Protein AF-A0A424HTG0-F1 (afdb_monomer)

Foldseek 3Di:
DDDDDDDDDDDDDDDDDDDDDDPPPDDDDDDDDDDDPPPDDPVRVVVVVVVVVVVVVVVLVVLQPPPPVVNLVVQCVVPVVFQVVQLVLQVVLQVLLCVVPVFHKDQAAPFFPARIWTDPDHPALKTAGEHEFEFEADPVDGQKTKTAQLQPAALHWYWYAHPVVQWTFIAHSVVSNPPPDRMDIAGPVLPPLVRTQQHSDTDHSNSRSVSCVVCVVVGDIDGPVLRNCNGDALFVNQQVLLVQQVCVVVVWDWDADPDHPQLAGIATPNFGEHEGEWAACVVVVAFATKTFQWDFSGADPNHTDIAHAAPPSGQWYWYWYAPPVVQKIWIFTGGPVVCVVVQCGDDPPDDRDGRMAGAHDDPVCCVVVVRDDHGPPNPVRCVRVVRIPDMDGRDDDDPSSVVSVVVSVVCVVVCNSPPVPVVVVVVDPVDDPPPPPDDPPDDDPDDDDDDDDDDDDDDDDDDDDDDDDDDDDDDDDDDDDDDDDDDDDDDDDDDDDDDDPDPPPPCVVVCVVPVPDDPVRVVVD

Radius of gyration: 31.79 Å; Cα contacts (8 Å, |Δi|>4): 669; chains: 1; bounding box: 85×93×95 Å

Mean predicted aligned error: 15.55 Å

Secondary structure (DSSP, 8-state):
-PPPPPPP---------S--------------S--------HHHHHHHHHHHHHHHHHHHHHHHHS-HHHHHHHHHHHHHHHHHHHHHHHHHHHHHHHHHHS--EEEPPTTBS-SEEEESSSSS-EEEEEEEEEE-B-SSSTT-EEEE-GGG-TTSEEEEEETTTTEEEEEEHHHHHTSSSSEEEE-TT-TTGGGBSS-SS-EEHHHHHHHHHHHGGGS--EEHHHHHH-BSSHHHHHHHHHHHHHHHHHT--EE--S-TT-S-SEEETTEEEEEEE-EE-GGGT-SSEEEE-EEEEEEETTEEEEEEPBTTS-SEEEEEEEETTTTEEEEEEEEHHHHHHTT-SB-TTS-----EEEE---HHHHHHTT--PPPTTGGGGGGGGGGEEEEEEPP---HHHHHHHHHHHHHHHTTHHHHHHHHHHTT----------------------------------------------------------------PPPPPP---TTSHHHHHHHHTTSTTS-HHHHTT-

Solvent-accessible surface area (backbone atoms only — not comparable to full-atom values): 32432 Å² total; per-residue (Å²): 138,85,86,83,81,82,83,79,84,81,84,84,86,75,94,77,85,86,83,94,72,87,79,85,84,76,89,79,84,86,81,84,88,90,73,88,80,82,82,68,51,75,64,53,50,51,50,52,49,52,51,49,53,50,49,54,52,49,50,52,54,57,54,68,70,47,57,67,68,58,50,25,50,56,32,32,64,60,56,59,44,49,61,53,47,39,52,52,51,38,49,52,52,37,53,50,40,27,71,75,70,75,26,56,54,43,72,49,61,94,55,32,62,33,40,31,37,40,35,78,44,90,82,56,61,43,19,39,52,28,30,67,43,63,23,52,68,35,89,87,48,76,66,26,31,57,35,70,73,43,49,83,34,63,73,24,45,35,37,43,34,35,66,87,76,63,27,25,40,35,29,50,13,59,65,38,48,74,41,96,50,57,51,49,64,41,35,92,81,35,83,52,27,78,65,28,76,63,38,65,60,72,39,45,64,71,57,50,42,53,40,50,63,73,50,49,85,80,46,66,72,39,45,59,67,55,49,69,65,41,43,68,44,71,66,57,43,47,32,50,51,39,52,54,30,46,30,59,75,68,72,48,75,64,47,67,65,100,49,82,89,51,69,36,61,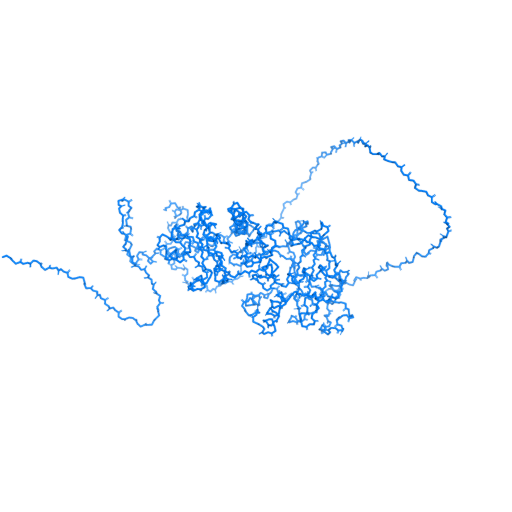35,35,45,92,89,40,34,29,31,72,38,50,34,42,78,30,58,90,74,75,40,51,39,31,35,32,73,39,56,42,84,45,39,37,58,96,86,38,78,30,72,40,52,44,51,80,80,42,35,53,29,37,37,40,23,38,72,42,73,93,77,43,32,33,35,40,30,58,42,49,36,71,56,34,45,77,69,41,39,27,41,49,93,95,55,81,84,57,70,37,66,46,63,40,52,72,55,76,66,53,31,62,77,67,66,56,69,68,83,42,94,64,53,82,85,46,49,77,45,48,82,29,48,76,52,76,43,69,54,63,89,62,55,73,72,53,41,53,58,51,48,54,54,51,52,34,55,76,69,46,61,76,47,62,84,64,43,75,69,55,79,75,59,82,81,67,78,87,70,86,71,75,86,78,87,77,81,78,81,84,76,86,91,83,80,86,86,89,78,90,81,90,85,88,82,85,91,83,84,84,90,84,89,81,84,88,89,87,81,90,80,89,82,90,80,86,88,82,89,84,82,86,83,94,84,78,92,83,82,82,87,91,82,86,80,95,83,66,73,81,76,53,61,74,55,56,72,76,51,76,84,56,56,75,71,58,62,76,71,109

Sequence (525 aa):
MPRGKKQGSSVFEVPYKSGSVYAFYGSKYLFSKRKKIYSSTFEEATINRAVHDVLVDLVKAVEATAPLEQRRRKQKEIHGKNQKEEYHWSTKIAAEWTAQTGLPSTVMNDGTKADIAFHLDQTDDTCIAIQVKTAIESKINHNIWEFKEIKKYEGMMVVCIRRDKQDGWVFDGKVLIDIPTNTLSIGPLNKYGDYALSAVDAIDIKSLVSCLIHNSSMYPTHSLETMRWNLGSYELFMEMIGIRSYEHATKQVGFFPNSVGGRTDYIIGGRHKQFKSARSTRSLGRAGVSCEMHRRNGSDNGKVTYTLYNEGDFDEAIIAYVDGKRGLVHFWEIPANVLVAKRKMHVQGTPDDNSSIVTHFTETERKQYELGPRAKSWTKYVWTLKYYMGVFELPKFSEEIRSIVAEHFERMELGIDSEEDVDEWDKYDFFPDGDDEEDEEEWELRDFFEDDESSDDEPVVMASPNISRAPSPFQREGEISPSPLLFPLSRSYLPPANGRKKKKAKVMGIERAMTQMSLAEFLKH

Structure (mmCIF, N/CA/C/O backbone):
data_AF-A0A424HTG0-F1
#
_entry.id   AF-A0A424HTG0-F1
#
loop_
_atom_site.group_PDB
_atom_site.id
_atom_site.type_symbol
_atom_site.label_atom_id
_atom_site.label_alt_id
_atom_site.label_comp_id
_atom_site.label_asym_id
_atom_site.label_entity_id
_atom_site.label_seq_id
_atom_site.pdbx_PDB_ins_code
_atom_site.Cartn_x
_atom_site.Cartn_y
_atom_site.Cartn_z
_atom_site.occupancy
_atom_site.B_iso_or_equiv
_atom_site.auth_seq_id
_atom_site.auth_comp_id
_atom_site.auth_asym_id
_atom_site.auth_atom_id
_atom_site.pdbx_PDB_model_num
ATOM 1 N N . MET A 1 1 ? -36.124 46.615 58.311 1.00 36.09 1 MET A N 1
ATOM 2 C CA . MET A 1 1 ? -34.725 46.367 57.897 1.00 36.09 1 MET A CA 1
ATOM 3 C C . MET A 1 1 ? -34.719 45.904 56.444 1.00 36.09 1 MET A C 1
ATOM 5 O O . MET A 1 1 ? -35.403 44.927 56.153 1.00 36.09 1 MET A O 1
ATOM 9 N N . PRO A 1 2 ? -34.081 46.643 55.521 1.00 34.38 2 PRO A N 1
ATOM 10 C CA . PRO A 1 2 ? -34.217 46.428 54.084 1.00 34.38 2 PRO A CA 1
ATOM 11 C C . PRO A 1 2 ? -33.144 45.494 53.497 1.00 34.38 2 PRO A C 1
ATOM 13 O O . PRO A 1 2 ? -32.048 45.347 54.030 1.00 34.38 2 PRO A O 1
ATOM 16 N N . ARG A 1 3 ? -33.521 44.864 52.379 1.00 36.66 3 ARG A N 1
ATOM 17 C CA . ARG A 1 3 ? -32.808 43.834 51.608 1.00 36.66 3 ARG A CA 1
ATOM 18 C C . ARG A 1 3 ? -31.549 44.381 50.913 1.00 36.66 3 ARG A C 1
ATOM 20 O O . ARG A 1 3 ? -31.612 45.410 50.246 1.00 36.66 3 ARG A O 1
ATOM 27 N N . GLY A 1 4 ? -30.438 43.645 51.009 1.00 37.56 4 GLY A N 1
ATOM 28 C CA . GLY A 1 4 ? -29.201 43.904 50.264 1.00 37.56 4 GLY A CA 1
ATOM 29 C C . GLY A 1 4 ? -29.312 43.508 48.786 1.00 37.56 4 GLY A C 1
ATOM 30 O O . GLY A 1 4 ? -29.778 42.417 48.457 1.00 37.56 4 GLY A O 1
ATOM 31 N N . LYS A 1 5 ? -28.896 44.419 47.900 1.00 36.22 5 LYS A N 1
ATOM 32 C CA . LYS A 1 5 ? -28.859 44.272 46.437 1.00 36.22 5 LYS A CA 1
ATOM 33 C C . LYS A 1 5 ? -27.795 43.248 46.010 1.00 36.22 5 LYS A C 1
ATOM 35 O O . LYS A 1 5 ? -26.652 43.338 46.444 1.00 36.22 5 LYS A O 1
ATOM 40 N N . LYS A 1 6 ? -28.150 42.330 45.102 1.00 36.91 6 LYS A N 1
ATOM 41 C CA . LYS A 1 6 ? -27.187 41.545 44.310 1.00 36.91 6 LYS A CA 1
ATOM 42 C C . LYS A 1 6 ? -26.548 42.462 43.259 1.00 36.91 6 LYS A C 1
ATOM 44 O O . LYS A 1 6 ? -27.273 43.099 42.499 1.00 36.91 6 LYS A O 1
ATOM 49 N N . GLN A 1 7 ? -25.217 42.530 43.220 1.00 33.44 7 GLN A N 1
ATOM 50 C CA . GLN A 1 7 ? -24.470 43.119 42.105 1.00 33.44 7 GLN A CA 1
ATOM 51 C C . GLN A 1 7 ? -24.573 42.191 40.889 1.00 33.44 7 GLN A C 1
ATOM 53 O O . GLN A 1 7 ? -24.238 41.010 40.973 1.00 33.44 7 GLN A O 1
ATOM 58 N N . GLY A 1 8 ? -25.077 42.730 39.779 1.00 31.56 8 GLY A N 1
ATOM 59 C CA . GLY A 1 8 ? -25.053 42.077 38.475 1.00 31.56 8 GLY A CA 1
ATOM 60 C C . GLY A 1 8 ? -23.664 42.172 37.849 1.00 31.56 8 GLY A C 1
ATOM 61 O O . GLY A 1 8 ? -23.025 43.221 37.906 1.00 31.56 8 GLY A O 1
ATOM 62 N N . SER A 1 9 ? -23.202 41.075 37.254 1.00 29.98 9 SER A N 1
ATOM 63 C CA . SER A 1 9 ? -22.049 41.062 36.357 1.00 29.98 9 SER A CA 1
ATOM 64 C C . SER A 1 9 ? -22.469 41.643 35.006 1.00 29.98 9 SER A C 1
ATOM 66 O O . SER A 1 9 ? -23.303 41.059 34.314 1.00 29.98 9 SER A O 1
ATOM 68 N N . SER A 1 10 ? -21.913 42.794 34.646 1.00 27.72 10 SER A N 1
ATOM 69 C CA . SER A 1 10 ? -22.047 43.397 33.321 1.00 27.72 10 SER A CA 1
ATOM 70 C C . SER A 1 10 ? -21.276 42.575 32.285 1.00 27.72 10 SER A C 1
ATOM 72 O O . SER A 1 10 ? -20.062 42.413 32.406 1.00 27.72 10 SER A O 1
ATOM 74 N N . VAL A 1 11 ? -21.977 42.085 31.264 1.00 31.95 11 VAL A N 1
ATOM 75 C CA . VAL A 1 11 ? -21.381 41.635 30.002 1.00 31.95 11 VAL A CA 1
ATOM 76 C C . VAL A 1 11 ? -21.120 42.888 29.167 1.00 31.95 11 VAL A C 1
ATOM 78 O O . VAL A 1 11 ? -22.044 43.657 28.921 1.00 31.95 11 VAL A O 1
ATOM 81 N N . PHE A 1 12 ? -19.870 43.120 28.772 1.00 26.55 12 PHE A N 1
ATOM 82 C CA . PHE A 1 12 ? -19.538 44.120 27.761 1.00 26.55 12 PHE A CA 1
ATOM 83 C C . PHE A 1 12 ? -19.494 43.422 26.400 1.00 26.55 12 PHE A C 1
ATOM 85 O O . PHE A 1 12 ? -18.597 42.621 26.147 1.00 26.55 12 PHE A O 1
ATOM 92 N N . GLU A 1 13 ? -20.463 43.716 25.535 1.00 27.25 13 GLU A N 1
ATOM 93 C CA . GLU A 1 13 ? -20.373 43.406 24.109 1.00 27.25 13 GLU A CA 1
ATOM 94 C C . GLU A 1 13 ? -19.565 44.507 23.416 1.00 27.25 13 GLU A C 1
ATOM 96 O O . GLU A 1 13 ? -19.940 45.679 23.435 1.00 27.25 13 GLU A O 1
ATOM 101 N N . VAL A 1 14 ? -18.448 44.126 22.797 1.00 28.05 14 VAL A N 1
ATOM 102 C CA . VAL A 1 14 ? -17.729 44.971 21.838 1.00 28.05 14 VAL A CA 1
ATOM 103 C C . VAL A 1 14 ? -17.982 44.381 20.451 1.00 28.05 14 VAL A C 1
ATOM 105 O O . VAL A 1 14 ? -17.623 43.224 20.224 1.00 28.05 14 VAL A O 1
ATOM 108 N N . PRO A 1 15 ? -18.585 45.121 19.506 1.00 30.23 15 PRO A N 1
ATOM 109 C CA . PRO A 1 15 ? -18.775 44.622 18.155 1.00 30.23 15 PRO A CA 1
ATOM 110 C C . PRO A 1 15 ? -17.451 44.715 17.389 1.00 30.23 15 PRO A C 1
ATOM 112 O O . PRO A 1 15 ? -16.919 45.808 17.195 1.00 30.23 15 PRO A O 1
ATOM 115 N N . TYR A 1 16 ? -16.935 43.579 16.915 1.00 31.83 16 TYR A N 1
ATOM 116 C CA . TYR A 1 16 ? -15.848 43.543 15.935 1.00 31.83 16 TYR A CA 1
ATOM 117 C C . TYR A 1 16 ? -16.331 42.900 14.634 1.00 31.83 16 TYR A C 1
ATOM 119 O O . TYR A 1 16 ? -16.910 41.814 14.627 1.00 31.83 16 TYR A O 1
ATOM 127 N N . LYS A 1 17 ? -16.121 43.618 13.527 1.00 35.12 17 LYS A N 1
ATOM 128 C CA . LYS A 1 17 ? -16.447 43.187 12.166 1.00 35.12 17 LYS A CA 1
ATOM 129 C C . LYS A 1 17 ? -15.346 42.269 11.619 1.00 35.12 17 LYS A C 1
ATOM 131 O O . LYS A 1 17 ? -14.170 42.593 11.729 1.00 35.12 17 LYS A O 1
ATOM 136 N N . SER A 1 18 ? -15.802 41.192 10.975 1.00 39.16 18 SER A N 1
ATOM 137 C CA . SER A 1 18 ? -15.125 40.283 10.031 1.00 39.16 18 SER A CA 1
ATOM 138 C C . SER A 1 18 ? -13.902 39.488 10.512 1.00 39.16 18 SER A C 1
ATOM 140 O O . SER A 1 18 ? -12.828 40.046 10.707 1.00 39.16 18 SER A O 1
ATOM 142 N N . GLY A 1 19 ? -14.053 38.157 10.540 1.00 34.50 19 GLY A N 1
ATOM 143 C CA . GLY A 1 19 ? -12.946 37.191 10.530 1.00 34.50 19 GLY A CA 1
ATOM 144 C C . GLY A 1 19 ? -12.890 36.300 11.770 1.00 34.50 19 GLY A C 1
ATOM 145 O O . GLY A 1 19 ? -12.115 36.547 12.686 1.00 34.50 19 GLY A O 1
ATOM 146 N N . SER A 1 20 ? -13.722 35.262 11.811 1.00 29.42 20 SER A N 1
ATOM 147 C CA . SER A 1 20 ? -13.861 34.354 12.952 1.00 29.42 20 SER A CA 1
ATOM 148 C C . SER A 1 20 ? -12.641 33.434 13.124 1.00 29.42 20 SER A C 1
ATOM 150 O O . SER A 1 20 ? -12.516 32.431 12.429 1.00 29.42 20 SER A O 1
ATOM 152 N N . VAL A 1 21 ? -11.788 33.717 14.113 1.00 28.86 21 VAL A N 1
ATOM 153 C CA . VAL A 1 21 ? -10.974 32.707 14.814 1.00 28.86 21 VAL A CA 1
ATOM 154 C C . VAL A 1 21 ? -11.426 32.718 16.270 1.00 28.86 21 VAL A C 1
ATOM 156 O O . VAL A 1 21 ? -11.118 33.640 17.022 1.00 28.86 21 VAL A O 1
ATOM 159 N N . TYR A 1 22 ? -12.190 31.705 16.679 1.00 31.20 22 TYR A N 1
ATOM 160 C CA . TYR A 1 22 ? -12.573 31.531 18.078 1.00 31.20 22 TYR A CA 1
ATOM 161 C C . TYR A 1 22 ? -11.371 31.000 18.866 1.00 31.20 22 TYR A C 1
ATOM 163 O O . TYR A 1 22 ? -11.115 29.798 18.900 1.00 31.20 22 TYR A O 1
ATOM 171 N N . ALA A 1 23 ? -10.631 31.890 19.525 1.00 32.69 23 ALA A N 1
ATOM 172 C CA . ALA A 1 23 ? -9.756 31.494 20.620 1.00 32.69 23 ALA A CA 1
ATOM 173 C C . ALA A 1 23 ? -10.632 31.233 21.857 1.00 32.69 23 ALA A C 1
ATOM 175 O O . ALA A 1 23 ? -11.028 32.161 22.562 1.00 32.69 23 ALA A O 1
ATOM 176 N N . PHE A 1 24 ? -10.976 29.968 22.103 1.00 32.88 24 PHE A N 1
ATOM 177 C CA . PHE A 1 24 ? -11.632 29.551 23.341 1.00 32.88 24 PHE A CA 1
ATOM 178 C C . PHE A 1 24 ? -10.675 29.752 24.526 1.00 32.88 24 PHE A C 1
ATOM 180 O O . PHE A 1 24 ? -9.878 28.877 24.850 1.00 32.88 24 PHE A O 1
ATOM 187 N N . TYR A 1 25 ? -10.781 30.890 25.210 1.00 38.00 25 TYR A N 1
ATOM 188 C CA . TYR A 1 25 ? -10.294 31.051 26.580 1.00 38.00 25 TYR A CA 1
ATOM 189 C C . TYR A 1 25 ? -11.492 30.989 27.530 1.00 38.00 25 TYR A C 1
ATOM 191 O O . TYR A 1 25 ? -12.009 31.999 27.995 1.00 38.00 25 TYR A O 1
ATOM 199 N N . GLY A 1 26 ? -11.966 29.767 27.774 1.00 31.56 26 GLY A N 1
ATOM 200 C CA . GLY A 1 26 ? -13.002 29.460 28.757 1.00 31.56 26 GLY A CA 1
ATOM 201 C C . GLY A 1 26 ? -12.440 28.564 29.852 1.00 31.56 26 GLY A C 1
ATOM 202 O O . GLY A 1 26 ? -12.577 27.347 29.795 1.00 31.56 26 GLY A O 1
ATOM 203 N N . SER A 1 27 ? -11.795 29.150 30.858 1.00 34.03 27 SER A N 1
ATOM 204 C CA . SER A 1 27 ? -11.390 28.442 32.071 1.00 34.03 27 SER A CA 1
ATOM 205 C C . SER A 1 27 ? -12.550 28.401 33.071 1.00 34.03 27 SER A C 1
ATOM 207 O O . SER A 1 27 ? -12.775 29.328 33.844 1.00 34.03 27 SER A O 1
ATOM 209 N N . LYS A 1 28 ? -13.272 27.278 33.107 1.00 34.34 28 LYS A N 1
ATOM 210 C CA . LYS A 1 28 ? -13.983 26.823 34.312 1.00 34.34 28 LYS A CA 1
ATOM 211 C C . LYS A 1 28 ? -13.869 25.306 34.429 1.00 34.34 28 LYS A C 1
ATOM 213 O O . LYS A 1 28 ? -14.772 24.569 34.061 1.00 34.34 28 LYS A O 1
ATOM 218 N N . TYR A 1 29 ? -12.749 24.860 34.993 1.00 34.81 29 TYR A N 1
ATOM 219 C CA . TYR A 1 29 ? -12.636 23.522 35.565 1.00 34.81 29 TYR A CA 1
ATOM 220 C C . TYR A 1 29 ? -12.870 23.618 37.073 1.00 34.81 29 TYR A C 1
ATOM 222 O O . TYR A 1 29 ? -12.007 24.048 37.836 1.00 34.81 29 TYR A O 1
ATOM 230 N N . LEU A 1 30 ? -14.071 23.232 37.492 1.00 36.28 30 LEU A N 1
ATOM 231 C CA . LEU A 1 30 ? -14.353 22.791 38.852 1.00 36.28 30 LEU A CA 1
ATOM 232 C C . LEU A 1 30 ? -14.147 21.277 38.860 1.00 36.28 30 LEU A C 1
ATOM 234 O O . LEU A 1 30 ? -14.925 20.602 38.211 1.00 36.28 30 LEU A O 1
ATOM 238 N N . PHE A 1 31 ? -13.129 20.759 39.557 1.00 30.02 31 PHE A N 1
ATOM 239 C CA . PHE A 1 31 ? -13.253 19.580 40.430 1.00 30.02 31 PHE A CA 1
ATOM 240 C C . PHE A 1 31 ? -11.993 19.378 41.303 1.00 30.02 31 PHE A C 1
ATOM 242 O O . PHE A 1 31 ? -10.852 19.419 40.857 1.00 30.02 31 PHE A O 1
ATOM 249 N N . SER A 1 32 ? -12.293 19.250 42.597 1.00 36.00 32 SER A N 1
ATOM 250 C CA . SER A 1 32 ? -11.553 18.880 43.814 1.00 36.00 32 SER A CA 1
ATOM 251 C C . SER A 1 32 ? -10.012 18.826 43.902 1.00 36.00 32 SER A C 1
ATOM 253 O O . SER A 1 32 ? -9.344 17.964 43.345 1.00 36.00 32 SER A O 1
ATOM 255 N N . LYS A 1 33 ? -9.541 19.628 44.874 1.00 38.19 33 LYS A N 1
ATOM 256 C CA . LYS A 1 33 ? -8.494 19.386 45.892 1.00 38.19 33 LYS A CA 1
ATOM 257 C C . LYS A 1 33 ? -7.082 19.021 45.387 1.00 38.19 33 LYS A C 1
ATOM 259 O O . LYS A 1 33 ? -6.701 17.862 45.325 1.00 38.19 33 LYS A O 1
ATOM 264 N N . ARG A 1 34 ? -6.268 20.083 45.263 1.00 39.38 34 ARG A N 1
ATOM 265 C CA . ARG A 1 34 ? -4.793 20.139 45.108 1.00 39.38 34 ARG A CA 1
ATOM 266 C C . ARG A 1 34 ? -4.239 20.018 43.679 1.00 39.38 34 ARG A C 1
ATOM 268 O O . ARG A 1 34 ? -3.401 19.169 43.409 1.00 39.38 34 ARG A O 1
ATOM 275 N N . LYS A 1 35 ? -4.568 20.973 42.806 1.00 38.53 35 LYS A N 1
ATOM 276 C CA . LYS A 1 35 ? -3.647 21.425 41.746 1.00 38.53 35 LYS A CA 1
ATOM 277 C C . LYS A 1 35 ? -3.659 22.952 41.707 1.00 38.53 35 LYS A C 1
ATOM 279 O O . LYS A 1 35 ? -4.729 23.552 41.737 1.00 38.53 35 LYS A O 1
ATOM 284 N N . LYS A 1 36 ? -2.473 23.572 41.730 1.00 36.75 36 LYS A N 1
ATOM 285 C CA . LYS A 1 36 ? -2.303 25.025 41.580 1.00 36.75 36 LYS A CA 1
ATOM 286 C C . LYS A 1 36 ? -2.962 25.439 40.264 1.00 36.75 36 LYS A C 1
ATOM 288 O O . LYS A 1 36 ? -2.521 25.008 39.203 1.00 36.75 36 LYS A O 1
ATOM 293 N N . ILE A 1 37 ? -4.027 26.229 40.342 1.00 39.22 37 ILE A N 1
ATOM 294 C CA . ILE A 1 37 ? -4.626 26.868 39.173 1.00 39.22 37 ILE A CA 1
ATOM 295 C C . ILE A 1 37 ? -3.702 28.035 38.838 1.00 39.22 37 ILE A C 1
ATOM 297 O O . ILE A 1 37 ? -3.700 29.041 39.542 1.00 39.22 37 ILE A O 1
ATOM 301 N N . TYR A 1 38 ? -2.869 27.875 37.814 1.00 42.56 38 TYR A N 1
ATOM 302 C CA . TYR A 1 38 ? -2.156 29.001 37.227 1.00 42.56 38 TYR A CA 1
ATOM 303 C C . TYR A 1 38 ? -3.173 29.779 36.392 1.00 42.56 38 TYR A C 1
ATOM 305 O O . TYR A 1 38 ? -3.478 29.410 35.261 1.00 42.56 38 TYR A O 1
ATOM 313 N N . SER A 1 39 ? -3.779 30.809 36.981 1.00 49.97 39 SER A N 1
ATOM 314 C CA . SER A 1 39 ? -4.523 31.806 36.217 1.00 49.97 39 SER A CA 1
ATOM 315 C C . SER A 1 39 ? -3.501 32.730 35.563 1.00 49.97 39 SER A C 1
ATOM 317 O O . SER A 1 39 ? -3.045 33.669 36.209 1.00 49.97 39 SER A O 1
ATOM 319 N N . SER A 1 40 ? -3.096 32.438 34.327 1.00 57.50 40 SER A N 1
ATOM 320 C CA . SER A 1 40 ? -2.273 33.377 33.569 1.00 57.50 40 SER A CA 1
ATOM 321 C C . SER A 1 40 ? -3.141 34.512 33.032 1.00 57.50 40 SER A C 1
ATOM 323 O O . SER A 1 40 ? -4.248 34.263 32.541 1.00 57.50 40 SER A O 1
ATOM 325 N N . THR A 1 41 ? -2.655 35.747 33.083 1.00 81.44 41 THR A N 1
ATOM 326 C CA . THR A 1 41 ? -3.302 36.861 32.368 1.00 81.44 41 THR A CA 1
ATOM 327 C C . THR A 1 41 ? -3.202 36.654 30.847 1.00 81.44 41 THR A C 1
ATOM 329 O O . THR A 1 41 ? -2.410 35.842 30.367 1.00 81.44 41 THR A O 1
ATOM 332 N N . PHE A 1 42 ? -4.009 37.371 30.053 1.00 71.44 42 PHE A N 1
ATOM 333 C CA . PHE A 1 42 ? -3.911 37.311 28.584 1.00 71.44 42 PHE A CA 1
ATOM 334 C C . PHE A 1 42 ? -2.512 37.716 28.082 1.00 71.44 42 PHE A C 1
ATOM 336 O O . PHE A 1 42 ? -1.985 37.116 27.144 1.00 71.44 42 PHE A O 1
ATOM 343 N N . GLU A 1 43 ? -1.886 38.696 28.739 1.00 78.19 43 GLU A N 1
ATOM 344 C CA . GLU A 1 43 ? -0.510 39.108 28.450 1.00 78.19 43 GLU A CA 1
ATOM 345 C C . GLU A 1 43 ? 0.489 37.989 28.754 1.00 78.19 43 GLU A C 1
ATOM 347 O O . GLU A 1 43 ? 1.304 37.659 27.896 1.00 78.19 43 GLU A O 1
ATOM 352 N N . GLU A 1 44 ? 0.382 37.332 29.913 1.00 74.12 44 GLU A N 1
ATOM 353 C CA . GLU A 1 44 ? 1.235 36.187 30.257 1.00 74.12 44 GLU A CA 1
ATOM 354 C C . GLU A 1 44 ? 1.055 35.022 29.279 1.00 74.12 44 GLU A C 1
ATOM 356 O O . GLU A 1 44 ? 2.038 34.414 28.864 1.00 74.12 44 GLU A O 1
ATOM 361 N N . ALA A 1 45 ? -0.176 34.728 28.850 1.00 68.25 45 ALA A N 1
ATOM 362 C CA . ALA A 1 45 ? -0.433 33.704 27.838 1.00 68.25 45 ALA A CA 1
ATOM 363 C C . ALA A 1 45 ? 0.203 34.064 26.483 1.00 68.25 45 ALA A C 1
ATOM 365 O O . ALA A 1 45 ? 0.770 33.200 25.812 1.00 68.25 45 ALA A O 1
ATOM 366 N N . THR A 1 46 ? 0.157 35.342 26.099 1.00 73.81 46 THR A N 1
ATOM 367 C CA . THR A 1 46 ? 0.775 35.842 24.861 1.00 73.81 46 THR A CA 1
ATOM 368 C C . THR A 1 46 ? 2.300 35.750 24.926 1.00 73.81 46 THR A C 1
ATOM 370 O O . THR A 1 46 ? 2.923 35.270 23.978 1.00 73.81 46 THR A O 1
ATOM 373 N N . ILE A 1 47 ? 2.901 36.135 26.056 1.00 81.88 47 ILE A N 1
ATOM 374 C CA . ILE A 1 47 ? 4.346 36.014 26.295 1.00 81.88 47 ILE A CA 1
ATOM 375 C C . ILE A 1 47 ? 4.761 34.542 26.297 1.00 81.88 47 ILE A C 1
ATOM 377 O O . ILE A 1 47 ? 5.700 34.179 25.595 1.00 81.88 47 ILE A O 1
ATOM 381 N N . ASN A 1 48 ? 4.038 33.678 27.013 1.00 72.81 48 ASN A N 1
ATOM 382 C CA . ASN A 1 48 ? 4.335 32.246 27.071 1.00 72.81 48 ASN A CA 1
ATOM 383 C C . ASN A 1 48 ? 4.255 31.594 25.691 1.00 72.81 48 ASN A C 1
ATOM 385 O O . ASN A 1 48 ? 5.105 30.771 25.360 1.00 72.81 48 ASN A O 1
ATOM 389 N N . ARG A 1 49 ? 3.284 31.989 24.858 1.00 72.44 49 ARG A N 1
ATOM 390 C CA . ARG A 1 49 ? 3.205 31.532 23.467 1.00 72.44 49 ARG A CA 1
ATOM 391 C C . ARG A 1 49 ? 4.403 32.009 22.646 1.00 72.44 49 ARG A C 1
ATOM 393 O O . ARG A 1 49 ? 5.010 31.195 21.965 1.00 72.44 49 ARG A O 1
ATOM 400 N N . ALA A 1 50 ? 4.784 33.282 22.750 1.00 82.00 50 ALA A N 1
ATOM 401 C CA . ALA A 1 50 ? 5.949 33.807 22.038 1.00 82.00 50 ALA A CA 1
ATOM 402 C C . ALA A 1 50 ? 7.257 33.116 22.468 1.00 82.00 50 ALA A C 1
ATOM 404 O O . ALA A 1 50 ? 8.076 32.768 21.621 1.00 82.00 50 ALA A O 1
ATOM 405 N N . VAL A 1 51 ? 7.441 32.869 23.771 1.00 81.88 51 VAL A N 1
ATOM 406 C CA . VAL A 1 51 ? 8.588 32.116 24.305 1.00 81.88 51 VAL A CA 1
ATOM 407 C C . VAL A 1 51 ? 8.568 30.676 23.799 1.00 81.88 51 VAL A C 1
ATOM 409 O O . VAL A 1 51 ? 9.594 30.184 23.338 1.00 81.88 51 VAL A O 1
ATOM 412 N N . HIS A 1 52 ? 7.411 30.012 23.836 1.00 75.94 52 HIS A N 1
ATOM 413 C CA . HIS A 1 52 ? 7.250 28.664 23.301 1.00 75.94 52 HIS A CA 1
ATOM 414 C C . HIS A 1 52 ? 7.611 28.601 21.813 1.00 75.94 52 HIS A C 1
ATOM 416 O O . HIS A 1 52 ? 8.375 27.726 21.417 1.00 75.94 52 HIS A O 1
ATOM 422 N N . ASP A 1 53 ? 7.132 29.543 21.000 1.00 74.62 53 ASP A N 1
ATOM 423 C CA . ASP A 1 53 ? 7.424 29.586 19.564 1.00 74.62 53 ASP A CA 1
ATOM 424 C C . ASP A 1 53 ? 8.933 29.768 19.306 1.00 74.62 53 ASP A C 1
ATOM 426 O O . ASP A 1 53 ? 9.512 29.042 18.497 1.00 74.62 53 ASP A O 1
ATOM 430 N N . VAL A 1 54 ? 9.609 30.640 20.069 1.00 83.94 54 VAL A N 1
ATOM 431 C CA . VAL A 1 54 ? 11.076 30.806 20.003 1.00 83.94 54 VAL A CA 1
ATOM 432 C C . VAL A 1 54 ? 11.817 29.537 20.436 1.00 83.94 54 VAL A C 1
ATOM 434 O O . VAL A 1 54 ? 12.796 29.157 19.796 1.00 83.94 54 VAL A O 1
ATOM 437 N N . LEU A 1 55 ? 11.369 28.864 21.500 1.00 78.00 55 LEU A N 1
ATOM 438 C CA . LEU A 1 55 ? 11.967 27.605 21.957 1.00 78.00 55 LEU A CA 1
ATOM 439 C C . LEU A 1 55 ? 11.796 26.495 20.919 1.00 78.00 55 LEU A C 1
ATOM 441 O O . LEU A 1 55 ? 12.748 25.766 20.649 1.00 78.00 55 LEU A O 1
ATOM 445 N N . VAL A 1 56 ? 10.616 26.389 20.305 1.00 73.19 56 VAL A N 1
ATOM 446 C CA . VAL A 1 56 ? 10.352 25.447 19.211 1.00 73.19 56 VAL A CA 1
ATOM 447 C C . VAL A 1 56 ? 11.281 25.724 18.031 1.00 73.19 56 VAL A C 1
ATOM 449 O O . VAL A 1 56 ? 11.871 24.786 17.493 1.00 73.19 56 VAL A O 1
ATOM 452 N N . ASP A 1 57 ? 11.462 26.987 17.649 1.00 78.06 57 ASP A N 1
ATOM 453 C CA . ASP A 1 57 ? 12.361 27.365 16.556 1.00 78.06 57 ASP A CA 1
ATOM 454 C C . ASP A 1 57 ? 13.836 27.104 16.894 1.00 78.06 57 ASP A C 1
ATOM 456 O O . ASP A 1 57 ? 14.588 26.635 16.037 1.00 78.06 57 ASP A O 1
ATOM 460 N N . LEU A 1 58 ? 14.252 27.325 18.144 1.00 79.06 58 LEU A N 1
ATOM 461 C CA . LEU A 1 58 ? 15.604 27.010 18.605 1.00 79.06 58 LEU A CA 1
ATOM 462 C C . LEU A 1 58 ? 15.858 25.498 18.605 1.00 79.06 58 LEU A C 1
ATOM 464 O O . LEU A 1 58 ? 16.899 25.060 18.122 1.00 79.06 58 LEU A O 1
ATOM 468 N N . VAL A 1 59 ? 14.907 24.696 19.095 1.00 78.00 59 VAL A N 1
ATOM 469 C CA . VAL A 1 59 ? 14.997 23.228 19.049 1.00 78.00 59 VAL A CA 1
ATOM 470 C C . VAL A 1 59 ? 15.094 22.756 17.603 1.00 78.00 59 VAL A C 1
ATOM 472 O O . VAL A 1 59 ? 15.987 21.974 17.300 1.00 78.00 59 VAL A O 1
ATOM 475 N N . LYS A 1 60 ? 14.267 23.280 16.688 1.00 76.88 60 LYS A N 1
ATOM 476 C CA . LYS A 1 60 ? 14.373 22.974 15.250 1.00 76.88 60 LYS A CA 1
ATOM 477 C C . LYS A 1 60 ? 15.738 23.358 14.680 1.00 76.88 60 LYS A C 1
ATOM 479 O O . LYS A 1 60 ? 16.299 22.593 13.902 1.00 76.88 60 LYS A O 1
ATOM 484 N N . ALA A 1 61 ? 16.287 24.512 15.062 1.00 78.69 61 ALA A N 1
ATOM 485 C CA . ALA A 1 61 ? 17.602 24.957 14.605 1.00 78.69 61 ALA A CA 1
ATOM 486 C C . ALA A 1 61 ? 18.733 24.054 15.122 1.00 78.69 61 ALA A C 1
ATOM 488 O O . ALA A 1 61 ? 19.630 23.714 14.355 1.00 78.69 61 ALA A O 1
ATOM 489 N N . VAL A 1 62 ? 18.678 23.625 16.388 1.00 78.69 62 VAL A N 1
ATOM 490 C CA . VAL A 1 62 ? 19.634 22.670 16.976 1.00 78.69 62 VAL A CA 1
ATOM 491 C C . VAL A 1 62 ? 19.468 21.278 16.369 1.00 78.69 62 VAL A C 1
ATOM 493 O O . VAL A 1 62 ? 20.451 20.614 16.069 1.00 78.69 62 VAL A O 1
ATOM 496 N N . GLU A 1 63 ? 18.241 20.820 16.136 1.00 76.19 63 GLU A N 1
ATOM 497 C CA . GLU A 1 63 ? 18.016 19.549 15.449 1.00 76.19 63 GLU A CA 1
ATOM 498 C C . GLU A 1 63 ? 18.548 19.603 14.016 1.00 76.19 63 GLU A C 1
ATOM 500 O O . GLU A 1 63 ? 19.182 18.647 13.581 1.00 76.19 63 GLU A O 1
ATOM 505 N N . ALA A 1 64 ? 18.384 20.725 13.310 1.00 77.81 64 ALA A N 1
ATOM 506 C CA . ALA A 1 64 ? 18.904 20.913 11.958 1.00 77.81 64 ALA A CA 1
ATOM 507 C C . ALA A 1 64 ? 20.441 20.875 11.865 1.00 77.81 64 ALA A C 1
ATOM 509 O O . ALA A 1 64 ? 20.958 20.614 10.779 1.00 77.81 64 ALA A O 1
ATOM 510 N N . THR A 1 65 ? 21.176 21.091 12.965 1.00 80.56 65 THR A N 1
ATOM 511 C CA . THR A 1 65 ? 22.640 20.910 12.987 1.00 80.56 65 THR A CA 1
ATOM 512 C C . THR A 1 65 ? 23.067 19.464 13.236 1.00 80.56 65 THR A C 1
ATOM 514 O O . THR A 1 65 ? 24.234 19.136 13.014 1.00 80.56 65 THR A O 1
ATOM 517 N N . ALA A 1 66 ? 22.154 18.578 13.653 1.00 79.31 66 ALA A N 1
ATOM 518 C CA . ALA A 1 66 ? 22.461 17.161 13.796 1.00 79.31 66 ALA A CA 1
ATOM 519 C C . ALA A 1 66 ? 22.733 16.516 12.420 1.00 79.31 66 ALA A C 1
ATOM 521 O O . ALA A 1 66 ? 22.072 16.863 11.429 1.00 79.31 66 ALA A O 1
ATOM 522 N N . PRO A 1 67 ? 23.651 15.531 12.340 1.00 84.19 67 PRO A N 1
ATOM 523 C CA . PRO A 1 67 ? 23.920 14.804 11.104 1.00 84.19 67 PRO A CA 1
ATOM 524 C C . PRO A 1 67 ? 22.631 14.269 10.467 1.00 84.19 67 PRO A C 1
ATOM 526 O O . PRO A 1 67 ? 21.761 13.734 11.160 1.00 84.19 67 PRO A O 1
ATOM 529 N N . LEU A 1 68 ? 22.511 14.394 9.140 1.00 73.25 68 LEU A N 1
ATOM 530 C CA . LEU A 1 68 ? 21.317 13.988 8.384 1.00 73.25 68 LEU A CA 1
ATOM 531 C C . LEU A 1 68 ? 20.892 12.547 8.700 1.00 73.25 68 LEU A C 1
ATOM 533 O O . LEU A 1 68 ? 19.711 12.284 8.903 1.00 73.25 68 LEU A O 1
ATOM 537 N N . GLU A 1 69 ? 21.855 11.635 8.824 1.00 76.31 69 GLU A N 1
ATOM 538 C CA . GLU A 1 69 ? 21.599 10.230 9.146 1.00 76.31 69 GLU A CA 1
ATOM 539 C C . GLU A 1 69 ? 20.963 10.045 10.532 1.00 76.31 69 GLU A C 1
ATOM 541 O O . GLU A 1 69 ? 20.038 9.253 10.706 1.00 76.31 69 GLU A O 1
ATOM 546 N N . GLN A 1 70 ? 21.379 10.840 11.523 1.00 80.62 70 GLN A N 1
ATOM 547 C CA . GLN A 1 70 ? 20.784 10.813 12.858 1.00 80.62 70 GLN A CA 1
ATOM 548 C C . GLN A 1 70 ? 19.351 11.359 12.841 1.00 80.62 70 GLN A C 1
ATOM 550 O O . GLN A 1 70 ? 18.465 10.778 13.477 1.00 80.62 70 GLN A O 1
ATOM 555 N N . ARG A 1 71 ? 19.103 12.442 12.090 1.00 77.31 71 ARG A N 1
ATOM 556 C CA . ARG A 1 71 ? 17.752 12.992 11.891 1.00 77.31 71 ARG A CA 1
ATOM 557 C C . ARG A 1 71 ? 16.834 11.979 11.205 1.00 77.31 71 ARG A C 1
ATOM 559 O O . ARG A 1 71 ? 15.742 11.719 11.710 1.00 77.31 71 ARG A O 1
ATOM 566 N N . ARG A 1 72 ? 17.309 11.340 10.129 1.00 73.25 72 ARG A N 1
ATOM 567 C CA . ARG A 1 72 ? 16.610 10.258 9.414 1.00 73.25 72 ARG A CA 1
ATOM 568 C C . ARG A 1 72 ? 16.299 9.087 10.332 1.00 73.25 72 ARG A C 1
ATOM 570 O O . ARG A 1 72 ? 15.154 8.646 10.371 1.00 73.25 72 ARG A O 1
ATOM 577 N N . ARG A 1 73 ? 17.271 8.623 11.126 1.00 77.06 73 ARG A N 1
ATOM 578 C CA . ARG A 1 73 ? 17.068 7.518 12.072 1.00 77.06 73 ARG A CA 1
ATOM 579 C C . ARG A 1 73 ? 15.983 7.846 13.093 1.00 77.06 73 ARG A C 1
ATOM 581 O O . ARG A 1 73 ? 15.049 7.067 13.244 1.00 77.06 73 ARG A O 1
ATOM 588 N N . LYS A 1 74 ? 16.048 9.025 13.722 1.00 76.38 74 LYS A N 1
ATOM 589 C CA . LYS A 1 74 ? 15.030 9.490 14.681 1.00 76.38 74 LYS A CA 1
ATOM 590 C C . LYS A 1 74 ? 13.642 9.571 14.035 1.00 76.38 74 LYS A C 1
ATOM 592 O O . LYS A 1 74 ? 12.662 9.141 14.632 1.00 76.38 74 LYS A O 1
ATOM 597 N N . GLN A 1 75 ? 13.550 10.079 12.809 1.00 70.88 75 GLN A N 1
ATOM 598 C CA . GLN A 1 75 ? 12.282 10.188 12.082 1.00 70.88 75 GLN A CA 1
ATOM 599 C C . GLN A 1 75 ? 11.737 8.827 11.644 1.00 70.88 75 GLN A C 1
ATOM 601 O O . GLN A 1 75 ? 10.543 8.573 11.780 1.00 70.88 75 GLN A O 1
ATOM 606 N N . LYS A 1 76 ? 12.597 7.907 11.203 1.00 71.12 76 LYS A N 1
ATOM 607 C CA . LYS A 1 76 ? 12.231 6.517 10.905 1.00 71.12 76 LYS A CA 1
ATOM 608 C C . LYS A 1 76 ? 11.772 5.774 12.160 1.00 71.12 76 LYS A C 1
ATOM 610 O O . LYS A 1 76 ? 10.802 5.028 12.101 1.00 71.12 76 LYS A O 1
ATOM 615 N N . GLU A 1 77 ? 12.400 6.025 13.306 1.00 72.81 77 GLU A N 1
ATOM 616 C CA . GLU A 1 77 ? 11.949 5.512 14.603 1.00 72.81 77 GLU A CA 1
ATOM 617 C C . GLU A 1 77 ? 10.584 6.079 15.024 1.00 72.81 77 GLU A C 1
ATOM 619 O O . GLU A 1 77 ? 9.874 5.414 15.773 1.00 72.81 77 GLU A O 1
ATOM 624 N N . ILE A 1 78 ? 10.205 7.280 14.577 1.00 68.44 78 ILE A N 1
ATOM 625 C CA . ILE A 1 78 ? 8.895 7.882 14.872 1.00 68.44 78 ILE A CA 1
ATOM 626 C C . ILE A 1 78 ? 7.832 7.378 13.887 1.00 68.44 78 ILE A C 1
ATOM 628 O O . ILE A 1 78 ? 6.799 6.868 14.310 1.00 68.44 78 ILE A O 1
ATOM 632 N N . HIS A 1 79 ? 8.083 7.499 12.582 1.00 65.94 79 HIS A N 1
ATOM 633 C CA . HIS A 1 79 ? 7.100 7.237 11.527 1.00 65.94 79 HIS A CA 1
ATOM 634 C C . HIS A 1 79 ? 7.068 5.781 11.064 1.00 65.94 79 HIS A C 1
ATOM 636 O O . HIS A 1 79 ? 5.987 5.238 10.861 1.00 65.94 79 HIS A O 1
ATOM 642 N N . GLY A 1 80 ? 8.223 5.118 10.961 1.00 59.88 80 GLY A N 1
ATOM 643 C CA . GLY A 1 80 ? 8.303 3.706 10.567 1.00 59.88 80 GLY A CA 1
ATOM 644 C C . GLY A 1 80 ? 7.704 2.756 11.606 1.00 59.88 80 GLY A C 1
ATOM 645 O O . GLY A 1 80 ? 7.320 1.639 11.275 1.00 59.88 80 GLY A O 1
ATOM 646 N N . LYS A 1 81 ? 7.559 3.203 12.861 1.00 68.69 81 LYS A N 1
ATOM 647 C CA . LYS A 1 81 ? 6.814 2.449 13.875 1.00 68.69 81 LYS A CA 1
ATOM 648 C C . LYS A 1 81 ? 5.312 2.449 13.614 1.00 68.69 81 LYS A C 1
ATOM 650 O O . LYS A 1 81 ? 4.661 1.515 14.041 1.00 68.69 81 LYS A O 1
ATOM 655 N N . ASN A 1 82 ? 4.742 3.444 12.934 1.00 75.88 82 ASN A N 1
ATOM 656 C CA . ASN A 1 82 ? 3.284 3.529 12.822 1.00 75.88 82 ASN A CA 1
ATOM 657 C C . ASN A 1 82 ? 2.695 2.397 11.973 1.00 75.88 82 ASN A C 1
ATOM 659 O O . ASN A 1 82 ? 1.807 1.723 12.470 1.00 75.88 82 ASN A O 1
ATOM 663 N N . GLN A 1 83 ? 3.247 2.113 10.789 1.00 79.62 83 GLN A N 1
ATOM 664 C CA . GLN A 1 83 ? 2.755 1.021 9.931 1.00 79.62 83 GLN A CA 1
ATOM 665 C C . GLN A 1 83 ? 2.906 -0.353 10.594 1.00 79.62 83 GLN A C 1
ATOM 667 O O . GLN A 1 83 ? 1.962 -1.131 10.660 1.00 79.62 83 GLN A O 1
ATOM 672 N N . LYS A 1 84 ? 4.084 -0.637 11.168 1.00 83.88 84 LYS A N 1
ATOM 673 C CA . LYS A 1 84 ? 4.319 -1.899 11.885 1.00 83.88 84 LYS A CA 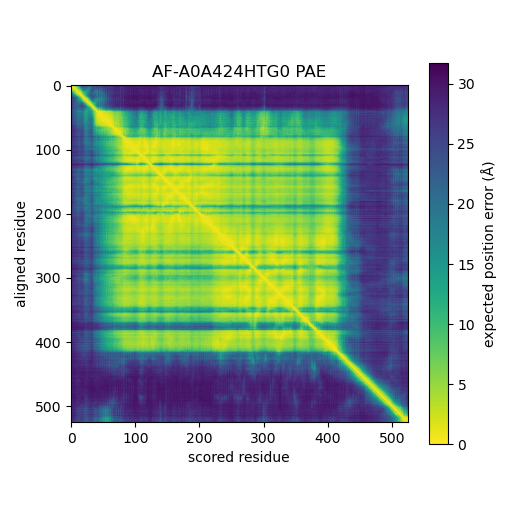1
ATOM 674 C C . LYS A 1 84 ? 3.364 -2.075 13.071 1.00 83.88 84 LYS A C 1
ATOM 676 O O . LYS A 1 84 ? 2.932 -3.188 13.354 1.00 83.88 84 LYS A O 1
ATOM 681 N N . GLU A 1 85 ? 3.064 -0.989 13.778 1.00 88.06 85 GLU A N 1
ATOM 682 C CA . GLU A 1 85 ? 2.103 -1.007 14.878 1.00 88.06 85 GLU A CA 1
ATOM 683 C C . GLU A 1 85 ? 0.674 -1.185 14.363 1.00 88.06 85 GLU A C 1
ATOM 685 O O . GLU A 1 85 ? -0.041 -2.014 14.909 1.00 88.06 85 GLU A O 1
ATOM 690 N N . GLU A 1 86 ? 0.259 -0.480 13.307 1.00 90.44 86 GLU A N 1
ATOM 691 C CA . GLU A 1 86 ? -1.051 -0.670 12.665 1.00 90.44 86 GLU A CA 1
ATOM 692 C C . GLU A 1 86 ? -1.248 -2.131 12.265 1.00 90.44 86 GLU A C 1
ATOM 694 O O . GLU A 1 86 ? -2.213 -2.741 12.709 1.00 90.44 86 GLU A O 1
ATOM 699 N N . TYR A 1 87 ? -0.274 -2.747 11.597 1.00 90.81 87 TYR A N 1
ATOM 700 C CA . TYR A 1 87 ? -0.313 -4.175 11.273 1.00 90.81 87 TYR A CA 1
ATOM 701 C C . TYR A 1 87 ? -0.420 -5.086 12.500 1.00 90.81 87 TYR A C 1
ATOM 703 O O . TYR A 1 87 ? -1.180 -6.057 12.511 1.00 90.81 87 TYR A O 1
ATOM 711 N N . HIS A 1 88 ? 0.336 -4.783 13.558 1.00 93.00 88 HIS A N 1
ATOM 712 C CA . HIS A 1 88 ? 0.280 -5.528 14.818 1.00 93.00 88 HIS A CA 1
ATOM 713 C C . HIS A 1 88 ? -1.107 -5.448 15.463 1.00 93.00 88 HIS A C 1
ATOM 715 O O . HIS A 1 88 ? -1.646 -6.464 15.905 1.00 93.00 88 HIS A O 1
ATOM 721 N N . TRP A 1 89 ? -1.712 -4.260 15.489 1.00 95.50 89 TRP A N 1
ATOM 722 C CA . TRP A 1 89 ? -3.068 -4.061 15.999 1.00 95.50 89 TRP A CA 1
ATOM 723 C C . TRP A 1 89 ? -4.116 -4.718 15.101 1.00 95.50 89 TRP A C 1
ATOM 725 O O . TRP A 1 89 ? -4.996 -5.398 15.625 1.00 95.50 89 TRP A O 1
ATOM 735 N N . SER A 1 90 ? -3.970 -4.620 13.782 1.00 96.19 90 SER A N 1
ATOM 736 C CA . SER A 1 90 ? -4.812 -5.312 12.805 1.00 96.19 90 SER A CA 1
ATOM 737 C C . SER A 1 90 ? -4.783 -6.822 13.002 1.00 96.19 90 SER A C 1
ATOM 739 O O . SER A 1 90 ? -5.832 -7.451 13.082 1.00 96.19 90 SER A O 1
ATOM 741 N N . THR A 1 91 ? -3.598 -7.401 13.207 1.00 95.62 91 THR A N 1
ATOM 742 C CA . THR A 1 91 ? -3.432 -8.835 13.491 1.00 95.62 91 THR A CA 1
ATOM 743 C C . THR A 1 91 ? -4.131 -9.241 14.791 1.00 95.62 91 THR A C 1
ATOM 745 O O . THR A 1 91 ? -4.798 -10.273 14.839 1.00 95.62 91 THR A O 1
ATOM 748 N N . LYS A 1 92 ? -4.021 -8.431 15.853 1.00 96.94 92 LYS A N 1
ATOM 749 C CA . LYS A 1 92 ? -4.716 -8.695 17.125 1.00 96.94 92 LYS A CA 1
ATOM 750 C C . LYS A 1 92 ? -6.235 -8.635 16.982 1.00 96.94 92 LYS A C 1
ATOM 752 O O . LYS A 1 92 ? -6.924 -9.506 17.502 1.00 96.94 92 LYS A O 1
ATOM 757 N N . ILE A 1 93 ? -6.741 -7.616 16.293 1.00 98.06 93 ILE A N 1
ATOM 758 C CA . ILE A 1 93 ? -8.173 -7.420 16.051 1.00 98.06 93 ILE A CA 1
ATOM 759 C C . ILE A 1 93 ? -8.728 -8.561 15.181 1.00 98.06 93 ILE A C 1
ATOM 761 O O . ILE A 1 93 ? -9.771 -9.118 15.505 1.00 98.06 93 ILE A O 1
ATOM 765 N N . ALA A 1 94 ? -8.000 -8.962 14.136 1.00 97.50 94 ALA A N 1
ATOM 766 C CA . ALA A 1 94 ? -8.316 -10.104 13.276 1.00 97.50 94 ALA A CA 1
ATOM 767 C C . ALA A 1 94 ? -8.363 -11.435 14.053 1.00 97.50 94 ALA A C 1
ATOM 769 O O . ALA A 1 94 ? -9.315 -12.214 13.933 1.00 97.50 94 ALA A O 1
ATOM 770 N N . ALA A 1 95 ? -7.375 -11.680 14.918 1.00 97.75 95 ALA A N 1
ATOM 771 C CA . ALA A 1 95 ? -7.359 -12.863 15.775 1.00 97.75 95 ALA A CA 1
ATOM 772 C C . ALA A 1 95 ? -8.554 -12.888 16.743 1.00 97.75 95 ALA A C 1
ATOM 774 O O . ALA A 1 95 ? -9.197 -13.924 16.898 1.00 97.75 95 ALA A O 1
ATOM 775 N N . GLU A 1 96 ? -8.880 -11.749 17.357 1.00 98.38 96 GLU A N 1
ATOM 776 C CA . GLU A 1 96 ? -10.016 -11.634 18.275 1.00 98.38 96 GLU A CA 1
ATOM 777 C C . GLU A 1 96 ? -11.366 -11.775 17.549 1.00 98.38 96 GLU A C 1
ATOM 779 O O . GLU A 1 96 ? -12.258 -12.445 18.065 1.00 98.38 96 GLU A O 1
ATOM 784 N N . TRP A 1 97 ? -11.510 -11.233 16.331 1.00 98.06 97 TRP A N 1
ATOM 785 C CA . TRP A 1 97 ? -12.666 -11.495 15.461 1.00 98.06 97 TRP A CA 1
ATOM 786 C C . TRP A 1 97 ? -12.863 -12.993 15.264 1.00 98.06 97 TRP A C 1
ATOM 788 O O . TRP A 1 97 ? -13.918 -13.527 15.596 1.00 98.06 97 TRP A O 1
ATOM 798 N N . THR A 1 98 ? -11.811 -13.674 14.811 1.00 97.81 98 THR A N 1
ATOM 799 C CA . THR A 1 98 ? -11.840 -15.116 14.540 1.00 97.81 98 THR A CA 1
ATOM 800 C C . THR A 1 98 ? -12.200 -15.911 15.797 1.00 97.81 98 THR A C 1
ATOM 802 O O . THR A 1 98 ? -12.974 -16.864 15.733 1.00 97.81 98 THR A O 1
ATOM 805 N N . ALA A 1 99 ? -11.690 -15.499 16.962 1.00 98.12 99 ALA A N 1
ATOM 806 C CA . ALA A 1 99 ? -12.001 -16.133 18.239 1.00 98.12 99 ALA A CA 1
ATOM 807 C C . ALA A 1 99 ? -13.467 -15.946 18.672 1.00 98.12 99 ALA A C 1
ATOM 809 O O . ALA A 1 99 ? -14.038 -16.860 19.268 1.00 98.12 99 ALA A O 1
ATOM 810 N N . GLN A 1 100 ? -14.079 -14.788 18.396 1.00 98.25 100 GLN A N 1
ATOM 811 C CA . GLN A 1 100 ? -15.465 -14.499 18.788 1.00 98.25 100 GLN A CA 1
ATOM 812 C C . GLN A 1 100 ? -16.506 -15.043 17.802 1.00 98.25 100 GLN A C 1
ATOM 814 O O . GLN A 1 100 ? -17.583 -15.451 18.236 1.00 98.25 100 GLN A O 1
ATOM 819 N N . THR A 1 101 ? -16.216 -15.042 16.500 1.00 97.50 101 THR A N 1
ATOM 820 C CA . THR A 1 101 ? -17.184 -15.410 15.450 1.00 97.50 101 THR A CA 1
ATOM 821 C C . THR A 1 101 ? -16.977 -16.821 14.904 1.00 97.50 101 THR A C 1
ATOM 823 O O . THR A 1 101 ? -17.912 -17.410 14.368 1.00 97.50 101 THR A O 1
ATOM 826 N N . GLY A 1 102 ? -15.762 -17.371 15.015 1.00 97.31 102 GLY A N 1
ATOM 827 C CA . GLY A 1 102 ? -15.362 -18.588 14.306 1.00 97.31 102 GLY A CA 1
ATOM 828 C C . GLY A 1 102 ? -15.190 -18.397 12.792 1.00 97.31 102 GLY A C 1
ATOM 829 O O . GLY A 1 102 ? -15.021 -19.386 12.077 1.00 97.31 102 GLY A O 1
ATOM 830 N N . LEU A 1 103 ? -15.250 -17.155 12.302 1.00 96.75 103 LEU A N 1
ATOM 831 C CA . LEU A 1 103 ? -15.107 -16.803 10.891 1.00 96.75 103 LEU A CA 1
ATOM 832 C C . LEU A 1 103 ? -13.694 -16.295 10.594 1.00 96.75 103 LEU A C 1
ATOM 834 O O . LEU A 1 103 ? -13.070 -15.674 11.461 1.00 96.75 103 LEU A O 1
ATOM 838 N N . PRO A 1 104 ? -13.175 -16.531 9.380 1.00 96.06 104 PRO A N 1
ATOM 839 C CA . PRO A 1 104 ? -11.849 -16.069 9.021 1.00 96.06 104 PRO A CA 1
ATOM 840 C C . PRO A 1 104 ? -11.766 -14.538 8.961 1.00 96.06 104 PRO A C 1
ATOM 842 O O . PRO A 1 104 ? -12.746 -13.800 8.848 1.00 96.06 104 PRO A O 1
ATOM 845 N N . SER A 1 105 ? -10.536 -14.049 9.034 1.00 95.88 105 SER A N 1
ATOM 846 C CA . SER A 1 105 ? -10.189 -12.650 8.809 1.00 95.88 105 SER A CA 1
ATOM 847 C C . SER A 1 105 ? -8.886 -12.588 8.024 1.00 95.88 105 SER A C 1
ATOM 849 O O . SER A 1 105 ? -8.050 -13.491 8.098 1.00 95.88 105 SER A O 1
ATOM 851 N N . THR A 1 106 ? -8.717 -11.544 7.223 1.00 94.00 106 THR A N 1
ATOM 852 C CA . THR A 1 106 ? -7.520 -11.330 6.409 1.00 94.00 106 THR A CA 1
ATOM 853 C C . THR A 1 106 ? -6.973 -9.948 6.711 1.00 94.00 106 THR A C 1
ATOM 855 O O . THR A 1 106 ? -7.657 -8.952 6.500 1.00 94.00 106 THR A O 1
ATOM 858 N N . VAL A 1 107 ? -5.741 -9.879 7.216 1.00 94.25 107 VAL A N 1
ATOM 859 C CA . VAL A 1 107 ? -5.017 -8.606 7.289 1.00 94.25 107 VAL A CA 1
ATOM 860 C C . VAL A 1 107 ? -4.564 -8.263 5.875 1.00 94.25 107 VAL A C 1
ATOM 862 O O . VAL A 1 107 ? -4.000 -9.109 5.180 1.00 94.25 107 VAL A O 1
ATOM 865 N N . MET A 1 108 ? -4.884 -7.055 5.436 1.00 91.94 108 MET A N 1
ATOM 866 C CA . MET A 1 108 ? -4.675 -6.619 4.062 1.00 91.94 108 MET A CA 1
ATOM 867 C C . MET A 1 108 ? -3.248 -6.092 3.863 1.00 91.94 108 MET A C 1
ATOM 869 O O . MET A 1 108 ? -2.522 -5.832 4.824 1.00 91.94 108 MET A O 1
ATOM 873 N N . ASN A 1 109 ? -2.835 -5.979 2.601 1.00 81.88 109 ASN A N 1
ATOM 874 C CA . ASN A 1 109 ? -1.496 -5.520 2.243 1.00 81.88 109 ASN A CA 1
ATOM 875 C C . ASN A 1 109 ? -1.319 -4.023 2.506 1.00 81.88 109 ASN A C 1
ATOM 877 O O . ASN A 1 109 ? -2.278 -3.252 2.486 1.00 81.88 109 ASN A O 1
ATOM 881 N N . ASP A 1 110 ? -0.064 -3.596 2.627 1.00 77.31 110 ASP A N 1
ATOM 882 C CA . ASP A 1 110 ? 0.266 -2.176 2.642 1.00 77.31 110 ASP A CA 1
ATOM 883 C C . ASP A 1 110 ? -0.241 -1.507 1.352 1.00 77.31 110 ASP A C 1
ATOM 885 O O . ASP A 1 110 ? 0.143 -1.882 0.245 1.00 77.31 110 ASP A O 1
ATOM 889 N N . GLY A 1 111 ? -1.119 -0.513 1.503 1.00 85.19 111 GLY A N 1
ATOM 890 C CA . GLY A 1 111 ? -1.634 0.293 0.395 1.00 85.19 111 GLY A CA 1
ATOM 891 C C . GLY A 1 111 ? -3.118 0.113 0.082 1.00 85.19 111 GLY A C 1
ATOM 892 O O . GLY A 1 111 ? -3.691 0.976 -0.587 1.00 85.19 111 GLY A O 1
ATOM 893 N N . THR A 1 112 ? -3.776 -0.931 0.591 1.00 92.19 112 THR A N 1
ATOM 894 C CA . THR A 1 112 ? -5.245 -0.992 0.568 1.00 92.19 112 THR A CA 1
ATOM 895 C C . THR A 1 112 ? -5.831 0.063 1.502 1.00 92.19 112 THR A C 1
ATOM 897 O O . THR A 1 112 ? -5.235 0.418 2.518 1.00 92.19 112 THR A O 1
ATOM 900 N N . LYS A 1 113 ? -7.012 0.596 1.171 1.00 94.06 113 LYS A N 1
ATOM 901 C CA . LYS A 1 113 ? -7.720 1.542 2.051 1.00 94.06 113 LYS A CA 1
ATOM 902 C C . LYS A 1 113 ? -8.231 0.905 3.335 1.00 94.06 113 LYS A C 1
ATOM 904 O O . LYS A 1 113 ? -8.576 1.650 4.240 1.00 94.06 113 LYS A O 1
ATOM 909 N N . ALA A 1 114 ? -8.356 -0.419 3.365 1.00 96.06 114 ALA A N 1
ATOM 910 C CA . ALA A 1 114 ? -8.686 -1.205 4.544 1.00 96.06 114 ALA A CA 1
ATOM 911 C C . ALA A 1 114 ? -7.434 -1.906 5.053 1.00 96.06 114 ALA A C 1
ATOM 913 O O . ALA A 1 114 ? -6.638 -2.379 4.245 1.00 96.06 114 ALA A O 1
ATOM 914 N N . ASP A 1 115 ? -7.316 -2.056 6.368 1.00 96.31 115 ASP A N 1
ATOM 915 C CA . ASP A 1 115 ? -6.240 -2.840 6.977 1.00 96.31 115 ASP A CA 1
ATOM 916 C C . ASP A 1 115 ? -6.682 -4.282 7.263 1.00 96.31 115 ASP A C 1
ATOM 918 O O . ASP A 1 115 ? -5.843 -5.174 7.393 1.00 96.31 115 ASP A O 1
ATOM 922 N N . ILE A 1 116 ? -7.993 -4.532 7.384 1.00 97.00 116 ILE A N 1
ATOM 923 C CA . ILE A 1 116 ? -8.553 -5.862 7.655 1.00 97.00 116 ILE A CA 1
ATOM 924 C C . ILE A 1 116 ? -9.811 -6.091 6.815 1.00 97.00 116 ILE A C 1
ATOM 926 O O . ILE A 1 116 ? -10.679 -5.222 6.731 1.00 97.00 116 ILE A O 1
ATOM 930 N N . ALA A 1 117 ? -9.930 -7.292 6.260 1.00 96.94 117 ALA A N 1
ATOM 931 C CA . ALA A 1 117 ? -11.164 -7.852 5.732 1.00 96.94 117 ALA A CA 1
ATOM 932 C C . ALA A 1 117 ? -11.703 -8.903 6.714 1.00 96.94 117 ALA A C 1
ATOM 934 O O . ALA A 1 117 ? -11.036 -9.903 7.004 1.00 96.94 117 ALA A O 1
ATOM 935 N N . PHE A 1 118 ? -12.898 -8.677 7.253 1.00 97.44 118 PHE A N 1
ATOM 936 C CA . PHE A 1 118 ? -13.603 -9.665 8.070 1.00 97.44 118 PHE A CA 1
ATOM 937 C C . PHE A 1 118 ? -14.590 -10.434 7.207 1.00 97.44 118 PHE A C 1
ATOM 939 O O . PHE A 1 118 ? -15.487 -9.825 6.627 1.00 97.44 118 PHE A O 1
ATOM 946 N N . HIS A 1 119 ? -14.439 -11.754 7.151 1.00 96.75 119 HIS A N 1
ATOM 947 C CA . HIS A 1 119 ? -15.338 -12.617 6.392 1.00 96.75 119 HIS A CA 1
ATOM 948 C C . HIS A 1 119 ? -16.648 -12.771 7.162 1.00 96.75 119 HIS A C 1
ATOM 950 O O . HIS A 1 119 ? -16.630 -12.963 8.383 1.00 96.75 119 HIS A O 1
ATOM 956 N N . LEU A 1 120 ? -17.775 -12.651 6.462 1.00 95.38 120 LEU A N 1
ATOM 957 C CA . LEU A 1 120 ? -19.111 -12.779 7.054 1.00 95.38 120 LEU A CA 1
ATOM 958 C C . LEU A 1 120 ? -19.636 -14.218 7.052 1.00 95.38 120 LEU A C 1
ATOM 960 O O . LEU A 1 120 ? -20.617 -14.522 7.731 1.00 95.38 120 LEU A O 1
ATOM 964 N N . ASP A 1 121 ? -18.946 -15.108 6.356 1.00 92.56 121 ASP A N 1
ATOM 965 C CA . ASP A 1 121 ? -19.223 -16.533 6.296 1.00 92.56 121 ASP A CA 1
ATOM 966 C C . ASP A 1 121 ? -17.901 -17.310 6.079 1.00 92.56 121 ASP A C 1
ATOM 968 O O . ASP A 1 121 ? -16.809 -16.743 6.156 1.00 92.56 121 ASP A O 1
ATOM 972 N N . GLN A 1 122 ? -17.975 -18.637 5.933 1.00 88.94 122 GLN A N 1
ATOM 973 C CA . GLN A 1 122 ? -16.784 -19.486 5.779 1.00 88.94 122 GLN A CA 1
ATOM 974 C C . GLN A 1 122 ? -16.392 -19.758 4.321 1.00 88.94 122 GLN A C 1
ATOM 976 O O . GLN A 1 122 ? -15.321 -20.324 4.091 1.00 88.94 122 GLN A O 1
ATOM 981 N N . THR A 1 123 ? -17.267 -19.469 3.358 1.00 81.06 123 THR A N 1
ATOM 982 C CA . THR A 1 123 ? -17.193 -20.041 2.001 1.00 81.06 123 THR A CA 1
ATOM 983 C C . THR A 1 123 ? -17.331 -19.018 0.894 1.00 81.06 123 THR A C 1
ATOM 985 O O . THR A 1 123 ? -16.756 -19.206 -0.177 1.00 81.06 123 THR A O 1
ATOM 988 N N . ASP A 1 124 ? -18.094 -17.970 1.139 1.00 71.75 124 ASP A N 1
ATOM 989 C CA . ASP A 1 124 ? -18.314 -16.871 0.234 1.00 71.75 124 ASP A CA 1
ATOM 990 C C . ASP A 1 124 ? -17.243 -15.820 0.529 1.00 71.75 124 ASP A C 1
ATOM 992 O O . ASP A 1 124 ? -16.875 -15.529 1.666 1.00 71.75 124 ASP A O 1
ATOM 996 N N . ASP A 1 125 ? -16.712 -15.226 -0.531 1.00 85.69 125 ASP A N 1
ATOM 997 C CA . ASP A 1 125 ? -15.659 -14.212 -0.450 1.00 85.69 125 ASP A CA 1
ATOM 998 C C . ASP A 1 125 ? -16.183 -12.870 0.113 1.00 85.69 125 ASP A C 1
ATOM 1000 O O . ASP A 1 125 ? -15.593 -11.813 -0.103 1.00 85.69 125 ASP A O 1
ATOM 1004 N N . THR A 1 126 ? -17.327 -12.896 0.805 1.00 94.75 126 THR A N 1
ATOM 1005 C CA . THR A 1 126 ? -18.086 -11.743 1.276 1.00 94.75 126 THR A CA 1
ATOM 1006 C C . THR A 1 126 ? -17.483 -11.217 2.567 1.00 94.75 126 THR A C 1
ATOM 1008 O O . THR A 1 126 ? -17.590 -11.811 3.642 1.00 94.75 126 THR A O 1
ATOM 1011 N N . CYS A 1 127 ? -16.877 -10.043 2.469 1.00 96.50 127 CYS A N 1
ATOM 1012 C CA . CYS A 1 127 ? -16.151 -9.425 3.559 1.00 96.50 127 CYS A CA 1
ATOM 1013 C C . CYS A 1 127 ? -16.702 -8.033 3.891 1.00 96.50 127 CYS A C 1
ATOM 1015 O O . CYS A 1 127 ? -17.250 -7.340 3.031 1.00 96.50 127 CYS A O 1
ATOM 1017 N N . ILE A 1 128 ? -16.462 -7.575 5.121 1.00 97.25 128 ILE A N 1
ATOM 1018 C CA . ILE A 1 128 ? -16.558 -6.156 5.506 1.00 97.25 128 ILE A CA 1
ATOM 1019 C C . ILE A 1 128 ? -15.166 -5.560 5.711 1.00 97.25 128 ILE A C 1
ATOM 1021 O O . ILE A 1 128 ? -14.261 -6.210 6.243 1.00 97.25 128 ILE A O 1
ATOM 1025 N N . ALA A 1 129 ? -14.995 -4.325 5.248 1.00 97.31 129 ALA A N 1
ATOM 1026 C CA . ALA A 1 129 ? -13.715 -3.636 5.244 1.00 97.31 129 ALA A CA 1
ATOM 1027 C C . ALA A 1 129 ? -13.546 -2.808 6.525 1.00 97.31 129 ALA A C 1
ATOM 1029 O O . ALA A 1 129 ? -14.391 -1.971 6.854 1.00 97.31 129 ALA A O 1
ATOM 1030 N N . ILE A 1 130 ? -12.437 -3.017 7.232 1.00 98.19 130 ILE A N 1
ATOM 1031 C CA . ILE A 1 130 ? -12.104 -2.318 8.476 1.00 98.19 130 ILE A CA 1
ATOM 1032 C C . ILE A 1 130 ? -10.799 -1.553 8.291 1.00 98.19 130 ILE A C 1
ATOM 1034 O O . ILE A 1 130 ? -9.792 -2.117 7.858 1.00 98.19 130 ILE A O 1
ATOM 1038 N N . GLN A 1 131 ? -10.797 -0.280 8.678 1.00 97.44 131 GLN A N 1
ATOM 1039 C CA . GLN A 1 131 ? -9.569 0.498 8.819 1.00 97.44 131 GLN A CA 1
ATOM 1040 C C . GLN A 1 131 ? -9.137 0.537 10.282 1.00 97.44 131 GLN A C 1
ATOM 1042 O O . GLN A 1 131 ? -9.949 0.782 11.171 1.00 97.44 131 GLN A O 1
ATOM 1047 N N . VAL A 1 132 ? -7.842 0.398 10.536 1.00 97.44 132 VAL A N 1
ATOM 1048 C CA . VAL A 1 132 ? -7.214 0.627 11.834 1.00 97.44 132 VAL A CA 1
ATOM 1049 C C . VAL A 1 132 ? -6.399 1.924 11.783 1.00 97.44 132 VAL A C 1
ATOM 1051 O O . VAL A 1 132 ? -5.724 2.265 10.813 1.00 97.44 132 VAL A O 1
ATOM 1054 N N . LYS A 1 133 ? -6.482 2.711 12.850 1.00 96.06 133 LYS A N 1
ATOM 1055 C CA . LYS A 1 133 ? -5.657 3.897 13.069 1.00 96.06 133 LYS A CA 1
ATOM 1056 C C . LYS A 1 133 ? -5.062 3.842 14.450 1.00 96.06 133 LYS A C 1
ATOM 1058 O O . LYS A 1 133 ? -5.751 3.561 15.426 1.00 96.06 133 LYS A O 1
ATOM 1063 N N . THR A 1 134 ? -3.774 4.145 14.549 1.00 95.56 134 THR A N 1
ATOM 1064 C CA . THR A 1 134 ? -3.074 4.107 15.832 1.00 95.56 134 THR A CA 1
ATOM 1065 C C . THR A 1 134 ? -2.517 5.472 16.206 1.00 95.56 134 THR A C 1
ATOM 1067 O O . THR A 1 134 ? -2.022 6.226 15.369 1.00 95.56 134 THR A O 1
ATOM 1070 N N . ALA A 1 135 ? -2.567 5.791 17.495 1.00 94.50 135 ALA A N 1
ATOM 1071 C CA . ALA A 1 135 ? -1.971 6.996 18.051 1.00 94.50 135 ALA A CA 1
ATOM 1072 C C . ALA A 1 135 ? -1.213 6.672 19.343 1.00 94.50 135 ALA A C 1
ATOM 1074 O O . ALA A 1 135 ? -1.464 5.669 20.009 1.00 94.50 135 ALA A O 1
ATOM 1075 N N . ILE A 1 136 ? -0.253 7.525 19.686 1.00 91.75 136 ILE A N 1
ATOM 1076 C CA . ILE A 1 136 ? 0.285 7.632 21.048 1.00 91.75 136 ILE A CA 1
ATOM 1077 C C . ILE A 1 136 ? -0.126 8.982 21.611 1.00 91.75 136 ILE A C 1
ATOM 1079 O O . ILE A 1 136 ? -0.404 9.907 20.843 1.00 91.75 136 ILE A O 1
ATOM 1083 N N . GLU A 1 137 ? -0.123 9.091 22.934 1.00 91.44 137 GLU A N 1
ATOM 1084 C CA . GLU A 1 137 ? -0.342 10.360 23.615 1.00 91.44 137 GLU A CA 1
ATOM 1085 C C . GLU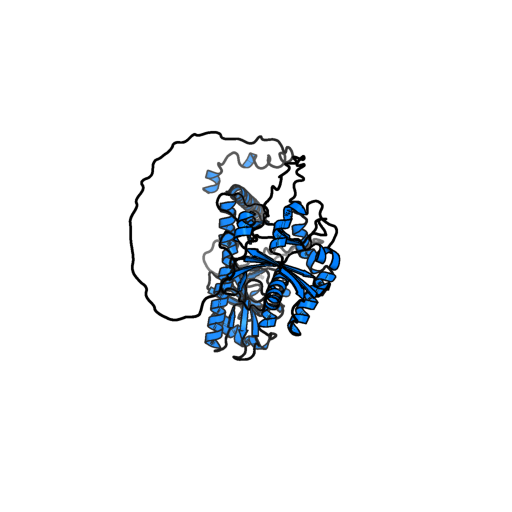 A 1 137 ? 0.595 11.453 23.063 1.00 91.44 137 GLU A C 1
ATOM 1087 O O . GLU A 1 137 ? 1.809 11.260 22.908 1.00 91.44 137 GLU A O 1
ATOM 1092 N N . SER A 1 138 ? 0.018 12.612 22.748 1.00 86.75 138 SER A N 1
ATOM 1093 C CA . SER A 1 138 ? 0.744 13.782 22.275 1.00 86.75 138 SER A CA 1
ATOM 1094 C C . SER A 1 138 ? 1.698 14.277 23.355 1.00 86.75 138 SER A C 1
ATOM 1096 O O . SER A 1 138 ? 1.323 14.510 24.502 1.00 86.75 138 SER A O 1
ATOM 1098 N N . LYS A 1 139 ? 2.957 14.490 22.963 1.00 80.31 139 LYS A N 1
ATOM 1099 C CA . LYS A 1 139 ? 3.995 15.014 23.862 1.00 80.31 139 LYS A CA 1
ATOM 1100 C C . LYS A 1 139 ? 3.760 16.470 24.255 1.00 80.31 139 LYS A C 1
ATOM 1102 O O . LYS A 1 139 ? 4.238 16.892 25.298 1.00 80.31 139 LYS A O 1
ATOM 1107 N N . ILE A 1 140 ? 3.092 17.231 23.389 1.00 79.69 140 ILE A N 1
ATOM 1108 C CA . ILE A 1 140 ? 2.826 18.660 23.595 1.00 79.69 140 ILE A CA 1
ATOM 1109 C C . ILE A 1 140 ? 1.546 18.821 24.414 1.00 79.69 140 ILE A C 1
ATOM 1111 O O . ILE A 1 140 ? 1.511 19.587 25.372 1.00 79.69 140 ILE A O 1
ATOM 1115 N N . ASN A 1 141 ? 0.511 18.056 24.062 1.00 79.62 141 ASN A N 1
ATOM 1116 C CA . ASN A 1 141 ? -0.786 18.118 24.714 1.00 79.62 141 ASN A CA 1
ATOM 1117 C C . ASN A 1 141 ? -1.076 16.794 25.419 1.00 79.62 141 ASN A C 1
ATOM 1119 O O . ASN A 1 141 ? -1.643 15.875 24.828 1.00 79.62 141 ASN A O 1
ATOM 1123 N N . HIS A 1 142 ? -0.692 16.711 26.691 1.00 85.25 142 HIS A N 1
ATOM 1124 C CA . HIS A 1 142 ? -0.949 15.530 27.510 1.00 85.25 142 HIS A CA 1
ATOM 1125 C C . HIS A 1 142 ? -2.426 15.116 27.478 1.00 85.25 142 HIS A C 1
ATOM 1127 O O . HIS A 1 142 ? -3.331 15.952 27.538 1.00 85.25 142 HIS A O 1
ATOM 1133 N N . ASN A 1 143 ? -2.653 13.808 27.461 1.00 88.31 143 ASN A N 1
ATOM 1134 C CA . ASN A 1 143 ? -3.940 13.135 27.324 1.00 88.31 143 ASN A CA 1
ATOM 1135 C C . ASN A 1 143 ? -4.673 13.428 26.007 1.00 88.31 143 ASN A C 1
ATOM 1137 O O . ASN A 1 143 ? -5.898 13.346 25.982 1.00 88.31 143 ASN A O 1
ATOM 1141 N N . ILE A 1 144 ? -3.966 13.786 24.931 1.00 91.50 144 ILE A N 1
ATOM 1142 C CA . ILE A 1 144 ? -4.554 13.912 23.590 1.00 91.50 144 ILE A CA 1
ATOM 1143 C C . ILE A 1 144 ? -3.953 12.862 22.659 1.00 91.50 144 ILE A C 1
ATOM 1145 O O . ILE A 1 144 ? -2.735 12.733 22.577 1.00 91.50 144 ILE A O 1
ATOM 1149 N N . TRP A 1 145 ? -4.805 12.160 21.918 1.00 94.50 145 TRP A N 1
ATOM 1150 C CA . TRP A 1 145 ? -4.429 11.226 20.859 1.00 94.50 145 TRP A CA 1
ATOM 1151 C C . TRP A 1 145 ? -4.921 11.761 19.519 1.00 94.50 145 TRP A C 1
ATOM 1153 O O . TRP A 1 145 ? -6.087 12.131 19.390 1.00 94.50 145 TRP A O 1
ATOM 1163 N N . GLU A 1 146 ? -4.026 11.825 18.537 1.00 93.88 146 GLU A N 1
ATOM 1164 C CA . GLU A 1 146 ? -4.307 12.389 17.215 1.00 93.88 146 GLU A CA 1
ATOM 1165 C C . GLU A 1 146 ? -4.202 11.307 16.139 1.00 93.88 146 GLU A C 1
ATOM 1167 O O . GLU A 1 146 ? -3.116 10.784 15.878 1.00 93.88 146 GLU A O 1
ATOM 1172 N N . PHE A 1 147 ? -5.326 11.001 15.496 1.00 94.75 147 PHE A N 1
ATOM 1173 C CA . PHE A 1 147 ? -5.417 10.068 14.376 1.00 94.75 147 PHE A CA 1
ATOM 1174 C C . PHE A 1 147 ? -5.517 10.865 13.077 1.00 94.75 147 PHE A C 1
ATOM 1176 O O . PHE A 1 147 ? -6.400 11.708 12.933 1.00 94.75 147 PHE A O 1
ATOM 1183 N N . LYS A 1 148 ? -4.594 10.638 12.143 1.00 93.50 148 LYS A N 1
ATOM 1184 C CA . LYS A 1 148 ? -4.487 11.404 10.891 1.00 93.50 148 LYS A CA 1
ATOM 1185 C C . LYS A 1 148 ? -5.162 10.682 9.726 1.00 93.50 148 LYS A C 1
ATOM 1187 O O . LYS A 1 148 ? -5.323 9.464 9.763 1.00 93.50 148 LYS A O 1
ATOM 1192 N N . GLU A 1 149 ? -5.489 11.446 8.685 1.00 92.88 149 GLU A N 1
ATOM 1193 C CA . GLU A 1 149 ? -6.056 10.959 7.419 1.00 92.88 149 GLU A CA 1
ATOM 1194 C C . GLU A 1 149 ? -7.357 10.175 7.598 1.00 92.88 149 GLU A C 1
ATOM 1196 O O . GLU A 1 149 ? -7.524 9.092 7.041 1.00 92.88 149 GLU A O 1
ATOM 1201 N N . ILE A 1 150 ? -8.263 10.711 8.414 1.00 94.88 150 ILE A N 1
ATOM 1202 C CA . ILE A 1 150 ? -9.513 10.047 8.815 1.00 94.88 150 ILE A CA 1
ATOM 1203 C C . ILE A 1 150 ? -10.655 10.174 7.801 1.00 94.88 150 ILE A C 1
ATOM 1205 O O . ILE A 1 150 ? -11.638 9.450 7.905 1.00 94.88 150 ILE A O 1
ATOM 1209 N N . LYS A 1 151 ? -10.548 11.078 6.824 1.00 94.31 151 LYS A N 1
ATOM 1210 C CA . LYS A 1 151 ? -11.666 11.419 5.929 1.00 94.31 151 LYS A CA 1
ATOM 1211 C C . LYS A 1 151 ? -11.893 10.457 4.762 1.00 94.31 151 LYS A C 1
ATOM 1213 O O . LYS A 1 151 ? -12.868 10.611 4.045 1.00 94.31 151 LYS A O 1
ATOM 1218 N N . LYS A 1 152 ? -10.999 9.495 4.531 1.00 93.50 152 LYS A N 1
ATOM 1219 C CA . LYS A 1 152 ? -11.000 8.665 3.311 1.00 93.50 152 LYS A CA 1
ATOM 1220 C C . LYS A 1 152 ? -11.691 7.304 3.455 1.00 93.50 152 LYS A C 1
ATOM 1222 O O . LYS A 1 152 ? -11.531 6.456 2.584 1.00 93.50 152 LYS A O 1
ATOM 1227 N N . TYR A 1 153 ? -12.426 7.092 4.546 1.00 95.31 153 TYR A N 1
ATOM 1228 C CA . TYR A 1 153 ? -12.987 5.786 4.914 1.00 95.31 153 TYR A CA 1
ATOM 1229 C C . TYR A 1 153 ? -14.518 5.761 4.873 1.00 95.31 153 TYR A C 1
ATOM 1231 O O . TYR A 1 153 ? -15.137 5.060 5.668 1.00 95.31 153 TYR A O 1
ATOM 1239 N N . GLU A 1 154 ? -15.146 6.543 3.990 1.00 95.00 154 GLU A N 1
ATOM 1240 C CA . GLU A 1 154 ? -16.598 6.461 3.796 1.00 95.00 154 GLU A CA 1
ATOM 1241 C C . GLU A 1 154 ? -17.034 5.015 3.538 1.00 95.00 154 GLU A C 1
ATOM 1243 O O . GLU A 1 154 ? -16.388 4.295 2.777 1.00 95.00 154 GLU A O 1
ATOM 1248 N N . GLY A 1 155 ? -18.121 4.584 4.182 1.00 95.19 155 GLY A N 1
ATOM 1249 C CA . GLY A 1 155 ? -18.619 3.216 4.039 1.00 95.19 155 GLY A CA 1
ATOM 1250 C C . GLY A 1 155 ? -17.762 2.156 4.736 1.00 95.19 155 GLY A C 1
ATOM 1251 O O . GLY A 1 155 ? -17.944 0.974 4.464 1.00 95.19 155 GLY A O 1
ATOM 1252 N N . MET A 1 156 ? -16.854 2.541 5.640 1.00 97.50 156 MET A N 1
ATOM 1253 C CA . MET A 1 156 ? -16.034 1.615 6.428 1.00 97.50 156 MET A CA 1
ATOM 1254 C C . MET A 1 156 ? -16.122 1.918 7.926 1.00 97.50 156 MET A C 1
ATOM 1256 O O . MET A 1 156 ? -16.299 3.067 8.342 1.00 97.50 156 MET A O 1
ATOM 1260 N N . MET A 1 157 ? -15.934 0.887 8.752 1.00 97.75 157 MET A N 1
ATOM 1261 C CA . MET A 1 157 ? -15.680 1.074 10.181 1.00 97.75 157 MET A CA 1
ATOM 1262 C C . MET A 1 157 ? -14.204 1.403 10.404 1.00 97.75 157 MET A C 1
ATOM 1264 O O . MET A 1 157 ? -13.318 0.744 9.853 1.00 97.75 157 MET A O 1
ATOM 1268 N N . VAL A 1 158 ? -13.939 2.400 11.248 1.00 98.00 158 VAL A N 1
ATOM 1269 C CA . VAL A 1 158 ? -12.581 2.851 11.570 1.00 98.00 158 VAL A CA 1
ATOM 1270 C C . VAL A 1 158 ? -12.299 2.636 13.053 1.00 98.00 158 VAL A C 1
ATOM 1272 O O . VAL A 1 158 ? -12.932 3.242 13.917 1.00 98.00 158 VAL A O 1
ATOM 1275 N N . VAL A 1 159 ? -11.326 1.782 13.356 1.00 98.00 159 VAL A N 1
ATOM 1276 C CA . VAL A 1 159 ? -10.884 1.469 14.716 1.00 98.00 159 VAL A CA 1
ATOM 1277 C C . VAL A 1 159 ? -9.709 2.367 15.093 1.00 98.00 159 VAL A C 1
ATOM 1279 O O . VAL A 1 159 ? -8.618 2.242 14.544 1.00 98.00 159 VAL A O 1
ATOM 1282 N N . CYS A 1 160 ? -9.906 3.253 16.064 1.00 97.38 160 CYS A N 1
ATOM 1283 C CA . CYS A 1 160 ? -8.900 4.200 16.543 1.00 97.38 160 CYS A CA 1
ATOM 1284 C C . CYS A 1 160 ? -8.302 3.725 17.877 1.00 97.38 160 CYS A C 1
ATOM 1286 O O . CYS A 1 160 ? -8.941 3.845 18.922 1.00 97.38 160 CYS A O 1
ATOM 1288 N N . ILE A 1 161 ? -7.068 3.212 17.854 1.00 97.31 161 ILE A N 1
ATOM 1289 C CA . ILE A 1 161 ? -6.370 2.608 19.002 1.00 97.31 161 ILE A CA 1
ATOM 1290 C C . ILE A 1 161 ? -5.366 3.567 19.655 1.00 97.31 161 ILE A C 1
ATOM 1292 O O . ILE A 1 161 ? -4.457 4.102 19.007 1.00 97.31 161 ILE A O 1
ATOM 1296 N N . ARG A 1 162 ? -5.443 3.692 20.983 1.00 95.25 162 ARG A N 1
ATOM 1297 C CA . ARG A 1 162 ? -4.412 4.315 21.825 1.00 95.25 162 ARG A CA 1
ATOM 1298 C C . ARG A 1 162 ? -3.341 3.292 22.174 1.00 95.25 162 ARG A C 1
ATOM 1300 O O . ARG A 1 162 ? -3.503 2.486 23.088 1.00 95.25 162 ARG A O 1
ATOM 1307 N N . ARG A 1 163 ? -2.204 3.333 21.483 1.00 93.50 163 ARG A N 1
ATOM 1308 C CA . ARG A 1 163 ? -1.137 2.325 21.636 1.00 93.50 163 ARG A CA 1
ATOM 1309 C C . ARG A 1 163 ? -0.606 2.226 23.064 1.00 93.50 163 ARG A C 1
ATOM 1311 O O . ARG A 1 163 ? -0.336 1.132 23.545 1.00 93.50 163 ARG A O 1
ATOM 1318 N N . ASP A 1 164 ? -0.465 3.363 23.739 1.00 92.81 164 ASP A N 1
ATOM 1319 C CA . ASP A 1 164 ? 0.050 3.451 25.107 1.00 92.81 164 ASP A CA 1
ATOM 1320 C C . ASP A 1 164 ? -0.949 2.976 26.174 1.00 92.81 164 ASP A C 1
ATOM 1322 O O . ASP A 1 164 ? -0.532 2.661 27.289 1.00 92.81 164 ASP A O 1
ATOM 1326 N N . LYS A 1 165 ? -2.245 2.901 25.844 1.00 94.00 165 LYS A N 1
ATOM 1327 C CA . LYS A 1 165 ? -3.315 2.452 26.754 1.00 94.00 165 LYS A CA 1
ATOM 1328 C C . LYS A 1 165 ? -3.895 1.084 26.395 1.00 94.00 165 LYS A C 1
ATOM 1330 O O . LYS A 1 165 ? -4.463 0.438 27.264 1.00 94.00 165 LYS A O 1
ATOM 1335 N N . GLN A 1 166 ? -3.674 0.621 25.165 1.00 95.38 166 GLN A N 1
ATOM 1336 C CA . GLN A 1 166 ? -4.175 -0.649 24.629 1.00 95.38 166 GLN A CA 1
ATOM 1337 C C . GLN A 1 166 ? -5.708 -0.756 24.586 1.00 95.38 166 GLN A C 1
ATOM 1339 O O . GLN A 1 166 ? -6.272 -1.836 24.742 1.00 95.38 166 GLN A O 1
ATOM 1344 N N . ASP A 1 167 ? -6.370 0.367 24.340 1.00 96.25 167 ASP A N 1
ATOM 1345 C CA . ASP A 1 167 ? -7.816 0.503 24.185 1.00 96.25 167 ASP A CA 1
ATOM 1346 C C . ASP A 1 167 ? -8.122 1.480 23.036 1.00 96.25 167 ASP A C 1
ATOM 1348 O O . ASP A 1 167 ? -7.207 2.030 22.407 1.00 96.25 167 ASP A O 1
ATOM 1352 N N . GLY A 1 168 ? -9.397 1.684 22.713 1.00 96.44 168 GLY A N 1
ATOM 1353 C CA . GLY A 1 168 ? -9.753 2.586 21.625 1.00 96.44 168 GLY A CA 1
ATOM 1354 C C . GLY A 1 168 ? -11.241 2.795 21.424 1.00 96.44 168 GLY A C 1
ATOM 1355 O O . GLY A 1 168 ? -12.053 2.548 22.313 1.00 96.44 168 GLY A O 1
ATOM 1356 N N . TRP A 1 169 ? -11.577 3.242 20.220 1.00 97.38 169 TRP A N 1
ATOM 1357 C CA . TRP A 1 169 ? -12.941 3.523 19.785 1.00 97.38 169 TRP A CA 1
ATOM 1358 C C . TRP A 1 169 ? -13.192 2.945 18.394 1.00 97.38 169 TRP A C 1
ATOM 1360 O O . TRP A 1 169 ? -12.257 2.790 17.606 1.00 97.38 169 TRP A O 1
ATOM 1370 N N . VAL A 1 170 ? -14.459 2.689 18.079 1.00 97.94 170 VAL A N 1
ATOM 1371 C CA . VAL A 1 170 ? -14.924 2.406 16.715 1.00 97.94 170 VAL A CA 1
ATOM 1372 C C . VAL A 1 170 ? -15.709 3.611 16.216 1.00 97.94 170 VAL A C 1
ATOM 1374 O O . VAL A 1 170 ? -16.597 4.093 16.915 1.00 97.94 170 VAL A O 1
ATOM 1377 N N . PHE A 1 171 ? -15.405 4.085 15.015 1.00 97.69 171 PHE A N 1
ATOM 1378 C CA . PHE A 1 171 ? -16.113 5.178 14.354 1.00 97.69 171 PHE A CA 1
ATOM 1379 C C . PHE A 1 171 ? -16.733 4.716 13.042 1.00 97.69 171 PHE A C 1
ATOM 1381 O O . PHE A 1 171 ? -16.164 3.882 12.336 1.00 97.69 171 PHE A O 1
ATOM 1388 N N . ASP A 1 172 ? -17.861 5.329 12.697 1.00 97.31 172 ASP A N 1
ATOM 1389 C CA . ASP A 1 172 ? -18.381 5.292 11.339 1.00 97.31 172 ASP A CA 1
ATOM 1390 C C . ASP A 1 172 ? -17.570 6.252 10.463 1.00 97.31 172 ASP A C 1
ATOM 1392 O O . ASP A 1 172 ? -17.490 7.453 10.745 1.00 97.31 172 ASP A O 1
ATOM 1396 N N . GLY A 1 173 ? -16.972 5.735 9.391 1.00 96.62 173 GLY A N 1
ATOM 1397 C CA . GLY A 1 173 ? -16.218 6.537 8.441 1.00 96.62 173 GLY A CA 1
ATOM 1398 C C . GLY A 1 173 ? -17.022 7.680 7.821 1.00 96.62 173 GLY A C 1
ATOM 1399 O O . GLY A 1 173 ? -16.446 8.734 7.553 1.00 96.62 173 GLY A O 1
ATOM 1400 N N . LYS A 1 174 ? -18.351 7.550 7.697 1.00 96.31 174 LYS A N 1
ATOM 1401 C CA . LYS A 1 174 ? -19.218 8.654 7.255 1.00 96.31 174 LYS A CA 1
ATOM 1402 C C . LYS A 1 174 ? -19.152 9.851 8.205 1.00 96.31 174 LYS A C 1
ATOM 1404 O O . LYS A 1 174 ? -19.023 10.987 7.764 1.00 96.31 174 LYS A O 1
ATOM 1409 N N . VAL A 1 175 ? -19.168 9.600 9.513 1.00 95.19 175 VAL A N 1
ATOM 1410 C CA . VAL A 1 175 ? -19.094 10.660 10.531 1.00 95.19 175 VAL A CA 1
ATOM 1411 C C . VAL A 1 175 ? -17.715 11.328 10.538 1.00 95.19 175 VAL A C 1
ATOM 1413 O O . VAL A 1 175 ? -17.598 12.521 10.817 1.00 95.19 175 VAL A O 1
ATOM 1416 N N . LEU A 1 176 ? -16.657 10.588 10.195 1.00 95.38 176 LEU A N 1
ATOM 1417 C CA . LEU A 1 176 ? -15.298 11.132 10.134 1.00 95.38 176 LEU A CA 1
ATOM 1418 C C . LEU A 1 176 ? -15.101 12.140 8.990 1.00 95.38 176 LEU A C 1
ATOM 1420 O O . LEU A 1 176 ? -14.286 13.054 9.127 1.00 95.38 176 LEU A O 1
ATOM 1424 N N . ILE A 1 177 ? -15.847 12.026 7.890 1.00 95.00 177 ILE A N 1
ATOM 1425 C CA . ILE A 1 177 ? -15.786 12.965 6.751 1.00 95.00 177 ILE A CA 1
ATOM 1426 C C . ILE A 1 177 ? -16.230 14.370 7.167 1.00 95.00 177 ILE A C 1
ATOM 1428 O O . ILE A 1 177 ? -15.591 15.366 6.795 1.00 95.00 177 ILE A O 1
ATOM 1432 N N . ASP A 1 178 ? -17.276 14.427 7.993 1.00 93.38 178 ASP A N 1
ATOM 1433 C CA . ASP A 1 178 ? -17.904 15.659 8.476 1.00 93.38 178 ASP A CA 1
ATOM 1434 C C . ASP A 1 178 ? -17.039 16.410 9.500 1.00 93.38 178 ASP A C 1
ATOM 1436 O O . ASP A 1 178 ? -17.280 17.584 9.804 1.00 93.38 178 ASP A O 1
ATOM 1440 N N . ILE A 1 179 ? -15.985 15.775 10.023 1.00 92.31 179 ILE A N 1
ATOM 1441 C CA . ILE A 1 179 ? -15.033 16.444 10.910 1.00 92.31 179 ILE A CA 1
ATOM 1442 C C . ILE A 1 179 ? -14.305 17.535 10.108 1.00 92.31 179 ILE A C 1
ATOM 1444 O O . ILE A 1 179 ? -13.738 17.249 9.058 1.00 92.31 179 ILE A O 1
ATOM 1448 N N . PRO A 1 180 ? -14.236 18.798 10.571 1.00 91.50 180 PRO A N 1
ATOM 1449 C CA . PRO A 1 180 ? -13.645 19.887 9.781 1.00 91.50 180 PRO A CA 1
ATOM 1450 C C . PRO A 1 180 ? -12.168 19.682 9.410 1.00 91.50 180 PRO A C 1
ATOM 1452 O O . PRO A 1 180 ? -11.687 20.230 8.424 1.00 91.50 180 PRO A O 1
ATOM 1455 N N . THR A 1 181 ? -11.440 18.894 10.199 1.00 92.38 181 THR A N 1
ATOM 1456 C CA . THR A 1 181 ? -10.009 18.618 10.040 1.00 92.38 181 THR A CA 1
ATOM 1457 C C . THR A 1 181 ? -9.767 17.205 9.522 1.00 92.38 181 THR A C 1
ATOM 1459 O O . THR A 1 181 ? -10.524 16.292 9.823 1.00 92.38 181 THR A O 1
ATOM 1462 N N . ASN A 1 182 ? -8.651 16.980 8.820 1.00 91.88 182 ASN A N 1
ATOM 1463 C CA . ASN A 1 182 ? -8.212 15.628 8.435 1.00 91.88 182 ASN A CA 1
ATOM 1464 C C . ASN A 1 182 ? -7.537 14.851 9.591 1.00 91.88 182 ASN A C 1
ATOM 1466 O O . ASN A 1 182 ? -6.847 13.855 9.381 1.00 91.88 182 ASN A O 1
ATOM 1470 N N . THR A 1 183 ? -7.708 15.336 10.819 1.00 93.81 183 THR A N 1
ATOM 1471 C CA . THR A 1 183 ? -7.158 14.755 12.042 1.00 93.81 183 THR A CA 1
ATOM 1472 C C . THR A 1 183 ? -8.273 14.670 13.073 1.00 93.81 183 THR A C 1
ATOM 1474 O O . THR A 1 183 ? -8.923 15.680 13.359 1.00 93.81 183 THR A O 1
ATOM 1477 N N . LEU A 1 184 ? -8.466 13.484 13.642 1.00 94.38 184 LEU A N 1
ATOM 1478 C CA . LEU A 1 184 ? -9.318 13.231 14.795 1.00 94.38 184 LEU A CA 1
ATOM 1479 C C . LEU A 1 184 ? -8.477 13.362 16.065 1.00 94.38 184 LEU A C 1
ATOM 1481 O O . LEU A 1 184 ? -7.574 12.560 16.296 1.00 94.38 184 LEU A O 1
ATOM 1485 N N . SER A 1 185 ? -8.780 14.358 16.893 1.00 93.06 185 SER A N 1
ATOM 1486 C CA . SER A 1 185 ? -8.098 14.574 18.174 1.00 93.06 185 SER A CA 1
ATOM 1487 C C . SER A 1 185 ? -9.027 14.212 19.327 1.00 93.06 185 SER A C 1
ATOM 1489 O O . SER A 1 185 ? -9.987 14.936 19.598 1.00 93.06 185 SER A O 1
ATOM 1491 N N . ILE A 1 186 ? -8.737 13.120 20.028 1.00 91.25 186 ILE A N 1
ATOM 1492 C CA . ILE A 1 186 ? -9.506 12.682 21.199 1.00 91.25 186 ILE A CA 1
ATOM 1493 C C . ILE A 1 186 ? -8.717 13.039 22.456 1.00 91.25 186 ILE A C 1
ATOM 1495 O O . ILE A 1 186 ? -7.542 12.701 22.574 1.00 91.25 186 ILE A O 1
ATOM 1499 N N . GLY A 1 187 ? -9.352 13.744 23.389 1.00 86.75 187 GLY A N 1
ATOM 1500 C CA . GLY A 1 187 ? -8.741 14.157 24.652 1.00 86.75 187 GLY A CA 1
ATOM 1501 C C . GLY A 1 187 ? -9.749 14.197 25.799 1.00 86.75 187 GLY A C 1
ATOM 1502 O O . GLY A 1 187 ? -10.870 13.732 25.622 1.00 86.75 187 GLY A O 1
ATOM 1503 N N . PRO A 1 188 ? -9.419 14.786 26.963 1.00 77.25 188 PRO A N 1
ATOM 1504 C CA . PRO A 1 188 ? -10.261 14.701 28.164 1.00 77.25 188 PRO A CA 1
ATOM 1505 C C . PRO A 1 188 ? -11.627 15.376 28.022 1.00 77.25 188 PRO A C 1
ATOM 1507 O O . PRO A 1 188 ? -12.572 15.020 28.711 1.00 77.25 188 PRO A O 1
ATOM 1510 N N . LEU A 1 189 ? -11.724 16.365 27.131 1.00 75.81 189 LEU A N 1
ATOM 1511 C CA . LEU A 1 189 ? -12.987 17.024 26.791 1.00 75.81 189 LEU A CA 1
ATOM 1512 C C . LEU A 1 189 ? -13.859 16.198 25.839 1.00 75.81 189 LEU A C 1
ATOM 1514 O O . LEU A 1 189 ? -14.954 16.629 25.507 1.00 75.81 189 LEU A O 1
ATOM 1518 N N . ASN A 1 190 ? -13.328 15.075 25.356 1.00 70.94 190 ASN A N 1
ATOM 1519 C CA . ASN A 1 190 ? -13.958 14.082 24.502 1.00 70.94 190 ASN A CA 1
ATOM 1520 C C . ASN A 1 190 ? -14.813 14.624 23.351 1.00 70.94 190 ASN A C 1
ATOM 1522 O O . ASN A 1 190 ? -15.785 13.993 22.958 1.00 70.94 190 ASN A O 1
ATOM 1526 N N . LYS A 1 191 ? -14.429 15.775 22.775 1.00 80.56 191 LYS A N 1
ATOM 1527 C CA . LYS A 1 191 ? -15.228 16.498 21.770 1.00 80.56 191 LYS A CA 1
ATOM 1528 C C . LYS A 1 191 ? -15.748 15.594 20.645 1.00 80.56 191 LYS A C 1
ATOM 1530 O O . LYS A 1 191 ? -16.814 15.863 20.104 1.00 80.56 191 LYS A O 1
ATOM 1535 N N . TYR A 1 192 ? -14.968 14.578 20.274 1.00 86.19 192 TYR A N 1
ATOM 1536 C CA . TYR A 1 192 ? -15.334 13.644 19.220 1.00 86.19 192 TYR A CA 1
ATOM 1537 C C . TYR A 1 192 ? -15.647 12.220 19.692 1.00 86.19 192 TYR A C 1
ATOM 1539 O O . TYR A 1 192 ? -16.088 11.428 18.871 1.00 86.19 192 TYR A O 1
ATOM 1547 N N . GLY A 1 193 ? -15.452 11.867 20.966 1.00 82.19 193 GLY A N 1
ATOM 1548 C CA . GLY A 1 193 ? -15.777 10.511 21.430 1.00 82.19 193 GLY A CA 1
ATOM 1549 C C . GLY A 1 193 ? -17.278 10.240 21.467 1.00 82.19 193 GLY A C 1
ATOM 1550 O O . GLY A 1 193 ? -17.684 9.099 21.299 1.00 82.19 193 GLY A O 1
ATOM 1551 N N . ASP A 1 194 ? -18.105 11.284 21.554 1.00 85.38 194 ASP A N 1
ATOM 1552 C CA . ASP A 1 194 ? -19.564 11.165 21.418 1.00 85.38 194 ASP A CA 1
ATOM 1553 C C . ASP A 1 194 ? -20.004 10.678 20.021 1.00 85.38 194 ASP A C 1
ATOM 1555 O O . ASP A 1 194 ? -21.136 10.232 19.855 1.00 85.38 194 ASP A O 1
ATOM 1559 N N . TYR A 1 195 ? -19.121 10.745 19.017 1.00 89.94 195 TYR A N 1
ATOM 1560 C CA . TYR A 1 195 ? -19.371 10.213 17.673 1.00 89.94 195 TYR A CA 1
ATOM 1561 C C . TYR A 1 195 ? -18.968 8.740 17.511 1.00 89.94 195 TYR A C 1
ATOM 1563 O O . TYR A 1 195 ? -19.169 8.170 16.439 1.00 89.94 195 TYR A O 1
ATOM 1571 N N . ALA A 1 196 ? -18.355 8.126 18.526 1.00 93.75 196 ALA A N 1
ATOM 1572 C CA . ALA A 1 196 ? -17.932 6.735 18.447 1.00 93.75 196 ALA A CA 1
ATOM 1573 C C . ALA A 1 196 ? -19.134 5.783 18.559 1.00 93.75 196 ALA A C 1
ATOM 1575 O O . ALA A 1 196 ? -19.990 5.929 19.430 1.00 93.75 196 ALA A O 1
ATOM 1576 N N . LEU A 1 197 ? -19.146 4.750 17.716 1.00 92.56 197 LEU A N 1
ATOM 1577 C CA . LEU A 1 197 ? -20.120 3.654 17.741 1.00 92.56 197 LEU A CA 1
ATOM 1578 C C . LEU A 1 197 ? -19.976 2.775 18.990 1.00 92.56 197 LEU A C 1
ATOM 1580 O O . LEU A 1 197 ? -20.936 2.157 19.441 1.00 92.56 197 LEU A O 1
ATOM 1584 N N . SER A 1 198 ? -18.758 2.682 19.526 1.00 83.38 198 SER A N 1
ATOM 1585 C CA . SER A 1 198 ? -18.398 1.758 20.601 1.00 83.38 198 SER A CA 1
ATOM 1586 C C . SER A 1 198 ? -18.884 2.188 21.982 1.00 83.38 198 SER A C 1
ATOM 1588 O O . SER A 1 198 ? -19.375 1.357 22.740 1.00 83.38 198 SER A O 1
ATOM 1590 N N . ALA A 1 199 ? -18.685 3.464 22.312 1.00 82.19 199 ALA A N 1
ATOM 1591 C CA . ALA A 1 199 ? -19.065 4.152 23.545 1.00 82.19 199 ALA A CA 1
ATOM 1592 C C . ALA A 1 199 ? -18.390 5.534 23.554 1.00 82.19 199 ALA A C 1
ATOM 1594 O O . ALA A 1 199 ? -17.426 5.766 22.824 1.00 82.19 199 ALA A O 1
ATOM 1595 N N . VAL A 1 200 ? -18.845 6.411 24.453 1.00 78.06 200 VAL A N 1
ATOM 1596 C CA . VAL A 1 200 ? -18.178 7.689 24.756 1.00 78.06 200 VAL A CA 1
ATOM 1597 C C . VAL A 1 200 ? -16.738 7.445 25.232 1.00 78.06 200 VAL A C 1
ATOM 1599 O O . VAL A 1 200 ? -15.799 8.102 24.775 1.00 78.06 200 VAL A O 1
ATOM 1602 N N . ASP A 1 201 ? -16.553 6.470 26.123 1.00 87.12 201 ASP A N 1
ATOM 1603 C CA . ASP A 1 201 ? -15.249 6.089 26.659 1.00 87.12 201 ASP A CA 1
ATOM 1604 C C . ASP A 1 201 ? -14.550 5.035 25.792 1.00 87.12 201 ASP A C 1
ATOM 1606 O O . ASP A 1 201 ? -15.190 4.255 25.085 1.00 87.12 201 ASP A O 1
ATOM 1610 N N . ALA A 1 202 ? -13.217 5.003 25.869 1.00 88.62 202 ALA A N 1
ATOM 1611 C CA . ALA A 1 202 ? -12.426 3.978 25.198 1.00 88.62 202 ALA A CA 1
ATOM 1612 C C . ALA A 1 202 ? -12.721 2.591 25.786 1.00 88.62 202 ALA A C 1
ATOM 1614 O O . ALA A 1 202 ? -12.848 2.441 27.004 1.00 88.62 202 ALA A O 1
ATOM 1615 N N . ILE A 1 203 ? -12.763 1.578 24.924 1.00 94.94 203 ILE A N 1
ATOM 1616 C CA . ILE A 1 203 ? -13.023 0.187 25.302 1.00 94.94 203 ILE A CA 1
ATOM 1617 C C . ILE A 1 203 ? -11.870 -0.732 24.885 1.00 94.94 203 ILE A C 1
ATOM 1619 O O . ILE A 1 203 ? -11.072 -0.402 24.003 1.00 94.94 203 ILE A O 1
ATOM 1623 N N . ASP A 1 204 ? -11.762 -1.883 25.550 1.00 96.81 204 ASP A N 1
ATOM 1624 C CA . ASP A 1 204 ? -10.732 -2.881 25.254 1.00 96.81 204 ASP A CA 1
ATOM 1625 C C . ASP A 1 204 ? -10.939 -3.565 23.889 1.00 96.81 204 ASP A C 1
ATOM 1627 O O . ASP A 1 204 ? -12.004 -3.477 23.279 1.00 96.81 204 ASP A O 1
ATOM 1631 N N . ILE A 1 205 ? -9.911 -4.272 23.401 1.00 96.69 205 ILE A N 1
ATOM 1632 C CA . ILE A 1 205 ? -9.928 -4.937 22.083 1.00 96.69 205 ILE A CA 1
ATOM 1633 C C . ILE A 1 205 ? -11.115 -5.894 21.939 1.00 96.69 205 ILE A C 1
ATOM 1635 O O . ILE A 1 205 ? -11.763 -5.919 20.895 1.00 96.69 205 ILE A O 1
ATOM 1639 N N . LYS A 1 206 ? -11.412 -6.668 22.987 1.00 97.94 206 LYS A N 1
ATOM 1640 C CA . LYS A 1 206 ? -12.504 -7.642 22.972 1.00 97.94 206 LYS A CA 1
ATOM 1641 C C . LYS A 1 206 ? -13.837 -6.943 22.718 1.00 97.94 206 LYS A C 1
ATOM 1643 O O . LYS A 1 206 ? -14.606 -7.365 21.856 1.00 97.94 206 LYS A O 1
ATOM 1648 N N . SER A 1 207 ? -14.064 -5.843 23.425 1.00 97.81 207 SER A N 1
ATOM 1649 C CA . SER A 1 207 ? -15.264 -5.022 23.318 1.00 97.81 207 SER A CA 1
ATOM 1650 C C . SER A 1 207 ? -15.313 -4.252 21.990 1.00 97.81 207 SER A C 1
ATOM 1652 O O . SER A 1 207 ? -16.394 -4.117 21.419 1.00 97.81 207 SER A O 1
ATOM 1654 N N . LEU A 1 208 ? -14.166 -3.804 21.452 1.00 97.38 208 LEU A N 1
ATOM 1655 C CA . LEU A 1 208 ? -14.079 -3.235 20.097 1.00 97.38 208 LEU A CA 1
ATOM 1656 C C . LEU A 1 208 ? -14.573 -4.243 19.061 1.00 97.38 208 LEU A C 1
ATOM 1658 O O . LEU A 1 208 ? -15.433 -3.909 18.253 1.00 97.38 208 LEU A O 1
ATOM 1662 N N . VAL A 1 209 ? -14.092 -5.487 19.114 1.00 98.06 209 VAL A N 1
ATOM 1663 C CA . VAL A 1 209 ? -14.524 -6.541 18.186 1.00 98.06 209 VAL A CA 1
ATOM 1664 C C . VAL A 1 209 ? -16.006 -6.860 18.354 1.00 98.06 209 VAL A C 1
ATOM 1666 O O . VAL A 1 209 ? -16.714 -6.947 17.355 1.00 98.06 209 VAL A O 1
ATOM 1669 N N . SER A 1 210 ? -16.519 -6.941 19.585 1.00 97.88 210 SER A N 1
ATOM 1670 C CA . SER A 1 210 ? -17.959 -7.128 19.806 1.00 97.88 210 SER A CA 1
ATOM 1671 C C . SER A 1 210 ? -18.795 -5.977 19.220 1.00 97.88 210 SER A C 1
ATOM 1673 O O . SER A 1 210 ? -19.865 -6.221 18.663 1.00 97.88 210 SER A O 1
ATOM 1675 N N . CYS A 1 211 ? -18.300 -4.735 19.280 1.00 97.56 211 CYS A N 1
ATOM 1676 C CA . CYS A 1 211 ? -18.918 -3.585 18.615 1.00 97.56 211 CYS A CA 1
ATOM 1677 C C . CYS A 1 211 ? -18.891 -3.722 17.080 1.00 97.56 211 CYS A C 1
ATOM 1679 O O . CYS A 1 211 ? -19.915 -3.484 16.437 1.00 97.56 211 CYS A O 1
ATOM 1681 N N . LEU A 1 212 ? -17.769 -4.156 16.494 1.00 97.62 212 LEU A N 1
ATOM 1682 C CA . LEU A 1 212 ? -17.652 -4.406 15.048 1.00 97.62 212 LEU A CA 1
ATOM 1683 C C . LEU A 1 212 ? -18.624 -5.500 14.585 1.00 97.62 212 LEU A C 1
ATOM 1685 O O . LEU A 1 212 ? -19.306 -5.328 13.579 1.00 97.62 212 LEU A O 1
ATOM 1689 N N . ILE A 1 213 ? -18.749 -6.593 15.345 1.00 97.50 213 ILE A N 1
ATOM 1690 C CA . ILE A 1 213 ? -19.714 -7.669 15.071 1.00 97.50 213 ILE A CA 1
ATOM 1691 C C . ILE A 1 213 ? -21.141 -7.115 15.088 1.00 97.50 213 ILE A C 1
ATOM 1693 O O . ILE A 1 213 ? -21.892 -7.336 14.139 1.00 97.50 213 ILE A O 1
ATOM 1697 N N . HIS A 1 214 ? -21.504 -6.358 16.129 1.00 97.50 214 HIS A N 1
ATOM 1698 C CA . HIS A 1 214 ? -22.847 -5.792 16.276 1.00 97.50 214 HIS A CA 1
ATOM 1699 C C . HIS A 1 214 ? -23.239 -4.869 15.111 1.00 97.50 214 HIS A C 1
ATOM 1701 O O . HIS A 1 214 ? -24.389 -4.887 14.678 1.00 97.50 214 HIS A O 1
ATOM 1707 N N . ASN A 1 215 ? -22.285 -4.095 14.587 1.00 97.12 215 ASN A N 1
ATOM 1708 C CA . ASN A 1 215 ? -22.531 -3.111 13.530 1.00 97.12 215 ASN A CA 1
ATOM 1709 C C . ASN A 1 215 ? -22.243 -3.630 12.110 1.00 97.12 215 ASN A C 1
ATOM 1711 O O . ASN A 1 215 ? -22.571 -2.942 11.150 1.00 97.12 215 ASN A O 1
ATOM 1715 N N . SER A 1 216 ? -21.681 -4.833 11.955 1.00 95.94 216 SER A N 1
ATOM 1716 C CA . SER A 1 216 ? -21.266 -5.413 10.663 1.00 95.94 216 SER A CA 1
ATOM 1717 C C . SER A 1 216 ? -22.326 -5.311 9.558 1.00 95.94 216 SER A C 1
ATOM 1719 O O . SER A 1 216 ? -22.019 -4.894 8.447 1.00 95.94 216 SER A O 1
ATOM 1721 N N . SER A 1 217 ? -23.587 -5.610 9.885 1.00 96.00 217 SER A N 1
ATOM 1722 C CA . SER A 1 217 ? -24.718 -5.581 8.942 1.00 96.00 217 SER A CA 1
ATOM 1723 C C . SER A 1 217 ? -25.086 -4.195 8.389 1.00 96.00 217 SER A C 1
ATOM 1725 O O . SER A 1 217 ? -25.860 -4.112 7.439 1.00 96.00 217 SER A O 1
ATOM 1727 N N . MET A 1 218 ? -24.564 -3.109 8.970 1.00 95.81 218 MET A N 1
ATOM 1728 C CA . MET A 1 218 ? -24.822 -1.737 8.509 1.00 95.81 218 MET A CA 1
ATOM 1729 C C . MET A 1 218 ? -23.885 -1.298 7.380 1.00 95.81 218 MET A C 1
ATOM 1731 O O . MET A 1 218 ? -24.124 -0.260 6.763 1.00 95.81 218 MET A O 1
ATOM 1735 N N . TYR A 1 219 ? -22.817 -2.056 7.129 1.00 96.44 219 TYR A N 1
ATOM 1736 C CA . TYR A 1 219 ? -21.758 -1.688 6.198 1.00 96.44 219 TYR A CA 1
ATOM 1737 C C . TYR A 1 219 ? -21.858 -2.478 4.893 1.00 96.44 219 TYR A C 1
ATOM 1739 O O . TYR A 1 219 ? -22.314 -3.625 4.901 1.00 96.44 219 TYR A O 1
ATOM 1747 N N . PRO A 1 220 ? -21.444 -1.878 3.763 1.00 95.75 220 PRO A N 1
ATOM 1748 C CA . PRO A 1 220 ? -21.399 -2.583 2.495 1.00 95.75 220 PRO A CA 1
ATOM 1749 C C . PRO A 1 220 ? -20.460 -3.787 2.585 1.00 95.75 220 PRO A C 1
ATOM 1751 O O . PRO A 1 220 ? -19.400 -3.751 3.213 1.00 95.75 220 PRO A O 1
ATOM 1754 N N . THR A 1 221 ? -20.875 -4.862 1.929 1.00 95.75 221 THR A N 1
ATOM 1755 C CA . THR A 1 221 ? -20.076 -6.070 1.771 1.00 95.75 221 THR A CA 1
ATOM 1756 C C . THR A 1 221 ? -19.339 -6.034 0.442 1.00 95.75 221 THR A C 1
ATOM 1758 O O . THR A 1 221 ? -19.884 -5.564 -0.557 1.00 95.75 221 THR A O 1
ATOM 1761 N N . HIS A 1 222 ? -18.128 -6.575 0.409 1.00 94.69 222 HIS A N 1
ATOM 1762 C CA . HIS A 1 222 ? -17.301 -6.636 -0.794 1.00 94.69 222 HIS A CA 1
ATOM 1763 C C . HIS A 1 222 ? -16.677 -8.020 -0.945 1.00 94.69 222 HIS A C 1
ATOM 1765 O O . HIS A 1 222 ? -16.434 -8.687 0.059 1.00 94.69 222 HIS A O 1
ATOM 1771 N N . SER A 1 223 ? -16.349 -8.412 -2.177 1.00 94.19 223 SER A N 1
ATOM 1772 C CA . SER A 1 223 ? -15.417 -9.517 -2.403 1.00 94.19 223 SER A CA 1
ATOM 1773 C C . SER A 1 223 ? -14.024 -9.155 -1.865 1.00 94.19 223 SER A C 1
ATOM 1775 O O . SER A 1 223 ? -13.627 -7.978 -1.876 1.00 94.19 223 SER A O 1
ATOM 1777 N N . LEU A 1 224 ? -13.244 -10.140 -1.410 1.00 92.12 224 LEU A N 1
ATOM 1778 C CA . LEU A 1 224 ? -11.853 -9.917 -1.001 1.00 92.12 224 LEU A CA 1
ATOM 1779 C C . LEU A 1 224 ? -11.027 -9.383 -2.173 1.00 92.12 224 LEU A C 1
ATOM 1781 O O . LEU A 1 224 ? -10.138 -8.549 -1.979 1.00 92.12 224 LEU A O 1
ATOM 1785 N N . GLU A 1 225 ? -11.328 -9.841 -3.392 1.00 92.00 225 GLU A N 1
ATOM 1786 C CA . GLU A 1 225 ? -10.733 -9.294 -4.609 1.00 92.00 225 GLU A CA 1
ATOM 1787 C C . GLU A 1 225 ? -11.000 -7.787 -4.717 1.00 92.00 225 GLU A C 1
ATOM 1789 O O . GLU A 1 225 ? -10.042 -7.014 -4.765 1.00 92.00 225 GLU A O 1
ATOM 1794 N N . THR A 1 226 ? -12.259 -7.346 -4.653 1.00 93.06 226 THR A N 1
ATOM 1795 C CA . THR A 1 226 ? -12.617 -5.918 -4.702 1.00 93.06 226 THR A CA 1
ATOM 1796 C C . THR A 1 226 ? -11.912 -5.100 -3.617 1.00 93.06 226 THR A C 1
ATOM 1798 O O . THR A 1 226 ? -11.398 -4.014 -3.899 1.00 93.06 226 THR A O 1
ATOM 1801 N N . MET A 1 227 ? -11.780 -5.621 -2.393 1.00 93.06 227 MET A N 1
ATOM 1802 C CA . MET A 1 227 ? -11.040 -4.920 -1.334 1.00 93.06 227 MET A CA 1
ATOM 1803 C C . MET A 1 227 ? -9.549 -4.761 -1.637 1.00 93.06 227 MET A C 1
ATOM 1805 O O . MET A 1 227 ? -8.976 -3.716 -1.332 1.00 93.06 227 MET A O 1
ATOM 1809 N N . ARG A 1 228 ? -8.912 -5.765 -2.254 1.00 92.31 228 ARG A N 1
ATOM 1810 C CA . ARG A 1 228 ? -7.499 -5.685 -2.672 1.00 92.31 228 ARG A CA 1
ATOM 1811 C C . ARG A 1 228 ? -7.265 -4.629 -3.749 1.00 92.31 228 ARG A C 1
ATOM 1813 O O . ARG A 1 228 ? -6.153 -4.121 -3.851 1.00 92.31 228 ARG A O 1
ATOM 1820 N N . TRP A 1 229 ? -8.295 -4.298 -4.522 1.00 93.75 229 TRP A N 1
ATOM 1821 C CA . TRP A 1 229 ? -8.257 -3.256 -5.547 1.00 93.75 229 TRP A CA 1
ATOM 1822 C C . TRP A 1 229 ? -8.685 -1.871 -5.043 1.00 93.75 229 TRP A C 1
ATOM 1824 O O . TRP A 1 229 ? -8.416 -0.876 -5.715 1.00 93.75 229 TRP A O 1
ATOM 1834 N N . ASN A 1 230 ? -9.284 -1.770 -3.851 1.00 92.62 230 ASN A N 1
ATOM 1835 C CA . ASN A 1 230 ? -9.601 -0.489 -3.218 1.00 92.62 230 ASN A CA 1
ATOM 1836 C C . ASN A 1 230 ? -8.344 0.121 -2.575 1.00 92.62 230 ASN A C 1
ATOM 1838 O O . ASN A 1 230 ? -8.132 0.046 -1.361 1.00 92.62 230 ASN A O 1
ATOM 1842 N N . LEU A 1 231 ? -7.479 0.682 -3.416 1.00 92.06 231 LEU A N 1
ATOM 1843 C CA . LEU A 1 231 ? -6.147 1.156 -3.050 1.00 92.06 231 LEU A CA 1
ATOM 1844 C C . LEU A 1 231 ? -6.154 2.639 -2.657 1.00 92.06 231 LEU A C 1
ATOM 1846 O O . LEU A 1 231 ? -7.023 3.417 -3.050 1.00 92.06 231 LEU A O 1
ATOM 1850 N N . GLY A 1 232 ? -5.202 3.016 -1.805 1.00 87.31 232 GLY A N 1
ATOM 1851 C CA . GLY A 1 232 ? -5.127 4.342 -1.196 1.00 87.31 232 GLY A CA 1
ATOM 1852 C C . GLY A 1 232 ? -4.505 5.426 -2.076 1.00 87.31 232 GLY A C 1
ATOM 1853 O O . GLY A 1 232 ? -4.643 6.597 -1.731 1.00 87.31 232 GLY A O 1
ATOM 1854 N N . SER A 1 233 ? -3.825 5.056 -3.166 1.00 87.44 233 SER A N 1
ATOM 1855 C CA . SER A 1 233 ? -3.259 5.998 -4.136 1.00 87.44 233 SER A CA 1
ATOM 1856 C C . SER A 1 233 ? -3.253 5.420 -5.549 1.00 87.44 233 SER A C 1
ATOM 1858 O O . SER A 1 233 ? -3.299 4.200 -5.747 1.00 87.44 233 SER A O 1
ATOM 1860 N N . TYR A 1 234 ? -3.156 6.314 -6.530 1.00 87.69 234 TYR A N 1
ATOM 1861 C CA . TYR A 1 234 ? -3.080 5.959 -7.940 1.00 87.69 234 TYR A CA 1
ATOM 1862 C C . TYR A 1 234 ? -1.806 5.157 -8.274 1.00 87.69 234 TYR A C 1
ATOM 1864 O O . TYR A 1 234 ? -1.855 4.204 -9.047 1.00 87.69 234 TYR A O 1
ATOM 1872 N N . GLU A 1 235 ? -0.663 5.464 -7.656 1.00 88.44 235 GLU A N 1
ATOM 1873 C CA . GLU A 1 235 ? 0.590 4.716 -7.852 1.00 88.44 235 GLU A CA 1
ATOM 1874 C C . GLU A 1 235 ? 0.443 3.246 -7.478 1.00 88.44 235 GLU A C 1
ATOM 1876 O O . GLU A 1 235 ? 0.847 2.374 -8.249 1.00 88.44 235 GLU A O 1
ATOM 1881 N N . LEU A 1 236 ? -0.156 2.991 -6.312 1.00 89.81 236 LEU A N 1
ATOM 1882 C CA . LEU A 1 236 ? -0.416 1.643 -5.815 1.00 89.81 236 LEU A CA 1
ATOM 1883 C C . LEU A 1 236 ? -1.396 0.912 -6.729 1.00 89.81 236 LEU A C 1
ATOM 1885 O O . LEU A 1 236 ? -1.212 -0.267 -7.020 1.00 89.81 236 LEU A O 1
ATOM 1889 N N . PHE A 1 237 ? -2.410 1.623 -7.225 1.00 92.38 237 PHE A N 1
ATOM 1890 C CA . PHE A 1 237 ? -3.350 1.091 -8.204 1.00 92.38 237 PHE A CA 1
ATOM 1891 C C . PHE A 1 237 ? -2.655 0.654 -9.500 1.00 92.38 237 PHE A C 1
ATOM 1893 O O . PHE A 1 237 ? -2.845 -0.476 -9.955 1.00 92.38 237 PHE A O 1
ATOM 1900 N N . MET A 1 238 ? -1.776 1.488 -10.053 1.00 93.19 238 MET A N 1
ATOM 1901 C CA . MET A 1 238 ? -1.000 1.130 -11.243 1.00 93.19 238 MET A CA 1
ATOM 1902 C C . MET A 1 238 ? -0.030 -0.023 -10.980 1.00 93.19 238 MET A C 1
ATOM 1904 O O . MET A 1 238 ? 0.170 -0.866 -11.855 1.00 93.19 238 MET A O 1
ATOM 1908 N N . GLU A 1 239 ? 0.543 -0.094 -9.777 1.00 93.31 239 GLU A N 1
ATOM 1909 C CA . GLU A 1 239 ? 1.428 -1.194 -9.385 1.00 93.31 239 GLU A CA 1
ATOM 1910 C C . GLU A 1 239 ? 0.652 -2.515 -9.318 1.00 93.31 239 GLU A C 1
ATOM 1912 O O . GLU A 1 239 ? 1.103 -3.519 -9.869 1.00 93.31 239 GLU A O 1
ATOM 1917 N N . MET A 1 240 ? -0.568 -2.498 -8.768 1.00 94.69 240 MET A N 1
ATOM 1918 C CA . MET A 1 240 ? -1.478 -3.648 -8.767 1.00 94.69 240 MET A CA 1
ATOM 1919 C C . MET A 1 240 ? -1.851 -4.091 -10.189 1.00 94.69 240 MET A C 1
ATOM 1921 O O . MET A 1 240 ? -1.810 -5.291 -10.476 1.00 94.69 240 MET A O 1
ATOM 1925 N N . ILE A 1 241 ? -2.150 -3.158 -11.107 1.00 95.06 241 ILE A N 1
ATOM 1926 C CA . ILE A 1 241 ? -2.345 -3.496 -12.530 1.00 95.06 241 ILE A CA 1
ATOM 1927 C C . ILE A 1 241 ? -1.092 -4.175 -13.088 1.00 95.06 241 ILE A C 1
ATOM 1929 O O . ILE A 1 241 ? -1.209 -5.205 -13.758 1.00 95.06 241 ILE A O 1
ATOM 1933 N N . GLY A 1 242 ? 0.092 -3.626 -12.810 1.00 95.81 242 GLY A N 1
ATOM 1934 C CA . GLY A 1 242 ? 1.373 -4.191 -13.231 1.00 95.81 242 GLY A CA 1
ATOM 1935 C C . GLY A 1 242 ? 1.559 -5.629 -12.745 1.00 95.81 242 GLY A C 1
ATOM 1936 O O . GLY A 1 242 ? 1.841 -6.507 -13.559 1.00 95.81 242 GLY A O 1
ATOM 1937 N N . ILE A 1 243 ? 1.319 -5.890 -11.456 1.00 95.56 243 ILE A N 1
ATOM 1938 C CA . ILE A 1 243 ? 1.405 -7.227 -10.845 1.00 95.56 243 ILE A CA 1
ATOM 1939 C C . ILE A 1 243 ? 0.453 -8.202 -11.541 1.00 95.56 243 ILE A C 1
ATOM 1941 O O . ILE A 1 243 ? 0.886 -9.243 -12.034 1.00 95.56 243 ILE A O 1
ATOM 1945 N N . ARG A 1 244 ? -0.837 -7.864 -11.647 1.00 95.31 244 ARG A N 1
ATOM 1946 C CA . ARG A 1 244 ? -1.843 -8.772 -12.229 1.00 95.31 244 ARG A CA 1
ATOM 1947 C C . ARG A 1 244 ? -1.626 -9.029 -13.709 1.00 95.31 244 ARG A C 1
ATOM 1949 O O . ARG A 1 244 ? -1.819 -10.150 -14.180 1.00 95.31 244 ARG A O 1
ATOM 1956 N N . SER A 1 245 ? -1.193 -8.011 -14.441 1.00 96.44 245 SER A N 1
ATOM 1957 C CA . SER A 1 245 ? -0.887 -8.170 -15.858 1.00 96.44 245 SER A CA 1
ATOM 1958 C C . SER A 1 245 ? 0.380 -9.005 -16.062 1.00 96.44 245 SER A C 1
ATOM 1960 O O . SER A 1 245 ? 0.445 -9.783 -17.010 1.00 96.44 245 SER A O 1
ATOM 1962 N N . TYR A 1 246 ? 1.346 -8.924 -15.144 1.00 97.25 246 TYR A N 1
ATOM 1963 C CA . TYR A 1 246 ? 2.545 -9.758 -15.166 1.00 97.25 246 TYR A CA 1
ATOM 1964 C C . TYR A 1 246 ? 2.223 -11.233 -14.893 1.00 97.25 246 TYR A C 1
ATOM 1966 O O . TYR A 1 246 ? 2.686 -12.107 -15.629 1.00 97.25 246 TYR A O 1
ATOM 1974 N N . GLU A 1 247 ? 1.393 -11.528 -13.887 1.00 96.00 247 GLU A N 1
ATOM 1975 C CA . GLU A 1 247 ? 0.913 -12.896 -13.623 1.00 96.00 247 GLU A CA 1
ATOM 1976 C C . GLU A 1 247 ? 0.199 -13.480 -14.848 1.00 96.00 247 GLU A C 1
ATOM 1978 O O . GLU A 1 247 ? 0.453 -14.618 -15.246 1.00 96.00 247 GLU A O 1
ATOM 1983 N N . HIS A 1 248 ? -0.656 -12.680 -15.494 1.00 95.69 248 HIS A N 1
ATOM 1984 C CA . HIS A 1 248 ? -1.360 -13.088 -16.706 1.00 95.69 248 HIS A CA 1
ATOM 1985 C C . HIS A 1 248 ? -0.404 -13.371 -17.874 1.00 95.69 248 HIS A C 1
ATOM 1987 O O . HIS A 1 248 ? -0.495 -14.428 -18.502 1.00 95.69 248 HIS A O 1
ATOM 1993 N N . ALA A 1 249 ? 0.533 -12.455 -18.136 1.00 96.31 249 ALA A N 1
ATOM 1994 C CA . ALA A 1 249 ? 1.503 -12.562 -19.224 1.00 96.31 249 ALA A CA 1
ATOM 1995 C C . ALA A 1 249 ? 2.440 -13.769 -19.055 1.00 96.31 249 ALA A C 1
ATOM 1997 O O . ALA A 1 249 ? 2.706 -14.498 -20.011 1.00 96.31 249 ALA A O 1
ATOM 1998 N N . THR A 1 250 ? 2.916 -14.008 -17.831 1.00 96.44 250 THR A N 1
ATOM 1999 C CA . THR A 1 250 ? 3.888 -15.072 -17.531 1.00 96.44 250 THR A CA 1
ATOM 2000 C C . THR A 1 250 ? 3.244 -16.408 -17.169 1.00 96.44 250 THR A C 1
ATOM 2002 O O . THR A 1 250 ? 3.931 -17.431 -17.154 1.00 96.44 250 THR A O 1
ATOM 2005 N N . LYS A 1 251 ? 1.933 -16.423 -16.891 1.00 96.38 251 LYS A N 1
ATOM 2006 C CA . LYS A 1 251 ? 1.185 -17.571 -16.345 1.00 96.38 251 LYS A CA 1
ATOM 2007 C C . LYS A 1 251 ? 1.763 -18.088 -15.025 1.00 96.38 251 LYS A C 1
ATOM 2009 O O . LYS A 1 251 ? 1.576 -19.256 -14.680 1.00 96.38 251 LYS A O 1
ATOM 2014 N N . GLN A 1 252 ? 2.482 -17.236 -14.301 1.00 94.81 252 GLN A N 1
ATOM 2015 C CA . GLN A 1 252 ? 3.016 -17.541 -12.984 1.00 94.81 252 GLN A CA 1
ATOM 2016 C C . GLN A 1 252 ? 2.119 -16.902 -11.932 1.00 94.81 252 GLN A C 1
ATOM 2018 O O . GLN A 1 252 ? 1.733 -15.745 -12.060 1.00 94.81 252 GLN A O 1
ATOM 2023 N N . VAL A 1 253 ? 1.801 -17.670 -10.895 1.00 93.50 253 VAL A N 1
ATOM 2024 C CA . VAL A 1 253 ? 1.022 -17.192 -9.751 1.00 93.50 253 VAL A CA 1
ATOM 2025 C C . VAL A 1 253 ? 1.984 -16.884 -8.615 1.00 93.50 253 VAL A C 1
ATOM 2027 O O . VAL A 1 253 ? 2.880 -17.687 -8.327 1.00 93.50 253 VAL A O 1
ATOM 2030 N N . GLY A 1 254 ? 1.802 -15.735 -7.976 1.00 93.44 254 GLY A N 1
ATOM 2031 C CA . GLY A 1 254 ? 2.561 -15.360 -6.792 1.00 93.44 254 GLY A CA 1
ATOM 2032 C C . GLY A 1 254 ? 1.685 -15.063 -5.586 1.00 93.44 254 GLY A C 1
ATOM 2033 O O . GLY A 1 254 ? 0.500 -15.397 -5.523 1.00 93.44 254 GLY A O 1
ATOM 2034 N N . PHE A 1 255 ? 2.297 -14.446 -4.584 1.00 92.25 255 PHE A N 1
ATOM 2035 C CA . PHE A 1 255 ? 1.599 -13.943 -3.410 1.00 92.25 255 PHE A CA 1
ATOM 2036 C C . PHE A 1 255 ? 2.330 -12.739 -2.816 1.00 92.25 255 PHE A C 1
ATOM 2038 O O . PHE A 1 255 ? 3.542 -12.576 -2.973 1.00 92.25 255 PHE A O 1
ATOM 2045 N N . PHE A 1 256 ? 1.573 -11.899 -2.112 1.00 89.69 256 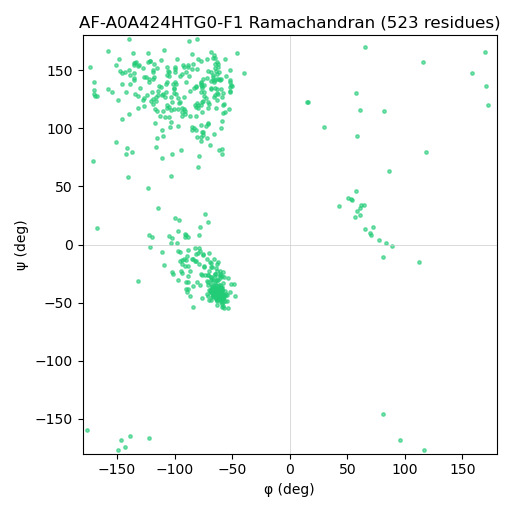PHE A N 1
ATOM 2046 C CA . PHE A 1 256 ? 2.125 -10.794 -1.338 1.00 89.69 256 PHE A CA 1
ATOM 2047 C C . PHE A 1 256 ? 2.756 -11.337 -0.049 1.00 89.69 256 PHE A C 1
ATOM 2049 O O . PHE A 1 256 ? 2.158 -12.202 0.597 1.00 89.69 256 PHE A O 1
ATOM 2056 N N . PRO A 1 257 ? 3.951 -10.873 0.345 1.00 87.31 257 PRO A N 1
ATOM 2057 C CA . PRO A 1 257 ? 4.576 -11.323 1.579 1.00 87.31 257 PRO A CA 1
ATOM 2058 C C . PRO A 1 257 ? 3.770 -10.864 2.805 1.00 87.31 257 PRO A C 1
ATOM 2060 O O . PRO A 1 257 ? 3.326 -9.725 2.879 1.00 87.31 257 PRO A O 1
ATOM 2063 N N . ASN A 1 258 ? 3.670 -11.717 3.831 1.00 79.12 258 ASN A N 1
ATOM 2064 C CA . ASN A 1 258 ? 2.970 -11.418 5.097 1.00 79.12 258 ASN A CA 1
ATOM 2065 C C . ASN A 1 258 ? 3.741 -10.443 6.021 1.00 79.12 258 ASN A C 1
ATOM 2067 O O . ASN A 1 258 ? 3.627 -10.505 7.249 1.00 79.12 258 ASN A O 1
ATOM 2071 N N . SER A 1 259 ? 4.596 -9.589 5.457 1.00 76.31 259 SER A N 1
ATOM 2072 C CA . SER A 1 259 ? 5.454 -8.664 6.194 1.00 76.31 259 SER A CA 1
ATOM 2073 C C . SER A 1 259 ? 5.165 -7.225 5.791 1.00 76.31 259 SER A C 1
ATOM 2075 O O . SER A 1 259 ? 5.327 -6.870 4.627 1.00 76.31 259 SER A O 1
ATOM 2077 N N . VAL A 1 260 ? 4.830 -6.390 6.772 1.00 68.81 260 VAL A N 1
ATOM 2078 C CA . VAL A 1 260 ? 4.625 -4.951 6.568 1.00 68.81 260 VAL A CA 1
ATOM 2079 C C . VAL A 1 260 ? 5.936 -4.199 6.446 1.00 68.81 260 VAL A C 1
ATOM 2081 O O . VAL A 1 260 ? 6.908 -4.486 7.156 1.00 68.81 260 VAL A O 1
ATOM 2084 N N . GLY A 1 261 ? 5.959 -3.238 5.524 1.00 70.69 261 GLY A N 1
ATOM 2085 C CA . GLY A 1 261 ? 7.170 -2.549 5.098 1.00 70.69 261 GLY A CA 1
ATOM 2086 C C . GLY A 1 261 ? 8.194 -3.508 4.489 1.00 70.69 261 GLY A C 1
ATOM 2087 O O . GLY A 1 261 ? 9.401 -3.308 4.673 1.00 70.69 261 GLY A O 1
ATOM 2088 N N . GLY A 1 262 ? 7.713 -4.577 3.840 1.00 72.62 262 GLY A N 1
ATOM 2089 C CA . GLY A 1 262 ? 8.540 -5.518 3.096 1.00 72.62 262 GLY A CA 1
ATOM 2090 C C . GLY A 1 262 ? 9.444 -4.791 2.101 1.00 72.62 262 GLY A C 1
ATOM 2091 O O . GLY A 1 262 ? 9.134 -3.706 1.615 1.00 72.62 262 GLY A O 1
ATOM 2092 N N . ARG A 1 263 ? 10.610 -5.375 1.820 1.00 86.31 263 ARG A N 1
ATOM 2093 C CA . ARG A 1 263 ? 11.551 -4.828 0.823 1.00 86.31 263 ARG A CA 1
ATOM 2094 C C . ARG A 1 263 ? 11.272 -5.339 -0.594 1.00 86.31 263 ARG A C 1
ATOM 2096 O O . ARG A 1 263 ? 12.062 -5.112 -1.501 1.00 86.31 263 ARG A O 1
ATOM 2103 N N . THR A 1 264 ? 10.169 -6.059 -0.721 1.00 90.44 264 THR A N 1
ATOM 2104 C CA . THR A 1 264 ? 9.708 -6.800 -1.878 1.00 90.44 264 THR A CA 1
ATOM 2105 C C . THR A 1 264 ? 8.191 -6.695 -1.877 1.00 90.44 264 THR A C 1
ATOM 2107 O O . THR A 1 264 ? 7.586 -6.863 -0.814 1.00 90.44 264 THR A O 1
ATOM 2110 N N . ASP A 1 265 ? 7.586 -6.486 -3.040 1.00 91.06 265 ASP A N 1
ATOM 2111 C CA . ASP A 1 265 ? 6.128 -6.374 -3.139 1.00 91.06 265 ASP A CA 1
ATOM 2112 C C . ASP A 1 265 ? 5.480 -7.743 -3.376 1.00 91.06 265 ASP A C 1
ATOM 2114 O O . ASP A 1 265 ? 4.372 -7.999 -2.909 1.00 91.06 265 ASP A O 1
ATOM 2118 N N . TYR A 1 266 ? 6.167 -8.648 -4.086 1.00 93.56 266 TYR A N 1
ATOM 2119 C CA . TYR A 1 266 ? 5.574 -9.905 -4.537 1.00 93.56 266 TYR A CA 1
ATOM 2120 C C . TYR A 1 266 ? 6.568 -11.068 -4.592 1.00 93.56 266 TYR A C 1
ATOM 2122 O O . TYR A 1 266 ? 7.754 -10.876 -4.855 1.00 93.56 266 TYR A O 1
ATOM 2130 N N . ILE A 1 267 ? 6.088 -12.293 -4.374 1.00 95.00 267 ILE A N 1
ATOM 2131 C CA . ILE A 1 267 ? 6.902 -13.513 -4.458 1.00 95.00 267 ILE A CA 1
ATOM 2132 C C . ILE A 1 267 ? 6.338 -14.422 -5.547 1.00 95.00 267 ILE A C 1
ATOM 2134 O O . ILE A 1 267 ? 5.193 -14.858 -5.454 1.00 95.00 267 ILE A O 1
ATOM 2138 N N . ILE A 1 268 ? 7.156 -14.745 -6.554 1.00 95.88 268 ILE A N 1
ATOM 2139 C CA . ILE A 1 268 ? 6.791 -15.634 -7.669 1.00 95.88 268 ILE A CA 1
ATOM 2140 C C . ILE A 1 268 ? 7.852 -16.724 -7.801 1.00 95.88 268 ILE A C 1
ATOM 2142 O O . ILE A 1 268 ? 9.040 -16.430 -7.921 1.00 95.88 268 ILE A O 1
ATOM 2146 N N . GLY A 1 269 ? 7.441 -17.994 -7.752 1.00 93.75 269 GLY A N 1
ATOM 2147 C CA . GLY A 1 269 ? 8.376 -19.123 -7.861 1.00 93.75 269 GLY A CA 1
ATOM 2148 C C . GLY A 1 269 ? 9.468 -19.131 -6.781 1.00 93.75 269 GLY A C 1
ATOM 2149 O O . GLY A 1 269 ? 10.578 -19.590 -7.032 1.00 93.75 269 GLY A O 1
ATOM 2150 N N . GLY A 1 270 ? 9.180 -18.571 -5.599 1.00 94.50 270 GLY A N 1
ATOM 2151 C CA . GLY A 1 270 ? 10.145 -18.418 -4.505 1.00 94.50 270 GLY A CA 1
ATOM 2152 C C . GLY A 1 270 ? 11.148 -17.271 -4.676 1.00 94.50 270 GLY A C 1
ATOM 2153 O O . GLY A 1 270 ? 12.023 -17.124 -3.828 1.00 94.50 270 GLY A O 1
ATOM 2154 N N . ARG A 1 271 ? 11.029 -16.463 -5.738 1.00 96.44 271 ARG A N 1
ATOM 2155 C CA . ARG A 1 271 ? 11.862 -15.277 -5.983 1.00 96.44 271 ARG A CA 1
ATOM 2156 C C . ARG A 1 271 ? 11.134 -14.009 -5.562 1.00 96.44 271 ARG A C 1
ATOM 2158 O O . ARG A 1 271 ? 9.940 -13.857 -5.826 1.00 96.44 271 ARG A O 1
ATOM 2165 N N . HIS A 1 272 ? 11.871 -13.098 -4.950 1.00 96.44 272 HIS A N 1
ATOM 2166 C CA . HIS A 1 272 ? 11.410 -11.793 -4.504 1.00 96.44 272 HIS A CA 1
ATOM 2167 C C . HIS A 1 272 ? 11.400 -10.804 -5.674 1.00 96.44 272 HIS A C 1
ATOM 2169 O O . HIS A 1 272 ? 12.444 -10.500 -6.254 1.00 96.44 272 HIS A O 1
ATOM 2175 N N . LYS A 1 273 ? 10.223 -10.279 -6.009 1.00 96.75 273 LYS A N 1
ATOM 2176 C CA . LYS A 1 273 ? 10.008 -9.301 -7.078 1.00 96.75 273 LYS A CA 1
ATOM 2177 C C . LYS A 1 273 ? 9.644 -7.935 -6.489 1.00 96.75 273 LYS A C 1
ATOM 2179 O O . LYS A 1 273 ? 8.714 -7.829 -5.687 1.00 96.75 273 LYS A O 1
ATOM 2184 N N . GLN A 1 274 ? 10.339 -6.888 -6.923 1.00 96.19 274 GLN A N 1
ATOM 2185 C CA . GLN A 1 274 ? 9.940 -5.500 -6.680 1.00 96.19 274 GLN A CA 1
ATOM 2186 C C . GLN A 1 274 ? 9.262 -4.952 -7.934 1.00 96.19 274 GLN A C 1
ATOM 2188 O O . GLN A 1 274 ? 9.898 -4.823 -8.976 1.00 96.19 274 GLN A O 1
ATOM 2193 N N . PHE A 1 275 ? 7.988 -4.606 -7.842 1.00 95.88 275 PHE A N 1
ATOM 2194 C CA . PHE A 1 275 ? 7.243 -3.973 -8.915 1.00 95.88 275 PHE A CA 1
ATOM 2195 C C . PHE A 1 275 ? 7.411 -2.453 -8.863 1.00 95.88 275 PHE A C 1
ATOM 2197 O O . PHE A 1 275 ? 7.554 -1.847 -7.798 1.00 95.88 275 PHE A O 1
ATOM 2204 N N . LYS A 1 276 ? 7.442 -1.834 -10.045 1.00 95.56 276 LYS A N 1
ATOM 2205 C CA . LYS A 1 276 ? 7.380 -0.384 -10.220 1.00 95.56 276 LYS A CA 1
ATOM 2206 C C . LYS A 1 276 ? 6.556 -0.011 -11.433 1.00 95.56 276 LYS A C 1
ATOM 2208 O O . LYS A 1 276 ? 6.817 -0.464 -12.545 1.00 95.56 276 LYS A O 1
ATOM 2213 N N . SER A 1 277 ? 5.636 0.916 -11.223 1.00 95.12 277 SER A N 1
ATOM 2214 C CA . SER A 1 277 ? 4.898 1.573 -12.296 1.00 95.12 277 SER A CA 1
ATOM 2215 C C . SER A 1 277 ? 5.754 2.671 -12.924 1.00 95.12 277 SER A C 1
ATOM 2217 O O . SER A 1 277 ? 6.172 3.613 -12.248 1.00 95.12 277 SER A O 1
ATOM 2219 N N . ALA A 1 278 ? 6.023 2.562 -14.220 1.00 94.44 278 ALA A N 1
ATOM 2220 C CA . ALA A 1 278 ? 6.710 3.585 -14.990 1.00 94.44 278 ALA A CA 1
ATOM 2221 C C . ALA A 1 278 ? 5.728 4.616 -15.557 1.00 94.44 278 ALA A C 1
ATOM 2223 O O . ALA A 1 278 ? 4.565 4.323 -15.838 1.00 94.44 278 ALA A O 1
ATOM 2224 N N . ARG A 1 279 ? 6.221 5.837 -15.763 1.00 91.12 279 ARG A N 1
ATOM 2225 C CA . ARG A 1 279 ? 5.482 6.959 -16.350 1.00 91.12 279 ARG A CA 1
ATOM 2226 C C . ARG A 1 279 ? 6.151 7.410 -17.638 1.00 91.12 279 ARG A C 1
ATOM 2228 O O . ARG A 1 279 ? 7.366 7.306 -17.786 1.00 91.12 279 ARG A O 1
ATOM 2235 N N . SER A 1 280 ? 5.365 7.935 -18.575 1.00 85.94 280 SER A N 1
ATOM 2236 C CA . SER A 1 280 ? 5.929 8.506 -19.799 1.00 85.94 280 SER A CA 1
ATOM 2237 C C . SER A 1 280 ? 6.807 9.713 -19.480 1.00 85.94 280 SER A C 1
ATOM 2239 O O . SER A 1 280 ? 6.394 10.605 -18.746 1.00 85.94 280 SER A O 1
ATOM 2241 N N . THR A 1 281 ? 7.993 9.771 -20.085 1.00 80.81 281 THR A N 1
ATOM 2242 C CA . THR A 1 281 ? 8.896 10.930 -19.965 1.00 80.81 281 THR A CA 1
ATOM 2243 C C . THR A 1 281 ? 8.668 11.986 -21.047 1.00 80.81 281 THR A C 1
ATOM 2245 O O . THR A 1 281 ? 9.432 12.946 -21.155 1.00 80.81 281 THR A O 1
ATOM 2248 N N . ARG A 1 282 ? 7.604 11.841 -21.852 1.00 70.69 282 ARG A N 1
ATOM 2249 C CA . ARG A 1 282 ? 7.335 12.704 -23.011 1.00 70.69 282 ARG A CA 1
ATOM 2250 C C . ARG A 1 282 ? 7.180 14.178 -22.633 1.00 70.69 282 ARG A C 1
ATOM 2252 O O . ARG A 1 282 ? 7.645 15.031 -23.384 1.00 70.69 282 ARG A O 1
ATOM 2259 N N . SER A 1 283 ? 6.567 14.473 -21.486 1.00 67.12 283 SER A N 1
ATOM 2260 C CA . SER A 1 283 ? 6.446 15.842 -20.960 1.00 67.12 283 SER A CA 1
ATOM 2261 C C . SER A 1 283 ? 7.806 16.493 -20.693 1.00 67.12 283 SER A C 1
ATOM 2263 O O . SER A 1 283 ? 7.940 17.702 -20.822 1.00 67.12 283 SER A O 1
ATOM 2265 N N . LEU A 1 284 ? 8.832 15.689 -20.410 1.00 64.44 284 LEU A N 1
ATOM 2266 C CA . LEU A 1 284 ? 10.202 16.130 -20.149 1.00 64.44 284 LEU A CA 1
ATOM 2267 C C . LEU A 1 284 ? 11.067 16.173 -21.420 1.00 64.44 284 LEU A C 1
ATOM 2269 O O . LEU A 1 284 ? 12.287 16.296 -21.332 1.00 64.44 284 LEU A O 1
ATOM 2273 N N . GLY A 1 285 ? 10.470 15.992 -22.606 1.00 65.25 285 GLY A N 1
ATOM 2274 C CA . GLY A 1 285 ? 11.196 15.946 -23.880 1.00 65.25 285 GLY A CA 1
ATOM 2275 C C . GLY A 1 285 ? 12.140 14.744 -24.023 1.00 65.25 285 GLY A C 1
ATOM 2276 O O . GLY A 1 285 ? 12.985 14.726 -24.919 1.00 65.25 285 GLY A O 1
ATOM 2277 N N . ARG A 1 286 ? 12.017 13.738 -23.149 1.00 70.88 286 ARG A N 1
ATOM 2278 C CA . ARG A 1 286 ? 12.833 12.518 -23.155 1.00 70.88 286 ARG A CA 1
ATOM 2279 C C . ARG A 1 286 ? 12.055 11.378 -23.816 1.00 70.88 286 ARG A C 1
ATOM 2281 O O . ARG A 1 286 ? 10.825 11.361 -23.824 1.00 70.88 286 ARG A O 1
ATOM 2288 N N . ALA A 1 287 ? 12.787 10.448 -24.425 1.00 76.38 287 ALA A N 1
ATOM 2289 C CA . ALA A 1 287 ? 12.201 9.221 -24.954 1.00 76.38 287 ALA A CA 1
ATOM 2290 C C . ALA A 1 287 ? 12.215 8.134 -23.876 1.00 76.38 287 ALA A C 1
ATOM 2292 O O . ALA A 1 287 ? 13.142 8.073 -23.072 1.00 76.38 287 ALA A O 1
ATOM 2293 N N . GLY A 1 288 ? 11.214 7.255 -23.914 1.00 86.25 288 GLY A N 1
ATOM 2294 C CA . GLY A 1 288 ? 11.072 6.151 -22.971 1.00 86.25 288 GLY A CA 1
ATOM 2295 C C . GLY A 1 288 ? 10.146 6.467 -21.800 1.00 86.25 288 GLY A C 1
ATOM 2296 O O . GLY A 1 288 ? 9.398 7.455 -21.794 1.00 86.25 288 GLY A O 1
ATOM 2297 N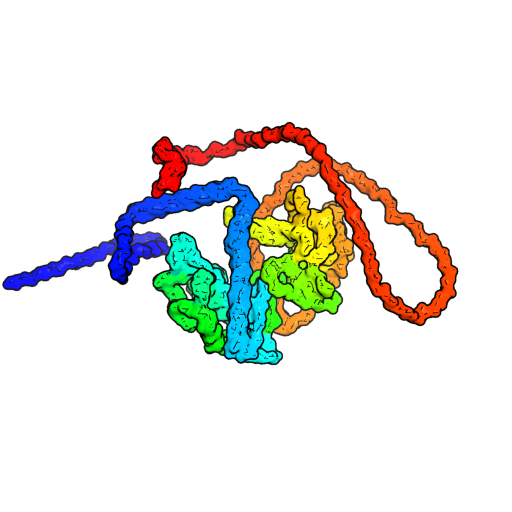 N . VAL A 1 289 ? 10.190 5.590 -20.809 1.00 90.62 289 VAL A N 1
ATOM 2298 C CA . VAL A 1 289 ? 9.379 5.667 -19.594 1.00 90.62 289 VAL A CA 1
ATOM 2299 C C . VAL A 1 289 ? 10.299 5.597 -18.388 1.00 90.62 289 VAL A C 1
ATOM 2301 O O . VAL A 1 289 ? 11.332 4.933 -18.432 1.00 90.62 289 VAL A O 1
ATOM 2304 N N . SER A 1 290 ? 9.967 6.323 -17.329 1.00 91.75 290 SER A N 1
ATOM 2305 C CA . SER A 1 290 ? 10.784 6.385 -16.123 1.00 91.75 290 SER A CA 1
ATOM 2306 C C . SER A 1 290 ? 10.041 5.859 -14.914 1.00 91.75 290 SER A C 1
ATOM 2308 O O . SER A 1 290 ? 8.847 6.114 -14.754 1.00 91.75 290 SER A O 1
ATOM 2310 N N . CYS A 1 291 ? 10.767 5.199 -14.026 1.00 93.81 291 CYS A N 1
ATOM 2311 C CA . CYS A 1 291 ? 10.302 4.869 -12.689 1.00 93.81 291 CYS A CA 1
ATOM 2312 C C . CYS A 1 291 ? 11.382 5.197 -11.657 1.00 93.81 291 CYS A C 1
ATOM 2314 O O . CYS A 1 291 ? 12.575 5.227 -11.966 1.00 93.81 291 CYS A O 1
ATOM 2316 N N . GLU A 1 292 ? 10.961 5.390 -10.413 1.00 92.31 292 GLU A N 1
ATOM 2317 C CA . GLU A 1 292 ? 11.866 5.635 -9.296 1.00 92.31 292 GLU A CA 1
ATOM 2318 C C . GLU A 1 292 ? 12.155 4.345 -8.520 1.00 92.31 292 GLU A C 1
ATOM 2320 O O . GLU A 1 292 ? 11.246 3.657 -8.051 1.00 92.31 292 GLU A O 1
ATOM 2325 N N . MET A 1 293 ? 13.440 4.034 -8.348 1.00 92.25 293 MET A N 1
ATOM 2326 C CA . MET A 1 293 ? 13.937 2.891 -7.575 1.00 92.25 293 MET A CA 1
ATOM 2327 C C . MET A 1 293 ? 14.465 3.328 -6.212 1.00 92.25 293 MET A C 1
ATOM 2329 O O . MET A 1 293 ? 15.626 3.122 -5.859 1.00 92.25 293 MET A O 1
ATOM 2333 N N . HIS A 1 294 ? 13.599 3.939 -5.415 1.00 90.94 294 HIS A N 1
ATOM 2334 C CA . HIS A 1 294 ? 13.911 4.283 -4.035 1.00 90.94 294 HIS A CA 1
ATOM 2335 C C . HIS A 1 294 ? 12.753 3.937 -3.104 1.00 90.94 294 HIS A C 1
ATOM 2337 O O . HIS A 1 294 ? 11.614 3.741 -3.526 1.00 90.94 294 HIS A O 1
ATOM 2343 N N . ARG A 1 295 ? 13.050 3.908 -1.808 1.00 87.56 295 ARG A N 1
ATOM 2344 C CA . ARG A 1 295 ? 12.064 3.808 -0.734 1.00 87.56 295 ARG A CA 1
ATOM 2345 C C . ARG A 1 295 ? 12.073 5.069 0.110 1.00 87.56 295 ARG A C 1
ATOM 2347 O O . ARG A 1 295 ? 13.106 5.724 0.288 1.00 87.56 295 ARG A O 1
ATOM 2354 N N . ARG A 1 296 ? 10.923 5.375 0.703 1.00 85.31 296 ARG A N 1
ATOM 2355 C CA . ARG A 1 296 ? 10.808 6.441 1.695 1.00 85.31 296 ARG A CA 1
ATOM 2356 C C . ARG A 1 296 ? 11.669 6.113 2.919 1.00 85.31 296 ARG A C 1
ATOM 2358 O O . ARG A 1 296 ? 11.583 5.035 3.499 1.00 85.31 296 ARG A O 1
ATOM 2365 N N . ASN A 1 297 ? 12.487 7.068 3.337 1.00 83.75 297 ASN A N 1
ATOM 2366 C CA . ASN A 1 297 ? 13.408 6.971 4.466 1.00 83.75 297 ASN A CA 1
ATOM 2367 C C . ASN A 1 297 ? 13.143 8.079 5.495 1.00 83.75 297 ASN A C 1
ATOM 2369 O O . ASN A 1 297 ? 14.055 8.793 5.906 1.00 83.75 297 ASN A O 1
ATOM 2373 N N . GLY A 1 298 ? 11.875 8.252 5.877 1.00 80.56 298 GLY A N 1
ATOM 2374 C CA . GLY A 1 298 ? 11.439 9.291 6.811 1.00 80.56 298 GLY A CA 1
ATOM 2375 C C . GLY A 1 298 ? 11.266 10.662 6.153 1.00 80.56 298 GLY A C 1
ATOM 2376 O O . GLY A 1 298 ? 10.826 10.766 5.008 1.00 80.56 298 GLY A O 1
ATOM 2377 N N . SER A 1 299 ? 11.568 11.713 6.910 1.00 76.94 299 SER A N 1
ATOM 2378 C CA . SER A 1 299 ? 11.541 13.098 6.440 1.00 76.94 299 SER A CA 1
ATOM 2379 C C . SER A 1 299 ? 12.640 13.914 7.109 1.00 76.94 299 SER A C 1
ATOM 2381 O O . SER A 1 299 ? 12.922 13.691 8.284 1.00 76.94 299 SER A O 1
ATOM 2383 N N . ASP A 1 300 ? 13.193 14.903 6.418 1.00 76.56 300 ASP A N 1
ATOM 2384 C CA . ASP A 1 300 ? 14.082 15.913 6.978 1.00 76.56 300 ASP A CA 1
ATOM 2385 C C . ASP A 1 300 ? 13.479 17.312 6.805 1.00 76.56 300 ASP A C 1
ATOM 2387 O O . ASP A 1 300 ? 13.126 17.714 5.699 1.00 76.56 300 ASP A O 1
ATOM 2391 N N . ASN A 1 301 ? 13.333 18.060 7.902 1.00 76.19 301 ASN A N 1
ATOM 2392 C CA . ASN A 1 301 ? 12.699 19.388 7.915 1.00 76.19 301 ASN A CA 1
ATOM 2393 C C . ASN A 1 301 ? 11.318 19.423 7.227 1.00 76.19 301 ASN A C 1
ATOM 2395 O O . ASN A 1 301 ? 10.991 20.361 6.505 1.00 76.19 301 ASN A O 1
ATOM 2399 N N . GLY A 1 302 ? 10.517 18.373 7.436 1.00 77.19 302 GLY A N 1
ATOM 2400 C CA . GLY A 1 302 ? 9.191 18.216 6.829 1.00 77.19 302 GLY A CA 1
ATOM 2401 C C . GLY A 1 302 ? 9.204 17.696 5.390 1.00 77.19 302 GLY A C 1
ATOM 2402 O O . GLY A 1 302 ? 8.159 17.284 4.905 1.00 77.19 302 GLY A O 1
ATOM 2403 N N . LYS A 1 303 ? 10.365 17.639 4.728 1.00 78.31 303 LYS A N 1
ATOM 2404 C CA . LYS A 1 303 ? 10.494 17.066 3.386 1.00 78.31 303 LYS A CA 1
ATOM 2405 C C . LYS A 1 303 ? 10.727 15.575 3.468 1.00 78.31 303 LYS A C 1
ATOM 2407 O O . LYS A 1 303 ? 11.591 15.134 4.220 1.00 78.31 303 LYS A O 1
ATOM 2412 N N . VAL A 1 304 ? 9.996 14.792 2.689 1.00 81.38 304 VAL A N 1
ATOM 2413 C CA . VAL A 1 304 ? 10.226 13.350 2.601 1.00 81.38 304 VAL A CA 1
ATOM 2414 C C . VAL A 1 304 ? 11.649 13.082 2.109 1.00 81.38 304 VAL A C 1
ATOM 2416 O O . VAL A 1 304 ? 12.126 13.717 1.174 1.00 81.38 304 VAL A O 1
ATOM 2419 N N . THR A 1 305 ? 12.347 12.162 2.769 1.00 82.00 305 THR A N 1
ATOM 2420 C CA . THR A 1 305 ? 13.669 11.706 2.333 1.00 82.00 305 THR A CA 1
ATOM 2421 C C . THR A 1 305 ? 13.561 10.322 1.730 1.00 82.00 305 THR A C 1
ATOM 2423 O O . THR A 1 305 ? 12.745 9.518 2.175 1.00 82.00 305 THR A O 1
ATOM 2426 N N . TYR A 1 306 ? 14.424 10.027 0.767 1.00 86.31 306 TYR A N 1
ATOM 2427 C CA . TYR A 1 306 ? 14.459 8.750 0.064 1.00 86.31 306 TYR A CA 1
ATOM 2428 C C . TYR A 1 306 ? 15.822 8.079 0.236 1.00 86.31 306 TYR A C 1
ATOM 2430 O O . TYR A 1 306 ? 16.809 8.729 0.589 1.00 86.31 306 TYR A O 1
ATOM 2438 N N . THR A 1 307 ? 15.856 6.765 0.057 1.00 87.88 307 THR A N 1
ATOM 2439 C CA . THR A 1 307 ? 17.087 5.968 -0.006 1.00 87.88 307 THR A CA 1
ATOM 2440 C C . THR A 1 307 ? 16.896 4.871 -1.037 1.00 87.88 307 THR A C 1
ATOM 2442 O O . THR A 1 307 ? 15.773 4.393 -1.223 1.00 87.88 307 THR A O 1
ATOM 2445 N N . LEU A 1 308 ? 17.971 4.476 -1.707 1.00 91.75 308 LEU A N 1
ATOM 2446 C CA . LEU A 1 308 ? 17.924 3.361 -2.642 1.00 91.75 308 LEU A CA 1
ATOM 2447 C C . LEU A 1 308 ? 17.617 2.043 -1.909 1.00 91.75 308 LEU A C 1
ATOM 2449 O O . LEU A 1 308 ? 17.776 1.909 -0.689 1.00 91.75 308 LEU A O 1
ATOM 2453 N N . TYR A 1 309 ? 17.152 1.060 -2.670 1.00 92.81 309 TYR A N 1
ATOM 2454 C CA . TYR A 1 309 ? 17.065 -0.320 -2.197 1.00 92.81 309 TYR A CA 1
ATOM 2455 C C . TYR A 1 309 ? 18.466 -0.887 -1.979 1.00 92.81 309 TYR A C 1
ATOM 2457 O O . TYR A 1 309 ? 19.372 -0.564 -2.740 1.00 92.81 309 TYR A O 1
ATOM 2465 N N . ASN A 1 310 ? 18.656 -1.723 -0.962 1.00 91.81 310 ASN A N 1
ATOM 2466 C CA . ASN A 1 310 ? 19.942 -2.383 -0.729 1.00 91.81 310 ASN A CA 1
ATOM 2467 C C . ASN A 1 310 ? 20.067 -3.647 -1.580 1.00 91.81 310 ASN A C 1
ATOM 2469 O O . ASN A 1 310 ? 19.064 -4.287 -1.893 1.00 91.81 310 ASN A O 1
ATOM 2473 N N . GLU A 1 311 ? 21.298 -4.060 -1.870 1.00 91.75 311 GLU A N 1
ATOM 2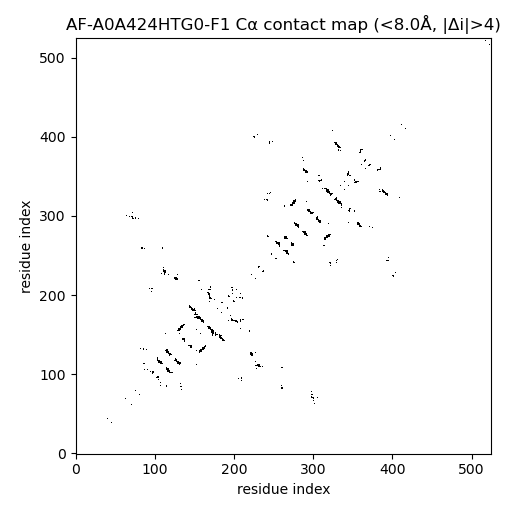474 C CA . GLU A 1 311 ? 21.557 -5.407 -2.381 1.00 91.75 311 GLU A CA 1
ATOM 2475 C C . GLU A 1 311 ? 20.914 -6.477 -1.472 1.00 91.75 311 GLU A C 1
ATOM 2477 O O . GLU A 1 311 ? 21.020 -6.416 -0.243 1.00 91.75 311 GLU A O 1
ATOM 2482 N N . GLY A 1 312 ? 20.202 -7.429 -2.083 1.00 92.06 312 GLY A N 1
ATOM 2483 C CA . GLY A 1 312 ? 19.451 -8.475 -1.381 1.00 92.06 312 GLY A CA 1
ATOM 2484 C C . GLY A 1 312 ? 18.051 -8.073 -0.898 1.00 92.06 312 GLY A C 1
ATOM 2485 O O . GLY A 1 312 ? 17.376 -8.897 -0.287 1.00 92.06 312 GLY A O 1
ATOM 2486 N N . ASP A 1 313 ? 17.590 -6.843 -1.159 1.00 93.69 313 ASP A N 1
ATOM 2487 C CA . ASP A 1 313 ? 16.208 -6.438 -0.855 1.00 93.69 313 ASP A CA 1
ATOM 2488 C C . ASP A 1 313 ? 15.179 -7.192 -1.729 1.00 93.69 313 ASP A C 1
ATOM 2490 O O . ASP A 1 313 ? 14.071 -7.455 -1.268 1.00 93.69 313 ASP A O 1
ATOM 2494 N N . PHE A 1 314 ? 15.552 -7.564 -2.957 1.00 96.12 314 PHE A N 1
ATOM 2495 C CA . PHE A 1 314 ? 14.773 -8.377 -3.898 1.00 96.12 314 PHE A CA 1
ATOM 2496 C C . PHE A 1 314 ? 15.704 -9.045 -4.930 1.00 96.12 314 PHE A C 1
ATOM 2498 O O . PHE A 1 314 ? 16.869 -8.660 -5.055 1.00 96.12 314 PHE A O 1
ATOM 2505 N N . ASP A 1 315 ? 15.191 -10.028 -5.677 1.00 97.50 315 ASP A N 1
ATOM 2506 C CA . ASP A 1 315 ? 15.934 -10.763 -6.712 1.00 97.50 315 ASP A CA 1
ATOM 2507 C C . ASP A 1 315 ? 15.830 -10.074 -8.085 1.00 97.50 315 ASP A C 1
ATOM 2509 O O . ASP A 1 315 ? 16.822 -9.958 -8.807 1.00 97.50 315 ASP A O 1
ATOM 2513 N N . GLU A 1 316 ? 14.639 -9.577 -8.433 1.00 97.50 316 GLU A N 1
ATOM 2514 C CA . GLU A 1 316 ? 14.344 -8.888 -9.698 1.00 97.50 316 GLU A CA 1
ATOM 2515 C C . GLU A 1 316 ? 13.434 -7.673 -9.488 1.00 97.50 316 GLU A C 1
ATOM 2517 O O . GLU A 1 316 ? 12.527 -7.693 -8.653 1.00 97.50 316 GLU A O 1
ATOM 2522 N N . ALA A 1 317 ? 13.649 -6.627 -10.287 1.00 97.56 317 ALA A N 1
ATOM 2523 C CA . ALA A 1 317 ? 12.712 -5.523 -10.433 1.00 97.56 317 ALA A CA 1
ATOM 2524 C C . ALA A 1 317 ? 11.870 -5.712 -11.699 1.00 97.56 317 ALA A C 1
ATOM 2526 O O . ALA A 1 317 ? 12.417 -5.912 -12.787 1.00 97.56 317 ALA A O 1
ATOM 2527 N N . ILE A 1 318 ? 10.553 -5.603 -11.558 1.00 98.00 318 ILE A N 1
ATOM 2528 C CA . ILE A 1 318 ? 9.596 -5.608 -12.658 1.00 98.00 318 ILE A CA 1
ATOM 2529 C C . ILE A 1 318 ? 9.114 -4.178 -12.877 1.00 98.00 318 ILE A C 1
ATOM 2531 O O . ILE A 1 318 ? 8.383 -3.620 -12.060 1.00 98.00 318 ILE A O 1
ATOM 2535 N N . ILE A 1 319 ? 9.526 -3.577 -13.987 1.00 97.56 319 ILE A N 1
ATOM 2536 C CA . ILE A 1 319 ? 9.071 -2.245 -14.385 1.00 97.56 319 ILE A CA 1
ATOM 2537 C C . ILE A 1 319 ? 7.907 -2.425 -15.352 1.00 97.56 319 ILE A C 1
ATOM 2539 O O . ILE A 1 319 ? 8.065 -3.064 -16.391 1.00 97.56 319 ILE A O 1
ATOM 2543 N N . ALA A 1 320 ? 6.753 -1.857 -15.017 1.00 97.69 320 ALA A N 1
ATOM 2544 C CA . ALA A 1 320 ? 5.527 -1.951 -15.796 1.00 97.69 320 ALA A CA 1
ATOM 2545 C C . ALA A 1 320 ? 5.115 -0.568 -16.312 1.00 97.69 320 ALA A C 1
ATOM 2547 O O . ALA A 1 320 ? 4.916 0.356 -15.526 1.00 97.69 320 ALA A O 1
ATOM 2548 N N . TYR A 1 321 ? 4.950 -0.420 -17.624 1.00 95.75 321 TYR A N 1
ATOM 2549 C CA . TYR A 1 321 ? 4.300 0.751 -18.215 1.00 95.75 321 TYR A CA 1
ATOM 2550 C C . TYR A 1 321 ? 2.947 0.351 -18.790 1.00 95.75 321 TYR A C 1
ATOM 2552 O O . TYR A 1 321 ? 2.879 -0.432 -19.733 1.00 95.75 321 TYR A O 1
ATOM 2560 N N . VAL A 1 322 ? 1.879 0.890 -18.211 1.00 94.12 322 VAL A N 1
ATOM 2561 C CA . VAL A 1 322 ? 0.498 0.587 -18.593 1.00 94.12 322 VAL A CA 1
ATOM 2562 C C . VAL A 1 322 ? -0.008 1.673 -19.544 1.00 94.12 322 VAL A C 1
ATOM 2564 O O . VAL A 1 322 ? -0.145 2.834 -19.158 1.00 94.12 322 VAL A O 1
ATOM 2567 N N . ASP A 1 323 ? -0.315 1.285 -20.779 1.00 90.94 323 ASP A N 1
ATOM 2568 C CA . ASP A 1 323 ? -1.031 2.103 -21.760 1.00 90.94 323 ASP A CA 1
ATOM 2569 C C . ASP A 1 323 ? -2.525 1.756 -21.680 1.00 90.94 323 ASP A C 1
ATOM 2571 O O . ASP A 1 323 ? -3.056 0.950 -22.451 1.00 90.94 323 ASP A O 1
ATOM 2575 N N . GLY A 1 324 ? -3.202 2.357 -20.695 1.00 87.38 324 GLY A N 1
ATOM 2576 C CA . GLY A 1 324 ? -4.621 2.108 -20.424 1.00 87.38 324 GLY A CA 1
ATOM 2577 C C . GLY A 1 324 ? -5.526 2.396 -21.624 1.00 87.38 324 GLY A C 1
ATOM 2578 O O . GLY A 1 324 ? -6.477 1.657 -21.863 1.00 87.38 324 GLY A O 1
ATOM 2579 N N . LYS A 1 325 ? -5.177 3.394 -22.449 1.00 86.81 325 LYS A N 1
ATOM 2580 C CA . LYS A 1 325 ? -5.952 3.778 -23.643 1.00 86.81 325 LYS A CA 1
ATOM 2581 C C . LYS A 1 325 ? -5.991 2.681 -24.694 1.00 86.81 325 LYS A C 1
ATOM 2583 O O . LYS A 1 325 ? -6.984 2.529 -25.400 1.00 86.81 325 LYS A O 1
ATOM 2588 N N . ARG A 1 326 ? -4.895 1.936 -24.822 1.00 88.19 326 ARG A N 1
ATOM 2589 C CA . ARG A 1 326 ? -4.789 0.818 -25.766 1.00 88.19 326 ARG A CA 1
ATOM 2590 C C . ARG A 1 326 ? -5.068 -0.534 -25.124 1.00 88.19 326 ARG A C 1
ATOM 2592 O O . ARG A 1 326 ? -5.105 -1.530 -25.837 1.00 88.19 326 ARG A O 1
ATOM 2599 N N . GLY A 1 327 ? -5.258 -0.575 -23.806 1.00 91.88 327 GLY A N 1
ATOM 2600 C CA . GLY A 1 327 ? -5.391 -1.823 -23.064 1.00 91.88 327 GLY A CA 1
ATOM 2601 C C . GLY A 1 327 ? -4.115 -2.666 -23.107 1.00 91.88 327 GLY A C 1
ATOM 2602 O O . GLY A 1 327 ? -4.202 -3.892 -23.156 1.00 91.88 327 GLY A O 1
ATOM 2603 N N . LEU A 1 328 ? -2.943 -2.023 -23.126 1.00 94.12 328 LEU A N 1
ATOM 2604 C CA . LEU A 1 328 ? -1.642 -2.686 -23.233 1.00 94.12 328 LEU A CA 1
ATOM 2605 C C . LEU A 1 328 ? -0.776 -2.427 -21.999 1.00 94.12 328 LEU A C 1
ATOM 2607 O O . LEU A 1 328 ? -0.905 -1.409 -21.319 1.00 94.12 328 LEU A O 1
ATOM 2611 N N . VAL A 1 329 ? 0.161 -3.334 -21.745 1.00 96.06 329 VAL A N 1
ATOM 2612 C CA . VAL A 1 329 ? 1.218 -3.174 -20.748 1.00 96.06 329 VAL A CA 1
ATOM 2613 C C . VAL A 1 329 ? 2.560 -3.612 -21.321 1.00 96.06 329 VAL A C 1
ATOM 2615 O O . VAL A 1 329 ? 2.660 -4.591 -22.056 1.00 96.06 329 VAL A O 1
ATOM 2618 N N . HIS A 1 330 ? 3.603 -2.876 -20.970 1.00 96.25 330 HIS A N 1
ATOM 2619 C CA . HIS A 1 330 ? 4.983 -3.147 -21.343 1.00 96.25 330 HIS A CA 1
ATOM 2620 C C . HIS A 1 330 ? 5.783 -3.510 -20.096 1.00 96.25 330 HIS A C 1
ATOM 2622 O O . HIS A 1 330 ? 5.660 -2.822 -19.078 1.00 96.25 330 HIS A O 1
ATOM 2628 N N . PHE A 1 331 ? 6.621 -4.544 -20.186 1.00 97.81 331 PHE A N 1
ATOM 2629 C CA . PHE A 1 331 ? 7.405 -5.027 -19.049 1.00 97.81 331 PHE A CA 1
ATOM 2630 C C . PHE A 1 331 ? 8.909 -5.024 -19.302 1.00 97.81 331 PHE A C 1
ATOM 2632 O O . PHE A 1 331 ? 9.380 -5.400 -20.377 1.00 97.81 331 PHE A O 1
ATOM 2639 N N . TRP A 1 332 ? 9.662 -4.684 -18.258 1.00 97.75 332 TRP A N 1
ATOM 2640 C CA . TRP A 1 332 ? 11.089 -4.969 -18.146 1.00 97.75 332 TRP A CA 1
ATOM 2641 C C . TRP A 1 332 ? 11.344 -5.764 -16.867 1.00 97.75 332 TRP A C 1
ATOM 2643 O O . TRP A 1 332 ? 10.931 -5.335 -15.790 1.00 97.75 332 TRP A O 1
ATOM 2653 N N . GLU A 1 333 ? 12.052 -6.883 -16.978 1.00 97.88 333 GLU A N 1
ATOM 2654 C CA . GLU A 1 333 ? 12.447 -7.729 -15.848 1.00 97.88 333 GLU A CA 1
ATOM 2655 C C . GLU A 1 333 ? 13.959 -7.630 -15.647 1.00 97.88 333 GLU A C 1
ATOM 2657 O O . GLU A 1 333 ? 14.751 -8.246 -16.362 1.00 97.88 333 GLU A O 1
ATOM 2662 N N . ILE A 1 334 ? 14.372 -6.799 -14.689 1.00 97.62 334 ILE A N 1
ATOM 2663 C CA . ILE A 1 334 ? 15.776 -6.450 -14.472 1.00 97.62 334 ILE A CA 1
ATOM 2664 C C . ILE A 1 334 ? 16.293 -7.154 -13.210 1.00 97.62 334 ILE A C 1
ATOM 2666 O O . ILE A 1 334 ? 15.831 -6.843 -12.109 1.00 97.62 334 ILE A O 1
ATOM 2670 N N . PRO A 1 335 ? 17.294 -8.043 -13.324 1.00 97.88 335 PRO A N 1
ATOM 2671 C CA . PRO A 1 335 ? 17.927 -8.669 -12.167 1.00 97.88 335 PRO A CA 1
ATOM 2672 C C . PRO A 1 335 ? 18.574 -7.655 -11.211 1.00 97.88 335 PRO A C 1
ATOM 2674 O O . PRO A 1 335 ? 19.203 -6.684 -11.645 1.00 97.88 335 PRO A O 1
ATOM 2677 N N . ALA A 1 336 ? 18.491 -7.901 -9.902 1.00 96.50 336 ALA A N 1
ATOM 2678 C CA . ALA A 1 336 ? 19.023 -6.995 -8.882 1.00 96.50 336 ALA A CA 1
ATOM 2679 C C . ALA A 1 336 ? 20.540 -6.765 -9.011 1.00 96.50 336 ALA A C 1
ATOM 2681 O O . ALA A 1 336 ? 21.011 -5.638 -8.866 1.00 96.50 336 ALA A O 1
ATOM 2682 N N . ASN A 1 337 ? 21.317 -7.791 -9.377 1.00 96.12 337 ASN A N 1
ATOM 2683 C CA . ASN A 1 337 ? 22.762 -7.649 -9.601 1.00 96.12 337 ASN A CA 1
ATOM 2684 C C . ASN A 1 337 ? 23.096 -6.675 -10.750 1.00 96.12 337 ASN A C 1
ATOM 2686 O O . ASN A 1 337 ? 24.117 -5.988 -10.711 1.00 96.12 337 ASN A O 1
ATOM 2690 N N . VAL A 1 338 ? 22.225 -6.564 -11.755 1.00 95.81 338 VAL A N 1
ATOM 2691 C CA . VAL A 1 338 ? 22.367 -5.588 -12.843 1.00 95.81 338 VAL A CA 1
ATOM 2692 C C . VAL A 1 338 ? 22.088 -4.182 -12.324 1.00 95.81 338 VAL A C 1
ATOM 2694 O O . VAL A 1 338 ? 22.830 -3.256 -12.649 1.00 95.81 338 VAL A O 1
ATOM 2697 N N . LEU A 1 339 ? 21.060 -4.011 -11.491 1.00 94.50 339 LEU A N 1
ATOM 2698 C CA . LEU A 1 339 ? 20.759 -2.725 -10.859 1.00 94.50 339 LEU A CA 1
ATOM 2699 C C . LEU A 1 339 ? 21.899 -2.255 -9.950 1.00 94.50 339 LEU A C 1
ATOM 2701 O O . LEU A 1 339 ? 22.257 -1.079 -9.998 1.00 94.50 339 LEU A O 1
ATOM 2705 N N . VAL A 1 340 ? 22.518 -3.165 -9.195 1.00 92.56 340 VAL A N 1
ATOM 2706 C CA . VAL A 1 340 ? 23.737 -2.907 -8.409 1.00 92.56 340 VAL A CA 1
ATOM 2707 C C . VAL A 1 340 ? 24.878 -2.445 -9.319 1.00 92.56 340 VAL A C 1
ATOM 2709 O O . VAL A 1 340 ? 25.435 -1.368 -9.108 1.00 92.56 340 VAL A O 1
ATOM 2712 N N . ALA A 1 341 ? 25.171 -3.185 -10.395 1.00 92.06 341 ALA A N 1
ATOM 2713 C CA . ALA A 1 341 ? 26.223 -2.823 -11.351 1.00 92.06 341 ALA A CA 1
ATOM 2714 C C . ALA A 1 341 ? 25.972 -1.468 -12.045 1.00 92.06 341 ALA A C 1
ATOM 2716 O O . ALA A 1 341 ? 26.913 -0.767 -12.415 1.00 92.06 341 ALA A O 1
ATOM 2717 N N . LYS A 1 342 ? 24.701 -1.081 -12.211 1.00 91.19 342 LYS A N 1
ATOM 2718 C CA . LYS A 1 342 ? 24.273 0.210 -12.774 1.00 91.19 342 LYS A CA 1
ATOM 2719 C C . LYS A 1 342 ? 24.071 1.307 -11.723 1.00 91.19 342 LYS A C 1
ATOM 2721 O O . LYS A 1 342 ? 23.603 2.385 -12.088 1.00 91.19 342 LYS A O 1
ATOM 2726 N N . ARG A 1 343 ? 24.412 1.044 -10.454 1.00 89.75 343 ARG A N 1
ATOM 2727 C CA . ARG A 1 343 ? 24.258 1.963 -9.310 1.00 89.75 343 ARG A CA 1
ATOM 2728 C C . ARG A 1 343 ? 22.832 2.504 -9.148 1.00 89.75 343 ARG A C 1
ATOM 2730 O O . ARG A 1 343 ? 22.609 3.666 -8.831 1.00 89.75 343 ARG A O 1
ATOM 2737 N N . LYS A 1 344 ? 21.847 1.640 -9.394 1.00 91.62 344 LYS A N 1
ATOM 2738 C CA . LYS A 1 344 ? 20.411 1.884 -9.156 1.00 91.62 344 LYS A CA 1
ATOM 2739 C C . LYS A 1 344 ? 19.916 1.285 -7.842 1.00 91.62 344 LYS A C 1
ATOM 2741 O O . LYS A 1 344 ? 18.741 1.390 -7.513 1.00 91.62 344 LYS A O 1
ATOM 2746 N N . MET A 1 345 ? 20.827 0.673 -7.096 1.00 91.31 345 MET A N 1
ATOM 2747 C CA . MET A 1 345 ? 20.647 0.172 -5.742 1.00 91.31 345 MET A CA 1
ATOM 2748 C C . MET A 1 345 ? 21.817 0.668 -4.890 1.00 91.31 345 MET A C 1
ATOM 2750 O O . MET A 1 345 ? 22.889 0.967 -5.417 1.00 91.31 345 MET A O 1
ATOM 2754 N N . HIS A 1 346 ? 21.599 0.773 -3.583 1.00 85.56 346 HIS A N 1
ATOM 2755 C CA . HIS A 1 346 ? 22.622 1.152 -2.625 1.00 85.56 346 HIS A CA 1
ATOM 2756 C C . HIS A 1 346 ? 23.731 0.099 -2.606 1.00 85.56 346 HIS A C 1
ATOM 2758 O O . HIS A 1 346 ? 23.477 -1.080 -2.341 1.00 85.56 346 HIS A O 1
ATOM 2764 N N . VAL A 1 347 ? 24.959 0.556 -2.836 1.00 78.62 347 VAL A N 1
ATOM 2765 C CA . VAL A 1 347 ? 26.180 -0.227 -2.663 1.00 78.62 347 VAL A CA 1
ATOM 2766 C C . VAL A 1 347 ? 26.934 0.351 -1.474 1.00 78.62 347 VAL A C 1
ATOM 2768 O O . VAL A 1 347 ? 27.148 1.561 -1.371 1.00 78.62 347 VAL A O 1
ATOM 2771 N N . GLN A 1 348 ? 27.309 -0.511 -0.530 1.00 78.94 348 GLN A N 1
ATOM 2772 C CA . GLN A 1 348 ? 27.944 -0.063 0.702 1.00 78.94 348 GLN A CA 1
ATOM 2773 C C . GLN A 1 348 ? 29.244 0.699 0.398 1.00 78.94 348 GLN A C 1
ATOM 2775 O O . GLN A 1 348 ? 30.134 0.193 -0.281 1.00 78.94 348 GLN A O 1
ATOM 2780 N N . GLY A 1 349 ? 29.365 1.912 0.943 1.00 71.81 349 GLY A N 1
ATOM 2781 C CA . GLY A 1 349 ? 30.557 2.752 0.783 1.00 71.81 349 GLY A CA 1
ATOM 2782 C C . GLY A 1 349 ? 30.543 3.678 -0.436 1.00 71.81 349 GLY A C 1
ATOM 2783 O O . GLY A 1 349 ? 31.477 4.463 -0.588 1.00 71.81 349 GLY A O 1
ATOM 2784 N N . THR A 1 350 ? 29.494 3.654 -1.263 1.00 67.31 350 THR A N 1
ATOM 2785 C CA . THR A 1 350 ? 29.293 4.637 -2.338 1.00 67.31 350 THR A CA 1
ATOM 2786 C C . THR A 1 350 ? 28.178 5.623 -1.984 1.00 67.31 350 THR A C 1
ATOM 2788 O O . THR A 1 350 ? 27.211 5.227 -1.329 1.00 67.31 350 THR A O 1
ATOM 2791 N N . PRO A 1 351 ? 28.271 6.899 -2.402 1.00 72.12 351 PRO A N 1
ATOM 2792 C CA . PRO A 1 351 ? 27.126 7.803 -2.376 1.00 72.12 351 PRO A CA 1
ATOM 2793 C C . PRO A 1 351 ? 25.946 7.203 -3.150 1.00 72.12 351 PRO A C 1
ATOM 2795 O O . PRO A 1 351 ? 26.152 6.522 -4.153 1.00 72.12 351 PRO A O 1
ATOM 2798 N N . ASP A 1 352 ? 24.724 7.460 -2.683 1.00 73.44 352 ASP A N 1
ATOM 2799 C CA . ASP A 1 352 ? 23.520 7.090 -3.428 1.00 73.44 352 ASP A CA 1
ATOM 2800 C C . ASP A 1 352 ? 23.485 7.891 -4.743 1.00 73.44 352 ASP A C 1
ATOM 2802 O O . ASP A 1 352 ? 23.427 9.122 -4.722 1.00 73.44 352 ASP A O 1
ATOM 2806 N N . ASP A 1 353 ? 23.533 7.183 -5.873 1.00 70.94 353 ASP A N 1
ATOM 2807 C CA . ASP A 1 353 ? 23.365 7.745 -7.215 1.00 70.94 353 ASP A CA 1
ATOM 2808 C C . ASP A 1 353 ? 21.870 7.956 -7.552 1.00 70.94 353 ASP A C 1
ATOM 2810 O O . ASP A 1 353 ? 20.966 7.630 -6.778 1.00 70.94 353 ASP A O 1
ATOM 2814 N N . ASN A 1 354 ? 21.592 8.525 -8.731 1.00 78.19 354 ASN A N 1
ATOM 2815 C CA . ASN A 1 354 ? 20.240 8.795 -9.231 1.00 78.19 354 ASN A CA 1
ATOM 2816 C C . ASN A 1 354 ? 19.343 7.532 -9.206 1.00 78.19 354 ASN A C 1
ATOM 2818 O O . ASN A 1 354 ? 19.594 6.582 -9.958 1.00 78.19 354 ASN A O 1
ATOM 2822 N N . SER A 1 355 ? 18.266 7.571 -8.408 1.00 84.31 355 SER A N 1
ATOM 2823 C CA . SER A 1 355 ? 17.261 6.507 -8.235 1.00 84.31 355 SER A CA 1
ATOM 2824 C C . SER A 1 355 ? 16.388 6.253 -9.458 1.00 84.31 355 SER A C 1
ATOM 2826 O O . SER A 1 355 ? 15.732 5.217 -9.537 1.00 84.31 355 SER A O 1
ATOM 2828 N N . SER A 1 356 ? 16.374 7.175 -10.415 1.00 89.44 356 SER A N 1
ATOM 2829 C CA . SER A 1 356 ? 15.515 7.077 -11.585 1.00 89.44 356 SER A CA 1
ATOM 2830 C C . SER A 1 356 ? 16.077 6.080 -12.598 1.00 89.44 356 SER A C 1
ATOM 2832 O O . SER A 1 356 ? 17.261 6.134 -12.968 1.00 89.44 356 SER A O 1
ATOM 2834 N N . ILE A 1 357 ? 15.234 5.167 -13.072 1.00 90.69 357 ILE A N 1
ATOM 2835 C CA . ILE A 1 357 ? 15.518 4.289 -14.209 1.00 90.69 357 ILE A CA 1
ATOM 2836 C C . ILE A 1 357 ? 14.667 4.755 -15.376 1.00 90.69 357 ILE A C 1
ATOM 2838 O O . ILE A 1 357 ? 13.452 4.844 -15.248 1.00 90.69 357 ILE A O 1
ATOM 2842 N N . VAL A 1 358 ? 15.307 5.002 -16.520 1.00 90.38 358 VAL A N 1
ATOM 2843 C CA . VAL A 1 358 ? 14.614 5.231 -17.790 1.00 90.38 358 VAL A CA 1
ATOM 2844 C C . VAL A 1 358 ? 14.731 3.968 -18.631 1.00 90.38 358 VAL A C 1
ATOM 2846 O O . VAL A 1 358 ? 15.837 3.574 -19.016 1.00 90.38 358 VAL A O 1
ATOM 2849 N N . THR A 1 359 ? 13.601 3.330 -18.907 1.00 90.00 359 THR A N 1
ATOM 2850 C CA . THR A 1 359 ? 13.510 2.181 -19.802 1.00 90.00 359 THR A CA 1
ATOM 2851 C C . THR A 1 359 ? 13.021 2.613 -21.179 1.00 90.00 359 THR A C 1
ATOM 2853 O O . THR A 1 359 ? 12.354 3.637 -21.354 1.00 90.00 359 THR A O 1
ATOM 2856 N N . HIS A 1 360 ? 13.417 1.843 -22.188 1.00 87.50 360 HIS A N 1
ATOM 2857 C CA . HIS A 1 360 ? 13.147 2.156 -23.585 1.00 87.50 360 HIS A CA 1
ATOM 2858 C C . HIS A 1 360 ? 12.436 0.988 -24.256 1.00 87.50 360 HIS A C 1
ATOM 2860 O O . HIS A 1 360 ? 12.723 -0.173 -23.970 1.00 87.50 360 HIS A O 1
ATOM 2866 N N . PHE A 1 361 ? 11.521 1.328 -25.159 1.00 86.44 361 PHE A N 1
ATOM 2867 C CA . PHE A 1 361 ? 10.860 0.387 -26.057 1.00 86.44 361 PHE A CA 1
ATOM 2868 C C . PHE A 1 361 ? 11.793 -0.003 -27.201 1.00 86.44 361 PHE A C 1
ATOM 2870 O O . PHE A 1 361 ? 12.695 0.766 -27.563 1.00 86.44 361 PHE A O 1
ATOM 2877 N N . THR A 1 362 ? 11.537 -1.150 -27.826 1.00 84.62 362 THR A N 1
ATOM 2878 C CA . THR A 1 362 ? 12.229 -1.499 -29.071 1.00 84.62 362 THR A CA 1
ATOM 2879 C C . THR A 1 362 ? 11.896 -0.492 -30.176 1.00 84.62 362 THR A C 1
ATOM 2881 O O . THR A 1 362 ? 10.866 0.183 -30.149 1.00 84.62 362 THR A O 1
ATOM 2884 N N . GLU A 1 363 ? 12.759 -0.382 -31.189 1.00 81.31 363 GLU A N 1
ATOM 2885 C CA . GLU A 1 363 ? 12.514 0.529 -32.315 1.00 81.31 363 GLU A CA 1
ATOM 2886 C C . GLU A 1 363 ? 11.225 0.168 -33.076 1.00 81.31 363 GLU A C 1
ATOM 2888 O O . GLU A 1 363 ? 10.516 1.059 -33.547 1.00 81.31 363 GLU A O 1
ATOM 2893 N N . THR A 1 364 ? 10.909 -1.127 -33.169 1.00 82.06 364 THR A N 1
ATOM 2894 C CA . THR A 1 364 ? 9.682 -1.635 -33.792 1.00 82.06 364 THR A CA 1
ATOM 2895 C C . THR A 1 364 ? 8.450 -1.161 -33.035 1.00 82.06 364 THR A C 1
ATOM 2897 O O . THR A 1 364 ? 7.570 -0.544 -33.628 1.00 82.06 364 THR A O 1
ATOM 2900 N N . GLU A 1 365 ? 8.411 -1.368 -31.722 1.00 82.44 365 GLU A N 1
ATOM 2901 C CA . GLU A 1 365 ? 7.270 -0.969 -30.894 1.00 82.44 365 GLU A CA 1
ATOM 2902 C C . GLU A 1 365 ? 7.139 0.541 -30.809 1.00 82.44 365 GLU A C 1
ATOM 2904 O O . GLU A 1 365 ? 6.041 1.074 -30.913 1.00 82.44 365 GLU A O 1
ATOM 2909 N N . ARG A 1 366 ? 8.259 1.262 -30.708 1.00 80.81 366 ARG A N 1
ATOM 2910 C CA . ARG A 1 366 ? 8.252 2.725 -30.735 1.00 80.81 366 ARG A CA 1
ATOM 2911 C C . ARG A 1 366 ? 7.552 3.258 -31.984 1.00 80.81 366 ARG A C 1
ATOM 2913 O O . ARG A 1 366 ? 6.767 4.198 -31.882 1.00 80.81 366 ARG A O 1
ATOM 2920 N N . LYS A 1 367 ? 7.830 2.659 -33.148 1.00 79.75 367 LYS A N 1
ATOM 2921 C CA . LYS A 1 367 ? 7.179 3.008 -34.419 1.00 79.75 367 LYS A CA 1
ATOM 2922 C C . LYS A 1 367 ? 5.720 2.564 -34.449 1.00 79.75 367 LYS A C 1
ATOM 2924 O O . LYS A 1 367 ? 4.868 3.367 -34.803 1.00 79.75 367 LYS A O 1
ATOM 2929 N N . GLN A 1 368 ? 5.442 1.321 -34.062 1.00 78.69 368 GLN A N 1
ATOM 2930 C CA . GLN A 1 368 ? 4.101 0.732 -34.088 1.00 78.69 368 GLN A CA 1
ATOM 2931 C C . GLN A 1 368 ? 3.116 1.473 -33.177 1.00 78.69 368 GLN A C 1
ATOM 2933 O O . GLN A 1 368 ? 1.951 1.634 -33.525 1.00 78.69 368 GLN A O 1
ATOM 2938 N N . TYR A 1 369 ? 3.591 1.937 -32.025 1.00 72.25 369 TYR A N 1
ATOM 2939 C CA . TYR A 1 369 ? 2.778 2.568 -30.991 1.00 72.25 369 TYR A CA 1
ATOM 2940 C C . TYR A 1 369 ? 2.943 4.092 -30.945 1.00 72.25 369 TYR A C 1
ATOM 2942 O O . TYR A 1 369 ? 2.396 4.734 -30.046 1.00 72.25 369 TYR A O 1
ATOM 2950 N N . GLU A 1 370 ? 3.660 4.680 -31.908 1.00 71.12 370 GLU A N 1
ATOM 2951 C CA . GLU A 1 370 ? 3.888 6.129 -32.028 1.00 71.12 370 GLU A CA 1
ATOM 2952 C C . GLU A 1 370 ? 4.447 6.767 -30.739 1.00 71.12 370 GLU A C 1
ATOM 2954 O O . GLU A 1 370 ? 4.088 7.881 -30.342 1.00 71.12 370 GLU A O 1
ATOM 2959 N N . LEU A 1 371 ? 5.350 6.052 -30.062 1.00 67.00 371 LEU A N 1
ATOM 2960 C CA . LEU A 1 371 ? 5.903 6.427 -28.758 1.00 67.00 371 LEU A CA 1
ATOM 2961 C C . LEU A 1 371 ? 7.016 7.480 -28.917 1.00 67.00 371 LEU A C 1
ATOM 2963 O O . LEU A 1 371 ? 8.188 7.215 -28.666 1.00 67.00 371 LEU A O 1
ATOM 2967 N N . GLY A 1 372 ? 6.642 8.685 -29.355 1.00 63.88 372 GLY A N 1
ATOM 2968 C CA . GLY A 1 372 ? 7.472 9.896 -29.341 1.00 63.88 372 GLY A CA 1
ATOM 2969 C C . GLY A 1 372 ? 8.736 9.901 -30.229 1.00 63.88 372 GLY A C 1
ATOM 2970 O O . GLY A 1 372 ? 9.141 8.889 -30.818 1.00 63.88 372 GLY A O 1
ATOM 2971 N N . PRO A 1 373 ? 9.380 11.078 -30.368 1.00 60.19 373 PRO A N 1
ATOM 2972 C CA . PRO A 1 373 ? 10.629 11.206 -31.110 1.00 60.19 373 PRO A CA 1
ATOM 2973 C C . PRO A 1 373 ? 11.768 10.434 -30.430 1.00 60.19 373 PRO A C 1
ATOM 2975 O O . PRO A 1 373 ? 11.764 10.189 -29.225 1.00 60.19 373 PRO A O 1
ATOM 2978 N N . ARG A 1 374 ? 12.769 10.048 -31.225 1.00 58.62 374 ARG A N 1
ATOM 2979 C CA . ARG A 1 374 ? 13.972 9.356 -30.748 1.00 58.62 374 ARG A CA 1
ATOM 2980 C C . ARG A 1 374 ? 14.768 10.316 -29.853 1.00 58.62 374 ARG A C 1
ATOM 2982 O O . ARG A 1 374 ? 15.065 11.428 -30.285 1.00 58.62 374 ARG A O 1
ATOM 2989 N N . ALA A 1 375 ? 15.122 9.913 -28.632 1.00 58.50 375 ALA A N 1
ATOM 2990 C CA . ALA A 1 375 ? 16.039 10.712 -27.821 1.00 58.50 375 ALA A CA 1
ATOM 2991 C C . ALA A 1 375 ? 17.412 10.740 -28.503 1.00 58.50 375 ALA A C 1
ATOM 2993 O O . ALA A 1 375 ? 17.913 9.697 -28.922 1.00 58.50 375 ALA A O 1
ATOM 2994 N N . LYS A 1 376 ? 18.037 11.919 -28.585 1.00 56.00 376 LYS A N 1
ATOM 2995 C CA . LYS A 1 376 ? 19.397 12.068 -29.132 1.00 56.00 376 LYS A CA 1
ATOM 2996 C C . LYS A 1 376 ? 20.447 11.274 -28.331 1.00 56.00 376 LYS A C 1
ATOM 2998 O O . LYS A 1 376 ? 21.462 10.892 -28.890 1.00 56.00 376 LYS A O 1
ATOM 3003 N N . SER A 1 377 ? 20.166 10.952 -27.064 1.00 56.06 377 SER A N 1
ATOM 3004 C CA . SER A 1 377 ? 21.036 10.203 -26.141 1.00 56.06 377 SER A CA 1
ATOM 3005 C C . SER A 1 377 ? 20.691 8.710 -26.002 1.00 56.06 377 SER A C 1
ATOM 3007 O O . SER A 1 377 ? 21.023 8.085 -24.992 1.00 56.06 377 SER A O 1
ATOM 3009 N N . TRP A 1 378 ? 20.019 8.122 -27.002 1.00 57.56 378 TRP A N 1
ATOM 3010 C CA . TRP A 1 378 ? 19.516 6.737 -26.965 1.00 57.56 378 TRP A CA 1
ATOM 3011 C C . TRP A 1 378 ? 20.585 5.706 -26.558 1.00 57.56 378 TRP A C 1
ATOM 3013 O O . TRP A 1 378 ? 20.278 4.753 -25.848 1.00 57.56 378 TRP A O 1
ATOM 3023 N N . THR A 1 379 ? 21.848 5.933 -26.934 1.00 57.28 379 THR A N 1
ATOM 3024 C CA . THR A 1 379 ? 22.996 5.046 -26.685 1.00 57.28 379 THR A CA 1
ATOM 3025 C C . THR A 1 379 ? 23.339 4.853 -25.202 1.00 57.28 379 THR A C 1
ATOM 3027 O O . THR A 1 379 ? 23.755 3.761 -24.820 1.00 57.28 379 THR A O 1
ATOM 3030 N N . LYS A 1 380 ? 23.098 5.841 -24.326 1.00 60.03 380 LYS A N 1
ATOM 3031 C CA . LYS A 1 380 ? 23.487 5.762 -22.899 1.00 60.03 380 LYS A CA 1
ATOM 3032 C C . LYS A 1 380 ? 22.588 4.830 -22.066 1.00 60.03 380 LYS A C 1
ATOM 3034 O O . LYS A 1 380 ? 22.999 4.358 -21.006 1.00 60.03 380 LYS A O 1
ATOM 3039 N N . TYR A 1 381 ? 21.380 4.515 -22.546 1.00 64.75 381 TYR A N 1
ATOM 3040 C CA . TYR A 1 381 ? 20.348 3.797 -21.775 1.00 64.75 381 TYR A CA 1
ATOM 3041 C C . TYR A 1 381 ? 19.863 2.481 -22.416 1.00 64.75 381 TYR A C 1
ATOM 3043 O O . TYR A 1 381 ? 18.951 1.835 -21.890 1.00 64.75 381 TYR A O 1
ATOM 3051 N N . VAL A 1 382 ? 20.523 2.034 -23.494 1.00 72.50 382 VAL A N 1
ATOM 3052 C CA . VAL A 1 382 ? 20.220 0.792 -24.243 1.00 72.50 382 VAL A CA 1
ATOM 3053 C C . VAL A 1 382 ? 20.285 -0.455 -23.362 1.00 72.50 382 VAL A C 1
ATOM 3055 O O . VAL A 1 382 ? 19.632 -1.448 -23.656 1.00 72.50 382 VAL A O 1
ATOM 3058 N N . TRP A 1 383 ? 21.021 -0.423 -22.248 1.00 89.00 383 TRP A N 1
ATOM 3059 C CA . TRP A 1 383 ? 21.200 -1.610 -21.408 1.00 89.00 383 TRP A CA 1
ATOM 3060 C C . TRP A 1 383 ? 19.875 -2.187 -20.878 1.00 89.00 383 TRP A C 1
ATOM 3062 O O . TRP A 1 383 ? 19.796 -3.391 -20.650 1.00 89.00 383 TRP A O 1
ATOM 3072 N N . THR A 1 384 ? 18.837 -1.356 -20.723 1.00 91.75 384 THR A N 1
ATOM 3073 C CA . THR A 1 384 ? 17.501 -1.803 -20.290 1.00 91.75 384 THR A CA 1
ATOM 3074 C C . THR A 1 384 ? 16.768 -2.616 -21.360 1.00 91.75 384 THR A C 1
ATOM 3076 O O . THR A 1 384 ? 15.974 -3.482 -21.006 1.00 91.75 384 THR A O 1
ATOM 3079 N N . LEU A 1 385 ? 17.069 -2.423 -22.652 1.00 90.19 385 LEU A N 1
ATOM 3080 C CA . LEU A 1 385 ? 16.417 -3.143 -23.757 1.00 90.19 385 LEU A CA 1
ATOM 3081 C C . LEU A 1 385 ? 16.665 -4.652 -23.708 1.00 90.19 385 LEU A C 1
ATOM 3083 O O . LEU A 1 385 ? 15.794 -5.416 -24.102 1.00 90.19 385 LEU A O 1
ATOM 3087 N N . LYS A 1 386 ? 17.814 -5.094 -23.176 1.00 93.56 386 LYS A N 1
ATOM 3088 C CA . LYS A 1 386 ? 18.113 -6.524 -22.981 1.00 93.56 386 LYS A CA 1
ATOM 3089 C C . LYS A 1 386 ? 17.109 -7.216 -22.047 1.00 93.56 386 LYS A C 1
ATOM 3091 O O . LYS A 1 386 ? 16.932 -8.424 -22.134 1.00 93.56 386 LYS A O 1
ATOM 3096 N N . TYR A 1 387 ? 16.488 -6.452 -21.154 1.00 96.06 387 TYR A N 1
ATOM 3097 C CA . TYR A 1 387 ? 15.557 -6.934 -20.134 1.00 96.06 387 TYR A CA 1
ATOM 3098 C C . TYR A 1 387 ? 14.097 -6.681 -20.503 1.00 96.06 387 TYR A C 1
ATOM 3100 O O . TYR A 1 387 ? 13.205 -6.894 -19.686 1.00 96.06 387 TYR A O 1
ATOM 3108 N N . TYR A 1 388 ? 13.847 -6.174 -21.709 1.00 95.69 388 TYR A N 1
ATOM 3109 C CA . TYR A 1 388 ? 12.506 -5.903 -22.176 1.00 95.69 388 TYR A CA 1
ATOM 3110 C C . TYR A 1 388 ? 11.797 -7.205 -22.557 1.00 95.69 388 TYR A C 1
ATOM 3112 O O . TYR A 1 388 ? 12.286 -7.965 -23.391 1.00 95.69 388 TYR A O 1
ATOM 3120 N N . MET A 1 389 ? 10.644 -7.456 -21.944 1.00 96.50 389 MET A N 1
ATOM 3121 C CA . MET A 1 389 ? 9.891 -8.700 -22.129 1.00 96.50 389 MET A CA 1
ATOM 3122 C C . MET A 1 389 ? 8.915 -8.638 -23.303 1.00 96.50 389 MET A C 1
ATOM 3124 O O . MET A 1 389 ? 8.467 -9.681 -23.774 1.00 96.50 389 MET A O 1
ATOM 3128 N N . GLY A 1 390 ? 8.567 -7.435 -23.760 1.00 94.12 390 GLY A N 1
ATOM 3129 C CA . GLY A 1 390 ? 7.540 -7.228 -24.772 1.00 94.12 390 GLY A CA 1
ATOM 3130 C C . GLY A 1 390 ? 6.339 -6.437 -24.268 1.00 94.12 390 GLY A C 1
ATOM 3131 O O . GLY A 1 390 ? 6.280 -5.967 -23.125 1.00 94.12 390 GLY A O 1
ATOM 3132 N N . VAL A 1 391 ? 5.383 -6.308 -25.180 1.00 95.12 391 VAL A N 1
ATOM 3133 C CA . VAL A 1 391 ? 4.061 -5.733 -24.965 1.00 95.12 391 VAL A CA 1
ATOM 3134 C C . VAL A 1 391 ? 3.031 -6.851 -24.821 1.00 95.12 391 VAL A C 1
ATOM 3136 O O . VAL A 1 391 ? 3.053 -7.832 -25.565 1.00 95.12 391 VAL A O 1
ATOM 3139 N N . PHE A 1 392 ? 2.120 -6.694 -23.870 1.00 96.44 392 PHE A N 1
ATOM 3140 C CA . PHE A 1 392 ? 1.072 -7.656 -23.555 1.00 96.44 392 PHE A CA 1
ATOM 3141 C C . PHE A 1 392 ? -0.276 -6.946 -23.454 1.00 96.44 392 PHE A C 1
ATOM 3143 O O . PHE A 1 392 ? -0.342 -5.760 -23.131 1.00 96.44 392 PHE A O 1
ATOM 3150 N N . GLU A 1 393 ? -1.356 -7.675 -23.719 1.00 96.12 393 GLU A N 1
ATOM 3151 C CA . GLU A 1 393 ? -2.708 -7.191 -23.440 1.00 96.12 393 GLU A CA 1
ATOM 3152 C C . GLU A 1 393 ? -2.959 -7.182 -21.928 1.00 96.12 393 GLU A C 1
ATOM 3154 O O . GLU A 1 393 ? -2.512 -8.078 -21.202 1.00 96.12 393 GLU A O 1
ATOM 3159 N N . LEU A 1 394 ? -3.694 -6.176 -21.449 1.00 95.19 394 LEU A N 1
ATOM 3160 C CA . LEU A 1 394 ? -4.191 -6.183 -20.078 1.00 95.19 394 LEU A CA 1
ATOM 3161 C C . LEU A 1 394 ? -5.122 -7.388 -19.865 1.00 95.19 394 LEU A C 1
ATOM 3163 O O . LEU A 1 394 ? -5.910 -7.733 -20.754 1.00 95.19 394 LEU A O 1
ATOM 3167 N N . PRO A 1 395 ? -5.072 -8.032 -18.686 1.00 94.62 395 PRO A N 1
ATOM 3168 C CA . PRO A 1 395 ? -5.932 -9.164 -18.399 1.00 94.62 395 PRO A CA 1
ATOM 3169 C C . PRO A 1 395 ? -7.404 -8.747 -18.420 1.00 94.62 395 PRO A C 1
ATOM 3171 O O . PRO A 1 395 ? -7.777 -7.614 -18.107 1.00 94.62 395 PRO A O 1
ATOM 3174 N N . LYS A 1 396 ? -8.276 -9.704 -18.737 1.00 92.94 396 LYS A N 1
ATOM 3175 C CA . LYS A 1 396 ? -9.718 -9.508 -18.589 1.00 92.94 396 LYS A CA 1
ATOM 3176 C C . LYS A 1 396 ? -10.071 -9.490 -17.106 1.00 92.94 396 LYS A C 1
ATOM 3178 O O . LYS A 1 396 ? -10.133 -10.539 -16.474 1.00 92.94 396 LYS A O 1
ATOM 3183 N N . PHE A 1 397 ? -10.323 -8.300 -16.577 1.00 91.38 397 PHE A N 1
ATOM 3184 C CA . PHE A 1 397 ? -10.821 -8.123 -15.217 1.00 91.38 397 PHE A CA 1
ATOM 3185 C C . PHE A 1 397 ? -12.279 -8.588 -15.091 1.00 91.38 397 PHE A C 1
ATOM 3187 O O . PHE A 1 397 ? -13.064 -8.479 -16.052 1.00 91.38 397 PHE A O 1
ATOM 3194 N N . SER A 1 398 ? -12.632 -9.077 -13.896 1.00 90.81 398 SER A N 1
ATOM 3195 C CA . SER A 1 398 ? -14.023 -9.300 -13.489 1.00 90.81 398 SER A CA 1
ATOM 3196 C C . SER A 1 398 ? -14.823 -7.998 -13.605 1.00 90.81 398 SER A C 1
ATOM 3198 O O . SER A 1 398 ? -14.251 -6.911 -13.692 1.00 90.81 398 SER A O 1
ATOM 3200 N N . GLU A 1 399 ? -16.151 -8.088 -13.678 1.00 89.19 399 GLU A N 1
ATOM 3201 C CA . GLU A 1 399 ? -17.005 -6.908 -13.872 1.00 89.19 399 GLU A CA 1
ATOM 3202 C C . GLU A 1 399 ? -16.834 -5.875 -12.747 1.00 89.19 399 GLU A C 1
ATOM 3204 O O . GLU A 1 399 ? -16.690 -4.685 -13.027 1.00 89.19 399 GLU A O 1
ATOM 3209 N N . GLU A 1 400 ? -16.727 -6.344 -11.500 1.00 88.50 400 GLU A N 1
ATOM 3210 C CA . GLU A 1 400 ? -16.461 -5.511 -10.320 1.00 88.50 400 GLU A CA 1
ATOM 3211 C C . GLU A 1 400 ? -15.145 -4.735 -10.459 1.00 88.50 400 GLU A C 1
ATOM 3213 O O . GLU A 1 400 ? -15.120 -3.505 -10.375 1.00 88.50 400 GLU A O 1
ATOM 3218 N N . ILE A 1 401 ? -14.048 -5.440 -10.757 1.00 91.44 401 ILE A N 1
ATOM 3219 C CA . ILE A 1 401 ? -12.727 -4.820 -10.899 1.00 91.44 401 ILE A CA 1
ATOM 3220 C C . ILE A 1 401 ? -12.665 -3.924 -12.130 1.00 91.44 401 ILE A C 1
ATOM 3222 O O . ILE A 1 401 ? -12.040 -2.868 -12.091 1.00 91.44 401 ILE A O 1
ATOM 3226 N N . ARG A 1 402 ? -13.360 -4.279 -13.214 1.00 89.69 402 ARG A N 1
ATOM 3227 C CA . ARG A 1 402 ? -13.440 -3.436 -14.409 1.00 89.69 402 ARG A CA 1
ATOM 3228 C C . ARG A 1 402 ? -14.067 -2.082 -14.100 1.00 89.69 402 ARG A C 1
ATOM 3230 O O . ARG A 1 402 ? -13.585 -1.097 -14.643 1.00 89.69 402 ARG A O 1
ATOM 3237 N N . SER A 1 403 ? -15.084 -2.021 -13.239 1.00 89.06 403 SER A N 1
ATOM 3238 C CA . SER A 1 403 ? -15.675 -0.745 -12.818 1.00 89.06 403 SER A CA 1
ATOM 3239 C C . SER A 1 403 ? -14.662 0.125 -12.071 1.00 89.06 403 SER A C 1
ATOM 3241 O O . SER A 1 403 ? -14.550 1.311 -12.363 1.00 89.06 403 SER A O 1
ATOM 3243 N N . ILE A 1 404 ? -13.886 -0.466 -11.156 1.00 89.62 404 ILE A N 1
ATOM 3244 C CA . ILE A 1 404 ? -12.837 0.246 -10.402 1.00 89.62 404 ILE A CA 1
ATOM 3245 C C . ILE A 1 404 ? -11.741 0.743 -11.350 1.00 89.62 404 ILE A C 1
ATOM 3247 O O . ILE A 1 404 ? -11.287 1.884 -11.250 1.00 89.62 404 ILE A O 1
ATOM 3251 N N . VAL A 1 405 ? -11.332 -0.111 -12.292 1.00 87.44 405 VAL A N 1
ATOM 3252 C CA . VAL A 1 405 ? -10.299 0.201 -13.281 1.00 87.44 405 VAL A CA 1
ATOM 3253 C C . VAL A 1 405 ? -10.756 1.289 -14.247 1.00 87.44 405 VAL A C 1
ATOM 3255 O O . VAL A 1 405 ? -9.985 2.200 -14.540 1.00 87.44 405 VAL A O 1
ATOM 3258 N N . ALA A 1 406 ? -12.004 1.226 -14.709 1.00 85.94 406 ALA A N 1
ATOM 3259 C CA . ALA A 1 406 ? -12.594 2.251 -15.560 1.00 85.94 406 ALA A CA 1
ATOM 3260 C C . ALA A 1 406 ? -12.649 3.602 -14.840 1.00 85.94 406 ALA A C 1
ATOM 3262 O O . ALA A 1 406 ? -12.187 4.585 -15.407 1.00 85.94 406 ALA A O 1
ATOM 3263 N N . GLU A 1 407 ? -13.096 3.643 -13.578 1.00 87.31 407 GLU A N 1
ATOM 3264 C CA . GLU A 1 407 ? -13.122 4.881 -12.786 1.00 87.31 407 GLU A CA 1
ATOM 3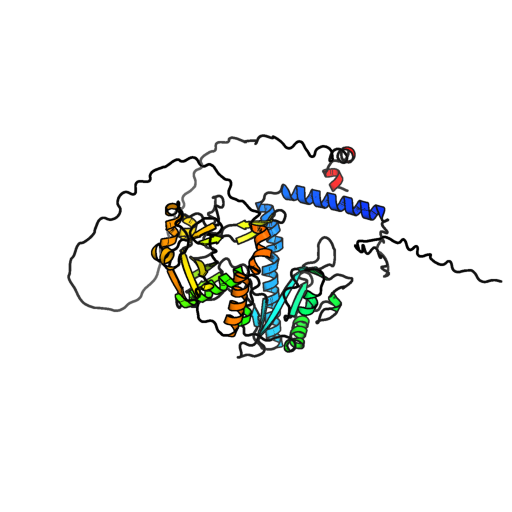265 C C . GLU A 1 407 ? -11.728 5.528 -12.700 1.00 87.31 407 GLU A C 1
ATOM 3267 O O . GLU A 1 407 ? -11.587 6.735 -12.899 1.00 87.31 407 GLU A O 1
ATOM 3272 N N . HIS A 1 408 ? -10.681 4.734 -12.458 1.00 85.75 408 HIS A N 1
ATOM 3273 C CA . HIS A 1 408 ? -9.310 5.250 -12.375 1.00 85.75 408 HIS A CA 1
ATOM 3274 C C . HIS A 1 408 ? -8.775 5.720 -13.736 1.00 85.75 408 HIS A C 1
ATOM 3276 O O . HIS A 1 408 ? -8.112 6.756 -13.816 1.00 85.75 408 HIS A O 1
ATOM 3282 N N . PHE A 1 409 ? -9.061 4.999 -14.826 1.00 83.81 409 PHE A N 1
ATOM 3283 C CA . PHE A 1 409 ? -8.660 5.442 -16.164 1.00 83.81 409 PHE A CA 1
ATOM 3284 C C . PHE A 1 409 ? -9.415 6.698 -16.612 1.00 83.81 409 PHE A C 1
ATOM 3286 O O . PHE A 1 409 ? -8.796 7.598 -17.176 1.00 83.81 409 PHE A O 1
ATOM 3293 N N . GLU A 1 410 ? -10.708 6.816 -16.314 1.00 84.25 410 GLU A N 1
ATOM 3294 C CA . GLU A 1 410 ? -11.491 8.023 -16.604 1.00 84.25 410 GLU A CA 1
ATOM 3295 C C . GLU A 1 410 ? -10.938 9.240 -15.854 1.00 84.25 410 GLU A C 1
ATOM 3297 O O . GLU A 1 410 ? -10.725 10.295 -16.455 1.00 84.25 410 GLU A O 1
ATOM 3302 N N . ARG A 1 411 ? -10.609 9.095 -14.563 1.00 79.69 411 ARG A N 1
ATOM 3303 C CA . ARG A 1 411 ? -9.956 10.162 -13.785 1.00 79.69 411 ARG A CA 1
ATOM 3304 C C . ARG A 1 411 ? -8.622 10.596 -14.385 1.00 79.69 411 ARG A C 1
ATOM 3306 O O . ARG A 1 411 ? -8.326 11.792 -14.402 1.00 79.69 411 ARG A O 1
ATOM 3313 N N . MET A 1 412 ? -7.845 9.651 -14.916 1.00 72.81 412 MET A N 1
ATOM 3314 C CA . MET A 1 412 ? -6.583 9.932 -15.604 1.00 72.81 412 MET A CA 1
ATOM 3315 C C . MET A 1 412 ? -6.792 10.707 -16.904 1.00 72.81 412 MET A C 1
ATOM 3317 O O . MET A 1 412 ? -6.055 11.652 -17.179 1.00 72.81 412 MET A O 1
ATOM 3321 N N . GLU A 1 413 ? -7.788 10.333 -17.708 1.00 77.12 413 GLU A N 1
ATOM 3322 C CA . GLU A 1 413 ? -8.105 11.051 -18.946 1.00 77.12 413 GLU A CA 1
ATOM 3323 C C . GLU A 1 413 ? -8.597 12.473 -18.683 1.00 77.12 413 GLU A C 1
ATOM 3325 O O . GLU A 1 413 ? -8.285 13.382 -19.454 1.00 77.12 413 GLU A O 1
ATOM 3330 N N . LEU A 1 414 ? -9.308 12.672 -17.573 1.00 75.88 414 LEU A N 1
ATOM 3331 C CA . LEU A 1 414 ? -9.776 13.979 -17.119 1.00 75.88 414 LEU A CA 1
ATOM 3332 C C . LEU A 1 414 ? -8.689 14.802 -16.405 1.00 75.88 414 LEU A C 1
ATOM 3334 O O . LEU A 1 414 ? -8.931 15.965 -16.091 1.00 75.88 414 LEU A O 1
ATOM 3338 N N . GLY A 1 415 ? -7.509 14.229 -16.142 1.00 68.62 415 GLY A N 1
ATOM 3339 C CA . GLY A 1 415 ? -6.415 14.890 -15.421 1.00 68.62 415 GLY A CA 1
ATOM 3340 C C . GLY A 1 415 ? -6.677 15.117 -13.926 1.00 68.62 415 GLY A C 1
ATOM 3341 O O . GLY A 1 415 ? -5.885 15.795 -13.274 1.00 68.62 415 GLY A O 1
ATOM 3342 N N . ILE A 1 416 ? -7.746 14.538 -13.370 1.00 63.47 416 ILE A N 1
ATOM 3343 C CA . ILE A 1 416 ? -8.231 14.809 -12.005 1.00 63.47 416 ILE A CA 1
ATOM 3344 C C . ILE A 1 416 ? -7.227 14.335 -10.951 1.00 63.47 416 ILE A C 1
ATOM 3346 O O . ILE A 1 416 ? -6.939 15.068 -10.011 1.00 63.47 416 ILE A O 1
ATOM 3350 N N . ASP A 1 417 ? -6.635 13.154 -11.136 1.00 54.38 417 ASP A N 1
ATOM 3351 C CA . ASP A 1 417 ? -5.669 12.598 -10.176 1.00 54.38 417 ASP A CA 1
ATOM 3352 C C . ASP A 1 417 ? -4.265 13.224 -10.305 1.00 54.38 417 ASP A C 1
ATOM 3354 O O . ASP A 1 417 ? -3.364 12.892 -9.539 1.00 54.38 417 ASP A O 1
ATOM 3358 N N . SER A 1 418 ? -4.042 14.126 -11.271 1.00 50.25 418 SER A N 1
ATOM 3359 C CA . SER A 1 418 ? -2.730 14.753 -11.457 1.00 50.25 418 SER A CA 1
ATOM 3360 C C . SER A 1 418 ? -2.542 16.028 -10.632 1.00 50.25 418 SER A C 1
ATOM 3362 O O . SER A 1 418 ? -1.436 16.278 -10.180 1.00 50.25 418 SER A O 1
ATOM 3364 N N . GLU A 1 419 ? -3.572 16.828 -10.355 1.00 45.16 419 GLU A N 1
ATOM 3365 C CA . GLU A 1 419 ? -3.330 18.175 -9.807 1.00 45.16 419 GLU A CA 1
ATOM 3366 C C . GLU A 1 419 ? -3.055 18.220 -8.292 1.00 45.16 419 GLU A C 1
ATOM 3368 O O . GLU A 1 419 ? -2.252 19.047 -7.862 1.00 45.16 419 GLU A O 1
ATOM 3373 N N . GLU A 1 420 ? -3.631 17.330 -7.472 1.00 48.19 420 GLU A N 1
ATOM 3374 C CA . GLU A 1 420 ? -3.397 17.370 -6.013 1.00 48.19 420 GLU A CA 1
ATOM 3375 C C . GLU A 1 420 ? -2.035 16.794 -5.584 1.00 48.19 420 GLU A C 1
ATOM 3377 O O . GLU A 1 420 ? -1.494 17.235 -4.569 1.00 48.19 420 GLU A O 1
ATOM 3382 N N . ASP A 1 421 ? -1.434 15.894 -6.372 1.00 45.47 421 ASP A N 1
ATOM 3383 C CA . ASP A 1 421 ? -0.114 15.320 -6.073 1.00 45.47 421 ASP A CA 1
ATOM 3384 C C . ASP A 1 421 ? 1.032 15.959 -6.887 1.00 45.47 421 ASP A C 1
ATOM 3386 O O . ASP A 1 421 ? 2.174 15.969 -6.423 1.00 45.47 421 ASP A O 1
ATOM 3390 N N . VAL A 1 422 ? 0.788 16.534 -8.076 1.00 42.28 422 VAL A N 1
ATOM 3391 C CA . VAL A 1 422 ? 1.863 17.097 -8.933 1.00 42.28 422 VAL A CA 1
ATOM 3392 C C . VAL A 1 422 ? 2.426 18.419 -8.398 1.00 42.28 422 VAL A C 1
ATOM 3394 O O . VAL A 1 422 ? 3.615 18.694 -8.589 1.00 42.28 422 VAL A O 1
ATOM 3397 N N . ASP A 1 423 ? 1.650 19.187 -7.628 1.00 40.84 423 ASP A N 1
ATOM 3398 C CA . ASP A 1 423 ? 2.073 20.484 -7.074 1.00 40.84 423 ASP A CA 1
ATOM 3399 C C . ASP A 1 423 ? 3.281 20.399 -6.108 1.00 40.84 423 ASP A C 1
ATOM 3401 O O . ASP A 1 423 ? 3.923 21.420 -5.795 1.00 40.84 423 ASP A O 1
ATOM 3405 N N . GLU A 1 424 ? 3.623 19.192 -5.636 1.00 44.09 424 GLU A N 1
ATOM 3406 C CA . GLU A 1 424 ? 4.821 18.931 -4.831 1.00 44.09 424 GLU A CA 1
ATOM 3407 C C . GLU A 1 424 ? 6.041 18.482 -5.663 1.00 44.09 424 GLU A C 1
ATOM 3409 O O . GLU A 1 424 ? 7.172 18.745 -5.246 1.00 44.09 424 GLU A O 1
ATOM 3414 N N . TRP A 1 425 ? 5.855 17.893 -6.852 1.00 41.12 425 TRP A N 1
ATOM 3415 C CA . TRP A 1 425 ? 6.949 17.349 -7.676 1.00 41.12 425 TRP A CA 1
ATOM 3416 C C . TRP A 1 425 ? 7.544 18.367 -8.654 1.00 41.12 425 TRP A C 1
ATOM 3418 O O . TRP A 1 425 ? 8.769 18.441 -8.762 1.00 41.12 425 TRP A O 1
ATOM 3428 N N . ASP A 1 426 ? 6.728 19.232 -9.262 1.00 39.78 426 ASP A N 1
ATOM 3429 C CA . ASP A 1 426 ? 7.208 20.266 -10.202 1.00 39.78 426 ASP A CA 1
ATOM 3430 C C . ASP A 1 426 ? 8.012 21.390 -9.515 1.00 39.78 426 ASP A C 1
ATOM 3432 O O . ASP A 1 426 ? 8.641 22.218 -10.169 1.00 39.78 426 ASP A O 1
ATOM 3436 N N . LYS A 1 427 ? 8.067 21.413 -8.175 1.00 43.16 427 LYS A N 1
ATOM 3437 C CA . LYS A 1 427 ? 8.950 22.321 -7.416 1.00 43.16 427 LYS A CA 1
ATOM 3438 C C . LYS A 1 427 ? 10.390 21.816 -7.276 1.00 43.16 427 LYS A C 1
ATOM 3440 O O . LYS A 1 427 ? 11.211 22.518 -6.676 1.00 43.16 427 LYS A O 1
ATOM 3445 N N . TYR A 1 428 ? 10.708 20.624 -7.779 1.00 45.41 428 TYR A N 1
ATOM 3446 C CA . TYR A 1 428 ? 12.050 20.055 -7.734 1.00 45.41 428 TYR A CA 1
ATOM 3447 C C . TYR A 1 428 ? 12.661 20.003 -9.137 1.00 45.41 428 TYR A C 1
ATOM 3449 O O . TYR A 1 428 ? 12.847 18.929 -9.704 1.00 45.41 428 TYR A O 1
ATOM 3457 N N . ASP A 1 429 ? 13.068 21.167 -9.649 1.00 36.06 429 ASP A N 1
ATOM 3458 C CA . ASP A 1 429 ? 14.118 21.261 -10.670 1.00 36.06 429 ASP A CA 1
ATOM 3459 C C . ASP A 1 429 ? 15.425 20.697 -10.075 1.00 36.06 429 ASP A C 1
ATOM 3461 O O . ASP A 1 429 ? 16.263 21.416 -9.530 1.00 36.06 429 ASP A O 1
ATOM 3465 N N . PHE A 1 430 ? 15.567 19.369 -10.084 1.00 41.06 430 PHE A N 1
ATOM 3466 C CA . PHE A 1 430 ? 16.739 18.643 -9.577 1.00 41.06 430 PHE A CA 1
ATOM 3467 C C . PHE A 1 430 ? 17.739 18.297 -10.685 1.00 41.06 430 PHE A C 1
ATOM 3469 O O . PHE A 1 430 ? 18.563 17.396 -10.532 1.00 41.06 430 PHE A O 1
ATOM 3476 N N . PHE A 1 431 ? 17.687 19.020 -11.800 1.00 42.41 431 PHE A N 1
ATOM 3477 C CA . PHE A 1 431 ? 18.773 19.041 -12.764 1.00 42.41 431 PHE A CA 1
ATOM 3478 C C . PHE A 1 431 ? 19.500 20.369 -12.572 1.00 42.41 431 PHE A C 1
ATOM 3480 O O . PHE A 1 431 ? 18.990 21.398 -13.008 1.00 42.41 431 PHE A O 1
ATOM 3487 N N . PRO A 1 432 ? 20.656 20.408 -11.881 1.00 39.09 432 PRO A N 1
ATOM 3488 C CA . PRO A 1 432 ? 21.597 21.461 -12.198 1.00 39.09 432 PRO A CA 1
ATOM 3489 C C . PRO A 1 432 ? 21.880 21.305 -13.692 1.00 39.09 432 PRO A C 1
ATOM 3491 O O . PRO A 1 432 ? 22.296 20.227 -14.122 1.00 39.09 432 PRO A O 1
ATOM 3494 N N . ASP A 1 433 ? 21.595 22.346 -14.468 1.00 37.69 433 ASP A N 1
ATOM 3495 C CA . ASP A 1 433 ? 22.196 22.540 -15.781 1.00 37.69 433 ASP A CA 1
ATOM 3496 C C . ASP A 1 433 ? 23.713 22.603 -15.549 1.00 37.69 433 ASP A C 1
ATOM 3498 O O . ASP A 1 433 ? 24.301 23.657 -15.310 1.00 37.69 433 ASP A O 1
ATOM 3502 N N . GLY A 1 434 ? 24.327 21.427 -15.443 1.00 37.75 434 GLY A N 1
ATOM 3503 C CA . GLY A 1 434 ? 25.750 21.258 -15.612 1.00 37.75 434 GLY A CA 1
ATOM 3504 C C . GLY A 1 434 ? 25.984 21.412 -17.097 1.00 37.75 434 GLY A C 1
ATOM 3505 O O . GLY A 1 434 ? 25.667 20.503 -17.864 1.00 37.75 434 GLY A O 1
ATOM 3506 N N . ASP A 1 435 ? 26.477 22.584 -17.484 1.00 44.31 435 ASP A N 1
ATOM 3507 C CA . ASP A 1 435 ? 27.259 22.754 -18.700 1.00 44.31 435 ASP A CA 1
ATOM 3508 C C . ASP A 1 435 ? 28.484 21.826 -18.583 1.00 44.31 435 ASP A C 1
ATOM 3510 O O . ASP A 1 435 ? 29.573 22.245 -18.194 1.00 44.31 435 ASP A O 1
ATOM 3514 N N . ASP A 1 436 ? 28.279 20.532 -18.824 1.00 41.44 436 ASP A N 1
ATOM 3515 C CA . ASP A 1 436 ? 29.359 19.579 -19.027 1.00 41.44 436 ASP A CA 1
ATOM 3516 C C . ASP A 1 436 ? 29.796 19.763 -20.483 1.00 41.44 436 ASP A C 1
ATOM 3518 O O . ASP A 1 436 ? 29.192 19.218 -21.413 1.00 41.44 436 ASP A O 1
ATOM 3522 N N . GLU A 1 437 ? 30.798 20.626 -20.664 1.00 43.56 437 GLU A N 1
ATOM 3523 C CA . GLU A 1 437 ? 31.571 20.715 -21.897 1.00 43.56 437 GLU A CA 1
ATOM 3524 C C . GLU A 1 437 ? 32.058 19.315 -22.301 1.00 43.56 437 GLU A C 1
ATOM 3526 O O . GLU A 1 437 ? 32.466 18.492 -21.480 1.00 43.56 437 GLU A O 1
ATOM 3531 N N . GLU A 1 438 ? 31.925 19.059 -23.596 1.00 47.50 438 GLU A N 1
ATOM 3532 C CA . GLU A 1 438 ? 32.188 17.813 -24.297 1.00 47.50 438 GLU A CA 1
ATOM 3533 C C . GLU A 1 438 ? 33.638 17.338 -24.109 1.00 47.50 438 GLU A C 1
ATOM 3535 O O . GLU A 1 438 ? 34.555 17.923 -24.675 1.00 47.50 438 GLU A O 1
ATOM 3540 N N . ASP A 1 439 ? 33.830 16.216 -23.413 1.00 39.44 439 ASP A N 1
ATOM 3541 C CA . ASP A 1 439 ? 34.973 15.331 -23.644 1.00 39.44 439 ASP A CA 1
ATOM 3542 C C . ASP A 1 439 ? 34.439 14.040 -24.289 1.00 39.44 439 ASP A C 1
ATOM 3544 O O . ASP A 1 439 ? 33.961 13.110 -23.629 1.00 39.44 439 ASP A O 1
ATOM 3548 N N . GLU A 1 440 ? 34.453 14.023 -25.623 1.00 41.47 440 GLU A N 1
ATOM 3549 C CA . GLU A 1 440 ? 34.204 12.844 -26.453 1.00 41.47 440 GLU A CA 1
ATOM 3550 C C . GLU A 1 440 ? 35.367 11.846 -26.300 1.00 41.47 440 GLU A C 1
ATOM 3552 O O . GLU A 1 440 ? 36.305 11.830 -27.094 1.00 41.47 440 GLU A O 1
ATOM 3557 N N . GLU A 1 441 ? 35.319 10.982 -25.283 1.00 38.53 441 GLU A N 1
ATOM 3558 C CA . GLU A 1 441 ? 36.125 9.756 -25.288 1.00 38.53 441 GLU A CA 1
ATOM 3559 C C . GLU A 1 441 ? 35.407 8.666 -26.096 1.00 38.53 441 GLU A C 1
ATOM 3561 O O . GLU A 1 441 ? 34.464 8.000 -25.653 1.00 38.53 441 GLU A O 1
ATOM 3566 N N . GLU A 1 442 ? 35.876 8.529 -27.331 1.00 36.41 442 GLU A N 1
ATOM 3567 C CA . GLU A 1 442 ? 35.583 7.490 -28.309 1.00 36.41 442 GLU A CA 1
ATOM 3568 C C . GLU A 1 442 ? 35.972 6.103 -27.754 1.00 36.41 442 GLU A C 1
ATOM 3570 O O . GLU A 1 442 ? 37.135 5.706 -27.747 1.00 36.41 442 GLU A O 1
ATOM 3575 N N . TRP A 1 443 ? 34.994 5.341 -27.255 1.00 41.56 443 TRP A N 1
ATOM 3576 C CA . TRP A 1 443 ? 35.204 3.931 -26.917 1.00 41.56 443 TRP A CA 1
ATOM 3577 C C . TRP A 1 443 ? 35.096 3.083 -28.187 1.00 41.56 443 TRP A C 1
ATOM 3579 O O . TRP A 1 443 ? 33.996 2.726 -28.617 1.00 41.56 443 TRP A O 1
ATOM 3589 N N . GLU A 1 444 ? 36.243 2.738 -28.775 1.00 37.97 444 GLU A N 1
ATOM 3590 C CA . GLU A 1 444 ? 36.354 1.701 -29.804 1.00 37.97 444 GLU A CA 1
ATOM 3591 C C . GLU A 1 444 ? 35.856 0.351 -29.250 1.00 37.97 444 GLU A C 1
ATOM 3593 O O . GLU A 1 444 ? 36.514 -0.319 -28.450 1.00 37.97 444 GLU A O 1
ATOM 3598 N N . LEU A 1 445 ? 34.672 -0.069 -29.698 1.00 37.72 445 LEU A N 1
ATOM 3599 C CA . LEU A 1 445 ? 34.195 -1.446 -29.596 1.00 37.72 445 LEU A CA 1
ATOM 3600 C C . LEU A 1 445 ? 34.988 -2.310 -30.585 1.00 37.72 445 LEU A C 1
ATOM 3602 O O . LEU A 1 445 ? 34.613 -2.439 -31.748 1.00 37.72 445 LEU A O 1
ATOM 3606 N N . ARG A 1 446 ? 36.091 -2.896 -30.112 1.00 35.59 446 ARG A N 1
ATOM 3607 C CA . ARG A 1 446 ? 36.795 -3.984 -30.801 1.00 35.59 446 ARG A CA 1
ATOM 3608 C C . ARG A 1 446 ? 36.082 -5.320 -30.572 1.00 35.59 446 ARG A C 1
ATOM 3610 O O . ARG A 1 446 ? 35.958 -5.765 -29.434 1.00 35.59 446 ARG A O 1
ATOM 3617 N N . ASP A 1 447 ? 35.619 -5.893 -31.679 1.00 39.62 447 ASP A N 1
ATOM 3618 C CA . ASP A 1 447 ? 35.509 -7.313 -32.035 1.00 39.62 447 ASP A CA 1
ATOM 3619 C C . ASP A 1 447 ? 35.303 -8.324 -30.893 1.00 39.62 447 ASP A C 1
ATOM 3621 O O . ASP A 1 447 ? 36.241 -8.770 -30.235 1.00 39.62 447 ASP A O 1
ATOM 3625 N N . PHE A 1 448 ? 34.050 -8.757 -30.718 1.00 40.91 448 PHE A N 1
ATOM 3626 C CA . PHE A 1 448 ? 33.718 -9.971 -29.968 1.00 40.91 448 PHE A CA 1
ATOM 3627 C C . PHE A 1 448 ? 32.584 -10.741 -30.656 1.00 40.91 448 PHE A C 1
ATOM 3629 O O . PHE A 1 448 ? 31.518 -10.942 -30.084 1.00 40.91 448 PHE A O 1
ATOM 3636 N N . PHE A 1 449 ? 32.806 -11.120 -31.914 1.00 39.28 449 PHE A N 1
ATOM 3637 C CA . PHE A 1 449 ? 32.099 -12.209 -32.592 1.00 39.28 449 PHE A CA 1
ATOM 3638 C C . PHE A 1 449 ? 33.052 -12.801 -33.636 1.00 39.28 449 PHE A C 1
ATOM 3640 O O . PHE A 1 449 ? 33.064 -12.361 -34.780 1.00 39.28 449 PHE A O 1
ATOM 3647 N N . GLU A 1 450 ? 33.865 -13.771 -33.223 1.00 45.00 450 GLU A N 1
ATOM 3648 C CA . GLU A 1 450 ? 34.453 -14.749 -34.139 1.00 45.00 450 GLU A CA 1
ATOM 3649 C C . GLU A 1 450 ? 33.845 -16.113 -33.800 1.00 45.00 450 GLU A C 1
ATOM 3651 O O . GLU A 1 450 ? 33.981 -16.619 -32.686 1.00 45.00 450 GLU A O 1
ATOM 3656 N N . ASP A 1 451 ? 33.027 -16.573 -34.742 1.00 41.25 451 ASP A N 1
ATOM 3657 C CA . ASP A 1 451 ? 32.875 -17.929 -35.265 1.00 41.25 451 ASP A CA 1
ATOM 3658 C C . ASP A 1 451 ? 33.476 -19.089 -34.457 1.00 41.25 451 ASP A C 1
ATOM 3660 O O . ASP A 1 451 ? 34.687 -19.201 -34.294 1.00 41.25 451 ASP A O 1
ATOM 3664 N N . ASP A 1 452 ? 32.615 -20.042 -34.093 1.00 41.56 452 ASP A N 1
ATOM 3665 C CA . ASP A 1 452 ? 33.037 -21.424 -33.863 1.00 41.56 452 ASP A CA 1
ATOM 3666 C C . ASP A 1 452 ? 32.010 -22.372 -34.511 1.00 41.56 452 ASP A C 1
ATOM 3668 O O . ASP A 1 452 ? 31.084 -22.893 -33.884 1.00 41.56 452 ASP A O 1
ATOM 3672 N N . GLU A 1 453 ? 32.138 -22.520 -35.833 1.00 44.34 453 GLU A N 1
ATOM 3673 C CA . GLU A 1 453 ? 31.652 -23.683 -36.573 1.00 44.34 453 GLU A CA 1
ATOM 3674 C C . GLU A 1 453 ? 32.750 -24.755 -36.542 1.00 44.34 453 GLU A C 1
ATOM 3676 O O . GLU A 1 453 ? 33.766 -24.637 -37.224 1.00 44.34 453 GLU A O 1
ATOM 3681 N N . SER A 1 454 ? 32.532 -25.853 -35.819 1.00 46.88 454 SER A N 1
ATOM 3682 C CA . SER A 1 454 ? 33.083 -27.142 -36.241 1.00 46.88 454 SER A CA 1
ATOM 3683 C C . SER A 1 454 ? 32.182 -28.299 -35.817 1.00 46.88 454 SER A C 1
ATOM 3685 O O . SER A 1 454 ? 31.786 -28.461 -34.664 1.00 46.88 454 SER A O 1
ATOM 3687 N N . SER A 1 455 ? 31.812 -29.058 -36.841 1.00 44.50 455 SER A N 1
ATOM 3688 C CA . SER A 1 455 ? 31.147 -30.351 -36.834 1.00 44.50 455 SER A CA 1
ATOM 3689 C C . SER A 1 455 ? 31.985 -31.417 -36.135 1.00 44.50 455 SER A C 1
ATOM 3691 O O . SER A 1 455 ? 33.202 -31.398 -36.272 1.00 44.50 455 SER A O 1
ATOM 3693 N N . ASP A 1 456 ? 31.327 -32.385 -35.494 1.00 43.53 456 ASP A N 1
ATOM 3694 C CA . ASP A 1 456 ? 31.496 -33.804 -35.834 1.00 43.53 456 ASP A CA 1
ATOM 3695 C C . ASP A 1 456 ? 30.406 -34.658 -35.161 1.00 43.53 456 ASP A C 1
ATOM 3697 O O . ASP A 1 456 ? 30.153 -34.580 -33.956 1.00 43.53 456 ASP A O 1
ATOM 3701 N N . ASP A 1 457 ? 29.742 -35.460 -35.992 1.00 41.66 457 ASP A N 1
ATOM 3702 C CA . ASP A 1 457 ? 28.837 -36.544 -35.622 1.00 41.66 457 ASP A CA 1
ATOM 3703 C C . ASP A 1 457 ? 29.616 -37.707 -34.975 1.00 41.66 457 ASP A C 1
ATOM 3705 O O . ASP A 1 457 ? 30.677 -38.082 -35.460 1.00 41.66 457 ASP A O 1
ATOM 3709 N N . GLU A 1 458 ? 29.062 -38.343 -33.937 1.00 36.16 458 GLU A N 1
ATOM 3710 C CA . GLU A 1 458 ? 28.635 -39.755 -34.001 1.00 36.16 458 GLU A CA 1
ATOM 3711 C C . GLU A 1 458 ? 27.887 -40.204 -32.715 1.00 36.16 458 GLU A C 1
ATOM 3713 O O . GLU A 1 458 ? 28.115 -39.657 -31.632 1.00 36.16 458 GLU A O 1
ATOM 3718 N N . PRO A 1 459 ? 26.975 -41.202 -32.793 1.00 49.91 459 PRO A N 1
ATOM 3719 C CA . PRO A 1 459 ? 26.015 -41.511 -31.732 1.00 49.91 459 PRO A CA 1
ATOM 3720 C C . PRO A 1 459 ? 26.277 -42.858 -31.035 1.00 49.91 459 PRO A C 1
ATOM 3722 O O . PRO A 1 459 ? 26.396 -43.882 -31.702 1.00 49.91 459 PRO A O 1
ATOM 3725 N N . VAL A 1 460 ? 26.218 -42.926 -29.695 1.00 35.19 460 VAL A N 1
ATOM 3726 C CA . VAL A 1 460 ? 26.146 -44.217 -28.973 1.00 35.19 460 VAL A CA 1
ATOM 3727 C C . VAL A 1 460 ? 25.293 -44.148 -27.689 1.00 35.19 460 VAL A C 1
ATOM 3729 O O . VAL A 1 460 ? 25.694 -43.593 -26.676 1.00 35.19 460 VAL A O 1
ATOM 3732 N N . VAL A 1 461 ? 24.120 -44.788 -27.787 1.00 33.31 461 VAL A N 1
ATOM 3733 C CA . VAL A 1 461 ? 23.468 -45.765 -26.879 1.00 33.31 461 VAL A CA 1
ATOM 3734 C C . VAL A 1 461 ? 23.161 -45.422 -25.404 1.00 33.31 461 VAL A C 1
ATOM 3736 O O . VAL A 1 461 ? 23.997 -45.062 -24.586 1.00 33.31 461 VAL A O 1
ATOM 3739 N N . MET A 1 462 ? 21.894 -45.706 -25.076 1.00 38.38 462 MET A N 1
ATOM 3740 C CA . MET A 1 462 ? 21.235 -45.722 -23.769 1.00 38.38 462 MET A CA 1
ATOM 3741 C C . MET A 1 462 ? 21.934 -46.540 -22.670 1.00 38.38 462 MET A C 1
ATOM 3743 O O . MET A 1 462 ? 22.259 -47.703 -22.889 1.00 38.38 462 MET A O 1
ATOM 3747 N N . ALA A 1 463 ? 21.943 -46.003 -21.443 1.00 29.94 463 ALA A N 1
ATOM 3748 C CA . ALA A 1 463 ? 21.517 -46.716 -20.229 1.00 29.94 463 ALA A CA 1
ATOM 3749 C C . ALA A 1 463 ? 21.418 -45.762 -19.017 1.00 29.94 463 ALA A C 1
ATOM 3751 O O . ALA A 1 463 ? 22.350 -45.044 -18.678 1.00 29.94 463 ALA A O 1
ATOM 3752 N N . SER A 1 464 ? 20.283 -45.810 -18.324 1.00 32.69 464 SER A N 1
ATOM 3753 C CA . SER A 1 464 ? 20.149 -45.573 -16.873 1.00 32.69 464 SER A CA 1
ATOM 3754 C C . SER A 1 464 ? 19.828 -46.944 -16.232 1.00 32.69 464 SER A C 1
ATOM 3756 O O . SER A 1 464 ? 19.448 -47.833 -16.999 1.00 32.69 464 SER A O 1
ATOM 3758 N N . PRO A 1 465 ? 19.874 -47.174 -14.896 1.00 48.47 465 PRO A N 1
ATOM 3759 C CA . PRO A 1 465 ? 19.898 -46.189 -13.805 1.00 48.47 465 PRO A CA 1
ATOM 3760 C C . PRO A 1 465 ? 20.782 -46.554 -12.576 1.00 48.47 465 PRO A C 1
ATOM 3762 O O . PRO A 1 465 ? 21.381 -47.621 -12.497 1.00 48.47 465 PRO A O 1
ATOM 3765 N N . ASN A 1 466 ? 20.684 -45.688 -11.553 1.00 31.47 466 ASN A N 1
ATOM 3766 C CA . ASN A 1 466 ? 20.717 -45.995 -10.110 1.00 31.47 466 ASN A CA 1
ATOM 3767 C C . ASN A 1 466 ? 22.079 -46.194 -9.401 1.00 31.47 466 ASN A C 1
ATOM 3769 O O . ASN A 1 466 ? 22.732 -47.214 -9.567 1.00 31.47 466 ASN A O 1
ATOM 3773 N N . ILE A 1 467 ? 22.410 -45.296 -8.453 1.00 32.66 467 ILE A N 1
ATOM 3774 C CA . ILE A 1 467 ? 22.432 -45.561 -6.989 1.00 32.66 467 ILE A CA 1
ATOM 3775 C C . ILE A 1 467 ? 23.086 -44.402 -6.205 1.00 32.66 467 ILE A C 1
ATOM 3777 O O . ILE A 1 467 ? 24.132 -43.866 -6.548 1.00 32.66 467 ILE A O 1
ATOM 3781 N N . SER A 1 468 ? 22.422 -44.079 -5.096 1.00 31.91 468 SER A N 1
ATOM 3782 C CA . SER A 1 468 ? 22.805 -43.259 -3.942 1.00 31.91 468 SER A CA 1
ATOM 3783 C C . SER A 1 468 ? 24.249 -43.394 -3.428 1.00 31.91 468 SER A C 1
A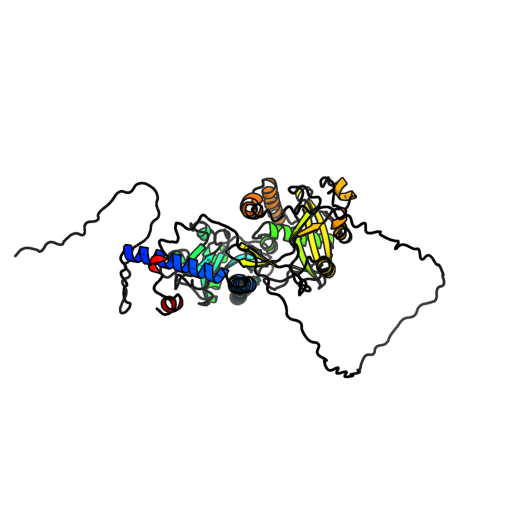TOM 3785 O O . SER A 1 468 ? 24.733 -44.518 -3.305 1.00 31.91 468 SER A O 1
ATOM 3787 N N . ARG A 1 469 ? 24.827 -42.299 -2.903 1.00 32.75 469 ARG A N 1
ATOM 3788 C CA . ARG A 1 469 ? 25.346 -42.179 -1.513 1.00 32.75 469 ARG A CA 1
ATOM 3789 C C . ARG A 1 469 ? 26.115 -40.862 -1.310 1.00 32.75 469 ARG A C 1
ATOM 3791 O O . ARG A 1 469 ? 27.152 -40.641 -1.918 1.00 32.75 469 ARG A O 1
ATOM 3798 N N . ALA A 1 470 ? 25.632 -40.041 -0.380 1.00 30.02 470 ALA A N 1
ATOM 3799 C CA . ALA A 1 470 ? 26.469 -39.251 0.533 1.00 30.02 470 ALA A CA 1
ATOM 3800 C C . ALA A 1 470 ? 26.781 -40.134 1.779 1.00 30.02 470 ALA A C 1
ATOM 3802 O O . ALA A 1 470 ? 26.175 -41.211 1.866 1.00 30.02 470 ALA A O 1
ATOM 3803 N N . PRO A 1 471 ? 27.612 -39.745 2.778 1.00 46.25 471 PRO A N 1
ATOM 3804 C CA . PRO A 1 471 ? 28.245 -38.438 3.018 1.00 46.25 471 PRO A CA 1
ATOM 3805 C C . PRO A 1 471 ? 29.728 -38.523 3.487 1.00 46.25 471 PRO A C 1
ATOM 3807 O O . PRO A 1 471 ? 30.334 -39.591 3.454 1.00 46.25 471 PRO A O 1
ATOM 3810 N N . SER A 1 472 ? 30.234 -37.397 4.023 1.00 31.39 472 SER A N 1
ATOM 3811 C CA . SER A 1 472 ? 31.262 -37.242 5.086 1.00 31.39 472 SER A CA 1
ATOM 3812 C C . SER A 1 472 ? 32.594 -36.558 4.693 1.00 31.39 472 SER A C 1
ATOM 3814 O O . SER A 1 472 ? 32.902 -36.462 3.509 1.00 31.39 472 SER A O 1
ATOM 3816 N N . PRO A 1 473 ? 33.343 -35.971 5.658 1.00 43.88 473 PRO A N 1
ATOM 3817 C CA . PRO A 1 473 ? 33.659 -34.545 5.639 1.00 43.88 473 PRO A CA 1
ATOM 3818 C C . PRO A 1 473 ? 35.181 -34.319 5.667 1.00 43.88 473 PRO A C 1
ATOM 3820 O O . PRO A 1 473 ? 35.944 -35.200 6.050 1.00 43.88 473 PRO A O 1
ATOM 3823 N N . PHE A 1 474 ? 35.651 -33.117 5.348 1.00 34.75 474 PHE A N 1
ATOM 3824 C CA . PHE A 1 474 ? 36.999 -32.722 5.753 1.00 34.75 474 PHE A CA 1
ATOM 3825 C C . PHE A 1 474 ? 37.019 -31.270 6.214 1.00 34.75 474 PHE A C 1
ATOM 3827 O O . PHE A 1 474 ? 36.818 -30.336 5.443 1.00 34.75 474 PHE A O 1
ATOM 3834 N N . GLN A 1 475 ? 37.263 -31.124 7.515 1.00 33.00 475 GLN A N 1
ATOM 3835 C CA . GLN A 1 475 ? 37.834 -29.939 8.132 1.00 33.00 475 GLN A CA 1
ATOM 3836 C C . GLN A 1 475 ? 39.253 -29.736 7.590 1.00 33.00 475 GLN A C 1
ATOM 3838 O O . GLN A 1 475 ? 40.009 -30.705 7.483 1.00 33.00 475 GLN A O 1
ATOM 3843 N N . ARG A 1 476 ? 39.656 -28.483 7.367 1.00 37.09 476 ARG A N 1
ATOM 3844 C CA . ARG A 1 476 ? 40.998 -28.038 7.750 1.00 37.09 476 ARG A CA 1
ATOM 3845 C C . ARG A 1 476 ? 41.040 -26.539 8.000 1.00 37.09 476 ARG A C 1
ATOM 3847 O O . ARG A 1 476 ? 40.533 -25.735 7.226 1.00 37.09 476 ARG A O 1
ATOM 3854 N N . GLU A 1 477 ? 41.642 -26.257 9.140 1.00 30.94 477 GLU A N 1
ATOM 3855 C CA . GLU A 1 477 ? 42.025 -24.981 9.713 1.00 30.94 477 GLU A CA 1
ATOM 3856 C C . GLU A 1 477 ? 43.051 -24.259 8.829 1.00 30.94 477 GLU A C 1
ATOM 3858 O O . GLU A 1 477 ? 43.809 -24.886 8.087 1.00 30.94 477 GLU A O 1
ATOM 3863 N N . GLY A 1 478 ? 43.090 -22.934 8.945 1.00 34.53 478 GLY A N 1
ATOM 3864 C CA . GLY A 1 478 ? 44.060 -22.084 8.266 1.00 34.53 478 GLY A CA 1
ATOM 3865 C C . GLY A 1 478 ? 43.978 -20.653 8.773 1.00 34.53 478 GLY A C 1
ATOM 3866 O O . GLY A 1 478 ? 43.459 -19.776 8.091 1.00 34.53 478 GLY A O 1
ATOM 3867 N N . GLU A 1 479 ? 44.452 -20.446 10.000 1.00 31.25 479 GLU A N 1
ATOM 3868 C CA . GLU A 1 479 ? 44.758 -19.136 10.575 1.00 31.25 479 GLU A CA 1
ATOM 3869 C C . GLU A 1 479 ? 45.787 -18.395 9.707 1.00 31.25 479 GLU A C 1
ATOM 3871 O O . GLU A 1 479 ? 46.853 -18.937 9.412 1.00 31.25 479 GLU A O 1
ATOM 3876 N N . ILE A 1 480 ? 45.519 -17.133 9.354 1.00 36.97 480 ILE A N 1
ATOM 3877 C CA . ILE A 1 480 ? 46.566 -16.177 8.972 1.00 36.97 480 ILE A CA 1
ATOM 3878 C C . ILE A 1 480 ? 46.340 -14.870 9.739 1.00 36.97 480 ILE A C 1
ATOM 3880 O O . ILE A 1 480 ? 45.311 -14.208 9.629 1.00 36.97 480 ILE A O 1
ATOM 3884 N N . SER A 1 481 ? 47.349 -14.563 10.550 1.00 33.03 481 SER A N 1
ATOM 3885 C CA . SER A 1 481 ? 47.555 -13.382 11.388 1.00 33.03 481 SER A CA 1
ATOM 3886 C C . SER A 1 481 ? 47.724 -12.086 10.568 1.00 33.03 481 SER A C 1
ATOM 3888 O O . SER A 1 481 ? 48.227 -12.142 9.443 1.00 33.03 481 SER A O 1
ATOM 3890 N N . PRO A 1 482 ? 47.356 -10.907 11.114 1.00 36.12 482 PRO A N 1
ATOM 3891 C CA . PRO A 1 482 ? 47.415 -9.631 10.410 1.00 36.12 482 PRO A CA 1
ATOM 3892 C C . PRO A 1 482 ? 48.806 -8.989 10.492 1.00 36.12 482 PRO A C 1
ATOM 3894 O O . PRO A 1 482 ? 49.521 -9.123 11.485 1.00 36.12 482 PRO A O 1
ATOM 3897 N N . SER A 1 483 ? 49.171 -8.209 9.473 1.00 31.83 483 SER A N 1
ATOM 3898 C CA . SER A 1 483 ? 50.268 -7.239 9.566 1.00 31.83 483 SER A CA 1
ATOM 3899 C C . SER A 1 483 ? 49.782 -5.822 9.244 1.00 31.83 483 SER A C 1
ATOM 3901 O O . SER A 1 483 ? 48.956 -5.655 8.345 1.00 31.83 483 SER A O 1
ATOM 3903 N N . PRO A 1 484 ? 50.257 -4.808 9.993 1.00 33.53 484 PRO A N 1
ATOM 3904 C CA . PRO A 1 484 ? 49.726 -3.453 9.978 1.00 33.53 484 PRO A CA 1
ATOM 3905 C C . PRO A 1 484 ? 50.491 -2.571 8.989 1.00 33.53 484 PRO A C 1
ATOM 3907 O O . PRO A 1 484 ? 51.708 -2.696 8.865 1.00 33.53 484 PRO A O 1
ATOM 3910 N N . LEU A 1 485 ? 49.814 -1.610 8.359 1.00 30.09 485 LEU A N 1
ATOM 3911 C CA . LEU A 1 485 ? 50.491 -0.492 7.705 1.00 30.09 485 LEU A CA 1
ATOM 3912 C C . LEU A 1 485 ? 49.826 0.849 8.020 1.00 30.09 485 LEU A C 1
ATOM 3914 O O . LEU A 1 485 ? 48.620 0.966 8.221 1.00 30.09 485 LEU A O 1
ATOM 3918 N N . LEU A 1 486 ? 50.723 1.820 8.147 1.00 28.78 486 LEU A N 1
ATOM 3919 C CA . LEU A 1 486 ? 50.621 3.133 8.761 1.00 28.78 486 LEU A CA 1
ATOM 3920 C C . LEU A 1 486 ? 49.931 4.188 7.874 1.00 28.78 486 LEU A C 1
ATOM 3922 O O . LEU A 1 486 ? 49.901 4.081 6.654 1.00 28.78 486 LEU A O 1
ATOM 3926 N N . PHE A 1 487 ? 49.446 5.233 8.554 1.00 29.94 487 PHE A N 1
ATOM 3927 C CA . PHE A 1 487 ? 48.879 6.507 8.080 1.00 29.94 487 PHE A CA 1
ATOM 3928 C C . PHE A 1 487 ? 49.671 7.221 6.959 1.00 29.94 487 PHE A C 1
ATOM 3930 O O . PHE A 1 487 ? 50.875 7.011 6.812 1.00 29.94 487 PHE A O 1
ATOM 3937 N N . PRO A 1 488 ? 49.044 8.210 6.284 1.00 36.53 488 PRO A N 1
ATOM 3938 C CA . PRO A 1 488 ? 49.282 9.582 6.746 1.00 36.53 488 PRO A CA 1
ATOM 3939 C C . PRO A 1 488 ? 48.033 10.476 6.850 1.00 36.53 488 PRO A C 1
ATOM 3941 O O . PRO A 1 488 ? 47.084 10.407 6.075 1.00 36.53 488 PRO A O 1
ATOM 3944 N N . LEU A 1 489 ? 48.108 11.371 7.837 1.00 28.89 489 LEU A N 1
ATOM 3945 C CA . LEU A 1 489 ? 47.276 12.550 8.061 1.00 28.89 489 LEU A CA 1
ATOM 3946 C C . LEU A 1 489 ? 47.456 13.600 6.951 1.00 28.89 489 LEU A C 1
ATOM 3948 O O . LEU A 1 489 ? 48.583 13.894 6.562 1.00 28.89 489 LEU A O 1
ATOM 3952 N N . SER A 1 490 ? 46.355 14.228 6.530 1.00 27.47 490 SER A N 1
ATOM 3953 C CA . SER A 1 490 ? 46.181 15.626 6.057 1.00 27.47 490 SER A CA 1
ATOM 3954 C C . SER A 1 490 ? 44.904 15.661 5.196 1.00 27.47 490 SER A C 1
ATOM 3956 O O . SER A 1 490 ? 44.562 14.661 4.588 1.00 27.47 490 SER A O 1
ATOM 3958 N N . ARG A 1 491 ? 44.070 16.695 5.094 1.00 27.09 491 ARG A N 1
ATOM 3959 C CA . ARG A 1 491 ? 44.146 18.136 5.348 1.00 27.09 491 ARG A CA 1
ATOM 3960 C C . ARG A 1 491 ? 42.691 18.595 5.543 1.00 27.09 491 ARG A C 1
ATOM 3962 O O . ARG A 1 491 ? 41.822 18.233 4.756 1.00 27.09 491 ARG A O 1
ATOM 3969 N N . SER A 1 492 ? 42.419 19.393 6.567 1.00 26.97 492 SER A N 1
ATOM 3970 C CA . SER A 1 492 ? 41.123 20.043 6.779 1.00 26.97 492 SER A CA 1
ATOM 3971 C C . SER A 1 492 ? 40.899 21.152 5.744 1.00 26.97 492 SER A C 1
ATOM 3973 O O . SER A 1 492 ? 41.638 22.137 5.742 1.00 26.97 492 SER A O 1
ATOM 3975 N N . TYR A 1 493 ? 39.874 21.015 4.902 1.00 29.36 493 TYR A N 1
ATOM 3976 C CA . TYR A 1 493 ? 39.360 22.095 4.057 1.00 29.36 493 TYR A CA 1
ATOM 3977 C C . TYR A 1 493 ? 38.207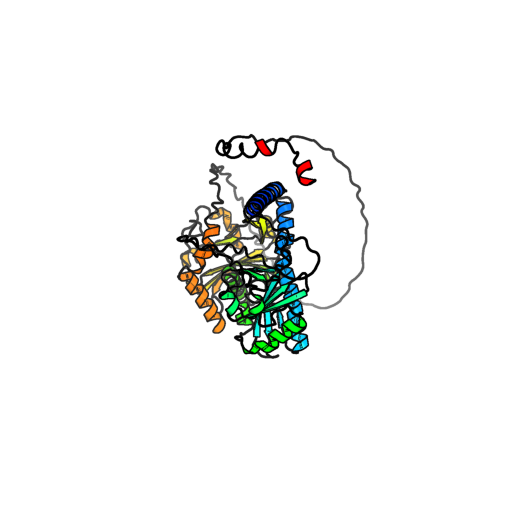 22.808 4.777 1.00 29.36 493 TYR A C 1
ATOM 3979 O O . TYR A 1 493 ? 37.173 22.211 5.065 1.00 29.36 493 TYR A O 1
ATOM 3987 N N . LEU A 1 494 ? 38.398 24.095 5.073 1.00 33.22 494 LEU A N 1
ATOM 3988 C CA . LEU A 1 494 ? 37.319 25.029 5.399 1.00 33.22 494 LEU A CA 1
ATOM 3989 C C . LEU A 1 494 ? 36.716 25.554 4.086 1.00 33.22 494 LEU A C 1
ATOM 3991 O O . LEU A 1 494 ? 37.486 25.958 3.212 1.00 33.22 494 LEU A O 1
ATOM 3995 N N . PRO A 1 495 ? 35.383 25.622 3.933 1.00 34.66 495 PRO A N 1
ATOM 3996 C CA . PRO A 1 495 ? 34.782 26.337 2.817 1.00 34.66 495 PRO A CA 1
ATOM 3997 C C . PRO A 1 495 ? 34.737 27.858 3.081 1.00 34.66 495 PRO A C 1
ATOM 3999 O O . PRO A 1 495 ? 34.651 28.291 4.236 1.00 34.66 495 PRO A O 1
ATOM 4002 N N . PRO A 1 496 ? 34.779 28.690 2.023 1.00 32.41 496 PRO A N 1
ATOM 4003 C CA . PRO A 1 496 ? 34.764 30.143 2.131 1.00 32.41 496 PRO A CA 1
ATOM 4004 C C . PRO A 1 496 ? 33.369 30.680 2.475 1.00 32.41 496 PRO A C 1
ATOM 4006 O O . PRO A 1 496 ? 32.347 30.218 1.970 1.00 32.41 496 PRO A O 1
ATOM 4009 N N . ALA A 1 497 ? 33.337 31.718 3.310 1.00 36.03 497 ALA A N 1
ATOM 4010 C CA . ALA A 1 497 ? 32.138 32.478 3.632 1.00 36.03 497 ALA A CA 1
ATOM 4011 C C . ALA A 1 497 ? 31.994 33.680 2.685 1.00 36.03 497 ALA A C 1
ATOM 4013 O O . ALA A 1 497 ? 32.825 34.578 2.726 1.00 36.03 497 ALA A O 1
ATOM 4014 N N . ASN A 1 498 ? 30.928 33.708 1.878 1.00 31.02 498 ASN A N 1
ATOM 4015 C CA . ASN A 1 498 ? 30.329 34.882 1.215 1.00 31.02 498 ASN A CA 1
ATOM 4016 C C . ASN A 1 498 ? 28.980 34.424 0.615 1.00 31.02 498 ASN A C 1
ATOM 4018 O O . ASN A 1 498 ? 28.927 33.384 -0.015 1.00 31.02 498 ASN A O 1
ATOM 4022 N N . GLY A 1 499 ? 27.824 35.076 0.732 1.00 32.50 499 GLY A N 1
ATOM 4023 C CA . GLY A 1 499 ? 27.405 36.254 1.469 1.00 32.50 499 GLY A CA 1
ATOM 4024 C C . GLY A 1 499 ? 25.870 36.360 1.396 1.00 32.50 499 GLY A C 1
ATOM 4025 O O . GLY A 1 499 ? 25.270 36.119 0.356 1.00 32.50 499 GLY A O 1
ATOM 4026 N N . ARG A 1 500 ? 25.211 36.739 2.497 1.00 34.12 500 ARG A N 1
ATOM 4027 C CA . ARG A 1 500 ? 23.812 37.216 2.502 1.00 34.12 500 ARG A CA 1
ATOM 4028 C C . ARG A 1 500 ? 23.663 38.356 3.511 1.00 34.12 500 ARG A C 1
ATOM 4030 O O . ARG A 1 500 ? 23.158 38.198 4.620 1.00 34.12 500 ARG A O 1
ATOM 4037 N N . LYS A 1 501 ? 24.105 39.551 3.114 1.00 43.09 501 LYS A N 1
ATOM 4038 C CA . LYS A 1 501 ? 23.775 40.811 3.797 1.00 43.09 501 LYS A CA 1
ATOM 4039 C C . LYS A 1 501 ? 22.347 41.211 3.415 1.00 43.09 501 LYS A C 1
ATOM 4041 O O . LYS A 1 501 ? 22.189 41.902 2.420 1.00 43.09 501 LYS A O 1
ATOM 4046 N N . LYS A 1 502 ? 21.320 40.764 4.158 1.00 40.78 502 LYS A N 1
ATOM 4047 C CA . LYS A 1 502 ? 19.978 41.413 4.161 1.00 40.78 502 LYS A CA 1
ATOM 4048 C C . LYS A 1 502 ? 18.988 40.996 5.271 1.00 40.78 502 LYS A C 1
ATOM 4050 O O . LYS A 1 502 ? 17.825 41.363 5.196 1.00 40.78 502 LYS A O 1
ATOM 4055 N N . LYS A 1 503 ? 19.415 40.308 6.344 1.00 40.62 503 LYS A N 1
ATOM 4056 C CA . LYS A 1 503 ? 18.548 40.020 7.521 1.00 40.62 503 LYS A CA 1
ATOM 4057 C C . LYS A 1 503 ? 19.040 40.590 8.865 1.00 40.62 503 LYS A C 1
ATOM 4059 O O . LYS A 1 503 ? 18.423 40.355 9.897 1.00 40.62 503 LYS A O 1
ATOM 4064 N N . LYS A 1 504 ? 20.108 41.397 8.867 1.00 39.78 504 LYS A N 1
ATOM 4065 C CA . LYS A 1 504 ? 20.793 41.837 10.100 1.00 39.78 504 LYS A CA 1
ATOM 4066 C C . LYS A 1 504 ? 20.070 42.914 10.928 1.00 39.78 504 LYS A C 1
ATOM 4068 O O . LYS A 1 504 ? 20.489 43.176 12.044 1.00 39.78 504 LYS A O 1
ATOM 4073 N N . ALA A 1 505 ? 18.986 43.515 10.434 1.00 39.62 505 ALA A N 1
ATOM 4074 C CA . ALA A 1 505 ? 18.316 44.602 11.157 1.00 39.62 505 ALA A CA 1
ATOM 4075 C C . ALA A 1 505 ? 17.270 44.129 12.187 1.00 39.62 505 ALA A C 1
ATOM 4077 O O . ALA A 1 505 ? 16.991 44.857 13.132 1.00 39.62 505 ALA A O 1
ATOM 4078 N N . LYS A 1 506 ? 16.716 42.913 12.052 1.00 38.56 506 LYS A N 1
ATOM 4079 C CA . LYS A 1 506 ? 15.644 42.425 12.947 1.00 38.56 506 LYS A CA 1
ATOM 4080 C C . LYS A 1 506 ? 16.149 41.566 14.119 1.00 38.56 506 LYS A C 1
ATOM 4082 O O . LYS A 1 506 ? 15.418 41.365 15.077 1.00 38.56 506 LYS A O 1
ATOM 4087 N N . VAL A 1 507 ? 17.406 41.111 14.065 1.00 40.06 507 VAL A N 1
ATOM 4088 C CA . VAL A 1 507 ? 18.040 40.259 15.095 1.00 40.06 507 VAL A CA 1
ATOM 4089 C C . VAL A 1 507 ? 18.704 41.082 16.213 1.00 40.06 507 VAL A C 1
ATOM 4091 O O . VAL A 1 507 ? 18.712 40.659 17.366 1.00 40.06 507 VAL A O 1
ATOM 4094 N N . MET A 1 508 ? 19.143 42.317 15.932 1.00 35.19 508 MET A N 1
ATOM 4095 C CA . MET A 1 508 ? 19.836 43.153 16.930 1.00 35.19 508 MET A CA 1
ATOM 4096 C C . MET A 1 508 ? 18.945 43.647 18.086 1.00 35.19 508 MET A C 1
ATOM 4098 O O . MET A 1 508 ? 19.464 44.089 19.108 1.00 35.19 508 MET A O 1
ATOM 4102 N N . GLY A 1 509 ? 17.615 43.568 17.954 1.00 39.28 509 GLY A N 1
ATOM 4103 C CA . GLY A 1 509 ? 16.688 43.897 19.044 1.00 39.28 509 GLY A CA 1
ATOM 4104 C C . GLY A 1 509 ? 16.592 42.809 20.120 1.00 39.28 509 GLY A C 1
ATOM 4105 O O . GLY A 1 509 ? 16.318 43.122 21.272 1.00 39.28 509 GLY A O 1
ATOM 4106 N N . ILE A 1 510 ? 16.864 41.548 19.763 1.00 40.72 510 ILE A N 1
ATOM 4107 C CA . ILE A 1 510 ? 16.764 40.389 20.668 1.00 40.72 510 ILE A CA 1
ATOM 4108 C C . ILE A 1 510 ? 18.144 40.037 21.261 1.00 40.72 510 ILE A C 1
ATOM 4110 O O . ILE A 1 510 ? 18.238 39.671 22.430 1.00 40.72 510 ILE A O 1
ATOM 4114 N N . GLU A 1 511 ? 19.241 40.278 20.531 1.00 36.47 511 GLU A N 1
ATOM 4115 C CA . GLU A 1 511 ? 20.618 40.056 21.024 1.00 36.47 511 GLU A CA 1
ATOM 4116 C C . GLU A 1 511 ? 21.015 40.940 22.227 1.00 36.47 511 GLU A C 1
ATOM 4118 O O . GLU A 1 511 ? 21.886 40.559 23.014 1.00 36.47 511 GLU A O 1
ATOM 4123 N N . ARG A 1 512 ? 20.359 42.092 22.436 1.00 38.22 512 ARG A N 1
ATOM 4124 C CA . ARG A 1 512 ? 20.619 42.945 23.614 1.00 38.22 512 ARG A CA 1
ATOM 4125 C C . ARG A 1 512 ? 19.955 42.461 24.905 1.00 38.22 512 ARG A C 1
ATOM 4127 O O . ARG A 1 512 ? 20.386 42.886 25.968 1.00 38.22 512 ARG A O 1
ATOM 4134 N N . ALA A 1 513 ? 18.963 41.573 24.834 1.00 39.03 513 ALA A N 1
ATOM 4135 C CA . ALA A 1 513 ? 18.351 40.977 26.025 1.00 39.03 513 ALA A CA 1
ATOM 4136 C C . ALA A 1 513 ? 18.997 39.633 26.418 1.00 39.03 513 ALA A C 1
ATOM 4138 O O . ALA A 1 513 ? 18.849 39.198 27.554 1.00 39.03 513 ALA A O 1
ATOM 4139 N N . MET A 1 514 ? 19.746 38.992 25.510 1.00 40.81 514 MET A N 1
ATOM 4140 C CA . MET A 1 514 ? 20.362 37.674 25.739 1.00 40.81 514 MET A CA 1
ATOM 4141 C C . MET A 1 514 ? 21.871 37.719 26.031 1.00 40.81 514 MET A C 1
ATOM 4143 O O . MET A 1 514 ? 22.481 36.680 26.252 1.00 40.81 514 MET A O 1
ATOM 4147 N N . THR A 1 515 ? 22.498 38.898 26.084 1.00 41.44 515 THR A N 1
ATOM 4148 C CA . THR A 1 515 ? 23.950 39.036 26.322 1.00 41.44 515 THR A CA 1
ATOM 4149 C C . THR A 1 515 ? 24.393 38.888 27.788 1.00 41.44 515 THR A C 1
ATOM 4151 O O . THR A 1 515 ? 25.565 39.111 28.079 1.00 41.44 515 THR A O 1
ATOM 4154 N N . GLN A 1 516 ? 23.515 38.482 28.716 1.00 43.84 516 GLN A N 1
ATOM 4155 C CA . GLN A 1 516 ? 23.888 38.273 30.129 1.00 43.84 516 GLN A CA 1
ATOM 4156 C C . GLN A 1 516 ? 23.644 36.866 30.690 1.00 43.84 516 GLN A C 1
ATOM 4158 O O . GLN A 1 516 ? 24.027 36.616 31.827 1.00 43.84 516 GLN A O 1
ATOM 4163 N N . MET A 1 517 ? 23.089 35.929 29.919 1.00 44.91 517 MET A N 1
ATOM 4164 C CA . MET A 1 517 ? 22.996 34.526 30.340 1.00 44.91 517 MET A CA 1
ATOM 4165 C C . MET A 1 517 ? 23.596 33.632 29.269 1.00 44.91 517 MET A C 1
ATOM 4167 O O . MET A 1 517 ? 23.208 33.693 28.101 1.00 44.91 517 MET A O 1
ATOM 4171 N N . SER A 1 518 ? 24.542 32.783 29.664 1.00 54.22 518 SER A N 1
ATOM 4172 C CA . SER A 1 518 ? 25.009 31.727 28.774 1.00 54.22 518 SER A CA 1
ATOM 4173 C C . SER A 1 518 ? 23.851 30.767 28.472 1.00 54.22 518 SER A C 1
ATOM 4175 O O . SER A 1 518 ? 23.004 30.500 29.325 1.00 54.22 518 SER A O 1
ATOM 4177 N N . LEU A 1 519 ? 23.810 30.202 27.261 1.00 40.41 519 LEU A N 1
ATOM 4178 C CA . LEU A 1 519 ? 22.809 29.196 26.874 1.00 40.41 519 LEU A CA 1
ATOM 4179 C C . LEU A 1 519 ? 22.764 28.014 27.871 1.00 40.41 519 LEU A C 1
ATOM 4181 O O . LEU A 1 519 ? 21.714 27.417 28.087 1.00 40.41 519 LEU A O 1
ATOM 4185 N N . ALA A 1 520 ? 23.892 27.723 28.527 1.00 40.94 520 ALA A N 1
ATOM 4186 C CA . ALA A 1 520 ? 24.012 26.714 29.576 1.00 40.94 520 ALA A CA 1
ATOM 4187 C C . ALA A 1 520 ? 23.341 27.109 30.909 1.00 40.94 520 ALA A C 1
ATOM 4189 O O . ALA A 1 520 ? 22.858 26.233 31.621 1.00 40.94 520 ALA A O 1
ATOM 4190 N N . GLU A 1 521 ? 23.295 28.398 31.256 1.00 49.34 521 GLU A N 1
ATOM 4191 C CA . GLU A 1 521 ? 22.567 28.908 32.429 1.00 49.34 521 GLU A CA 1
ATOM 4192 C C . GLU A 1 521 ? 21.066 29.007 32.167 1.00 49.34 521 GLU A C 1
ATOM 4194 O O . GLU A 1 521 ? 20.278 28.718 33.062 1.00 49.34 521 GLU A O 1
ATOM 4199 N N . PHE A 1 522 ? 20.663 29.342 30.938 1.00 48.66 522 PHE A N 1
ATOM 4200 C CA . PHE A 1 522 ? 19.251 29.350 30.551 1.00 48.66 522 PHE A CA 1
ATOM 4201 C C . PHE A 1 522 ? 18.634 27.948 30.569 1.00 48.66 522 PHE A C 1
ATOM 4203 O O . PHE A 1 522 ? 17.518 27.788 31.034 1.00 48.66 522 PHE A O 1
ATOM 4210 N N . LEU A 1 523 ? 19.371 26.922 30.134 1.00 41.59 523 LEU A N 1
ATOM 4211 C CA . LEU A 1 523 ? 18.907 25.527 30.175 1.00 41.59 523 LEU A CA 1
ATOM 4212 C C . LEU A 1 523 ? 18.938 24.898 31.584 1.00 41.59 523 LEU A C 1
ATOM 4214 O O . LEU A 1 523 ? 18.478 23.770 31.755 1.00 41.59 523 LEU A O 1
ATOM 4218 N N . LYS A 1 524 ? 19.517 25.585 32.578 1.00 42.22 524 LYS A N 1
ATOM 4219 C CA . LYS A 1 524 ? 19.607 25.131 33.978 1.00 42.22 524 LYS A CA 1
ATOM 4220 C C . LYS A 1 524 ? 18.428 25.589 34.846 1.00 42.22 524 LYS A C 1
ATOM 4222 O O . LYS A 1 524 ? 18.244 25.029 35.927 1.00 42.22 524 LYS A O 1
ATOM 4227 N N . HIS A 1 525 ? 17.696 26.607 34.401 1.00 42.59 525 HIS A N 1
ATOM 4228 C CA . HIS A 1 525 ? 16.484 27.139 35.026 1.00 42.59 525 HIS A CA 1
ATOM 4229 C C . HIS A 1 525 ? 15.250 26.646 34.277 1.00 42.59 525 HIS A C 1
ATOM 4231 O O . HIS A 1 525 ? 14.212 26.474 34.957 1.00 42.59 525 HIS A O 1
#

pLDDT: mean 73.53, std 24.28, range [26.55, 98.38]

=== Feature glossary ===
Annotated list of the representations used here:

Nearest PDB structures. The Foldseek neighbor list gives the closest experimentally determined structures in the PDB, ranked by structural alignment. TM-score near 1 means near-identical fold; near 0.3 means only rough topology match. This is how one finds what a novel AlphaFold prediction most resembles in the solved-structure universe.

Foldseek 3Di. Foldseek's 3Di representation compresses backbone geometry into a per-residue letter drawn from a learned twenty-state alphabet. It captures the tertiary interaction pattern around each residue — which residues are packed against it in space, regardless of where they are in sequence.

Radius of gyration, Cα contacts, bounding box. Radius of gyration (Rg) is the root-mean-square distance of Cα atoms from their centroid — a single number for overall size and compactness. A globular domain of N residues has Rg ≈ 2.2·N^0.38 Å; an extended or disordered chain has a much larger Rg. The Cα contact count is the number of residue pairs whose Cα atoms are within 8 Å and are more than four positions apart in sequence — a standard proxy for tertiary packing density. The bounding box is the smallest axis-aligned box enclosing all Cα atoms.

InterPro / GO / CATH / organism. The annotation block draws on four external resources. InterPro: which protein families and domains the sequence belongs to. GO: standardized terms for what the protein does, what process it participates in, and where in the cell it acts. CATH: which structural fold it has in the CATH hierarchy. Organism: the species of origin.

mmCIF coordinates. The mmCIF block holds the 3D Cartesian coordinates of each backbone atom (N, Cα, C, O) in ångströms. mmCIF is the PDB's canonical archive format — a tagged-loop text representation of the atomic model.

pLDDT. pLDDT is the predicted lDDT-Cα score: AlphaFold's confidence that the local environment of each residue (all inter-atomic distances within 15 Å) is correctly placed. It is a per-residue number between 0 and 100, with higher meaning more reliable.

Backbone torsions (φ/ψ). φ (phi) and ψ (psi) are the two rotatable backbone dihedrals per residue: φ is the C(i-1)–N–Cα–C torsion, ψ is the N–Cα–C–N(i+1) torsion, both in degrees on (−180°, 180°]. α-helical residues cluster near (−60°, −45°); β-strand residues near (−120°, +130°). A Ramachandran plot is simply a scatter of (φ, ψ) for every residue.

B-factor. For experimental (PDB) structures, the B-factor (temperature factor) quantifies the positional spread of each atom in the crystal — a combination of thermal vibration and static disorder — in units of Å². High B-factors mark flexible loops or poorly resolved regions; low B-factors mark the rigid, well-ordered core.

Secondary structure (3-state, P-SEA). SS3 is a coarse helix/strand/coil call (letters a/b/c) made by the P-SEA algorithm from inter-Cα distances and dihedrals. It is less detailed than DSSP but needs only Cα positions.

Predicted aligned error. Predicted aligned error is AlphaFold's pairwise confidence. Unlike pLDDT (per-residue), PAE is per-residue-pair and captures whether two parts of the structure are correctly placed relative to each other. Units are ångströms of expected positional error.

Solvent-accessible surface area. Solvent-accessible surface area (SASA) is the area in Å² traced out by the centre of a 1.4 Å probe sphere (a water molecule) rolled over the protein's van der Waals surface (Shrake–Rupley / Lee–Richards construction). Buried residues have near-zero SASA; fully exposed residues can exceed 200 Å². The total SASA scales roughly with the number of surface residues.

Secondary structure (8-state, DSSP). The SS8 string is DSSP's per-residue secondary-structure call. α-helix (H) means an i→i+4 H-bond ladder; β-strand (E) means the residue participates in a β-sheet; 3₁₀ (G) and π (I) are tighter and wider helices; T/S are turns/bends; '-' is loop.

Rendered structure images. Structure images are PyMOL renders from six orthogonal camera directions. Cartoon representation draws helices as coils and strands as arrows; sticks shows the backbone as bonds; surface shows the solvent-excluded envelope. Rainbow coloring maps sequence position to hue (blue→red, N→C); chain coloring assigns a distinct color per polypeptide.

Sequence. The amino-acid sequence is the protein's primary structure: the linear order of residues from the N-terminus to the C-terminus, written in one-letter code. Everything else here — the 3D coordinates, the secondary structure, the domain annotations — is ultimately a consequence of this string.

Contact-map, Ramachandran, and PAE plots. Three diagnostic plots accompany the record. The Cα contact map visualizes the tertiary structure as a 2D adjacency matrix (8 Å cutoff, sequence-local contacts suppressed). The Ramachandran plot shows the distribution of backbone (φ, ψ) torsions, with points in the α and β basins reflecting secondary structure content. The PAE plot shows AlphaFold's inter-residue confidence as a color matrix.